Protein AF-A0A8D9G5B9-F1 (afdb_monomer_lite)

Sequence (423 aa):
MPLREIEAKLFALIAVSEIILQEGEAFDFSLIMQLVSAFSVRPSSELKGFICVIFLDRWQMLLAPFQDGSLFFQVMVDPCCKSIFFRGISEPICSHACASALRKICEDAPACLDLWNLALEDEEEVISAITVILGSVANKELQNKLLTQLLSSSYGVLSKLVDGDVEPSSRQNPATYTRMVSSVTRGLYRIGTVFSHLATSLSSVPVSDGPIRSLLTAFWPILEKLFRSEHMESGSLAAAACRALSVAVQSSGEHFMLLLPSVLECLSRNFLSFQSQECYIRTACVIADEFCEKEVYGSLFITTFERFTQASSLMGINSSYICDQEPDLVEAYVNFASALIRGCHKEWLGTCGTLLEISFQKAAFCCTAMHRGATLAAMSYLSGFLEVSLSSMIETVNCKQKDHSVWSLSRLYLAVERGFCLT

Radius of gyration: 27.84 Å; chains: 1; bounding box: 75×48×74 Å

Foldseek 3Di:
DPLVVVLVVLVVVLVVLLVCLVVPDDDDCVVVVVVLVVVLPDDVVVPPLRCLCSVQQRVVSVCVSDLPCVVVLVVLQDPSSVVSLLVLCVDPSRVVSSLVSVVVCLVRPLCSLVVNPDDLVSSLSSLLSNLLSLLPDPDQVVSLVSVCSNLVQLLVLLCCVLVDPPPVVCVVDPVNVVVSLVSNLSSLSSLLSNLQNNLVSPPDDDDPDGSLLVSCVSPVVSLLSVLVDPVLLDLSSVLSSLSSLLSSPVSQQPSCVVCVLSLLVSLLVSCLVNVLRLSSLLSLLSVLLRDQLPQVCLVVLLVSLVSNCPRPLNVVQQALVSCQVRVSNLLSNLSSLQSNLVRHDPLSVLVCLVSLLSSLNSLVRQCPHPDPSSNVSSVSSVVSLVVSLVVVVVVVVVCVVPDPDDPSSVSSVVSVVVSVVPD

Secondary structure (DSSP, 8-state):
--HHHHHHHHHHHHHHHHHHHHTT----THHHHHHHHHHHTS-GGG-TTHHHHHHHTTHHHHTTT-SSTHHHHHHHTSHHHHHHHHHHHSSTTTHHHHHHHHHHHHHH-TTHHHHS---HHHHHHHHHHHHHHHHT-S-HHHHHHHHHHHHHHHHHHHHHHHH----TTGGG-HHHHHHHHHHHHHHHHHHHHHHHHHHHH-TT---SS-HHHHHHHHHHHHHHHHTTSGGGG-HHHHHHHHHHHHHHHHHHGGGGGGGHHHHHHHHHHHHHHSTT-THHHHHHHHHHHHHTT-GGGHHHHHHHHHHHHTSHHHHH--SHHHHHHSHHHHHHHHHHHHHHHHHS-HHHHHHTHHHHHHHHHHHHHHTTSS-HHHHHHHHHHHHHHHHHHHHHHHHHHHHTTT-S---SSHHHHHHHHHHHTT-

pLDDT: mean 72.85, std 20.38, range [30.27, 97.69]

Structure (mmCIF, N/CA/C/O backbone):
data_AF-A0A8D9G5B9-F1
#
_entry.id   AF-A0A8D9G5B9-F1
#
loop_
_atom_site.group_PDB
_atom_site.id
_atom_site.type_symbol
_atom_site.label_atom_id
_atom_site.label_alt_id
_atom_site.label_comp_id
_atom_site.label_asym_id
_atom_site.label_entity_id
_atom_site.label_seq_id
_atom_site.pdbx_PDB_ins_code
_atom_site.Cartn_x
_atom_site.Cartn_y
_atom_site.Cartn_z
_atom_site.occupancy
_atom_site.B_iso_or_equiv
_atom_site.auth_seq_id
_atom_site.auth_comp_id
_atom_site.auth_asym_id
_atom_site.auth_atom_id
_atom_site.pdbx_PDB_model_num
ATOM 1 N N . MET A 1 1 ? 15.289 29.402 -42.398 1.00 50.75 1 MET A N 1
ATOM 2 C CA . MET A 1 1 ? 14.821 28.323 -43.296 1.00 50.75 1 MET A CA 1
ATOM 3 C C . MET A 1 1 ? 13.445 27.857 -42.842 1.00 50.75 1 MET A C 1
ATOM 5 O O . MET A 1 1 ? 13.259 27.742 -41.631 1.00 50.75 1 MET A O 1
ATOM 9 N N . PRO A 1 2 ? 12.499 27.621 -43.765 1.00 59.81 2 PRO A N 1
ATOM 10 C CA . PRO A 1 2 ? 11.226 26.978 -43.451 1.00 59.81 2 PRO A CA 1
ATOM 11 C C . PRO A 1 2 ? 11.447 25.555 -42.906 1.00 59.81 2 PRO A C 1
ATOM 13 O O . PRO A 1 2 ? 12.324 24.835 -43.380 1.00 59.81 2 PRO A O 1
ATOM 16 N N . LEU A 1 3 ? 10.660 25.152 -41.899 1.00 53.41 3 LEU A N 1
ATOM 17 C CA . LEU A 1 3 ? 10.844 23.896 -41.147 1.00 53.41 3 LEU A CA 1
ATOM 18 C C . LEU A 1 3 ? 10.892 22.644 -42.045 1.00 53.41 3 LEU A C 1
ATOM 20 O O . LEU A 1 3 ? 11.742 21.783 -41.845 1.00 53.41 3 LEU A O 1
ATOM 24 N N . ARG A 1 4 ? 10.052 22.589 -43.086 1.00 53.94 4 ARG A N 1
ATOM 25 C CA . ARG A 1 4 ? 10.014 21.485 -44.068 1.00 53.94 4 ARG A CA 1
ATOM 26 C C . ARG A 1 4 ? 11.311 21.311 -44.860 1.00 53.94 4 ARG A C 1
ATOM 28 O O . ARG A 1 4 ? 11.656 20.214 -45.276 1.00 53.94 4 ARG A O 1
ATOM 35 N N . GLU A 1 5 ? 12.034 22.400 -45.087 1.00 53.47 5 GLU A N 1
ATOM 36 C CA . GLU A 1 5 ? 13.295 22.374 -45.831 1.00 53.47 5 GLU A CA 1
ATOM 37 C C . GLU A 1 5 ? 14.440 21.844 -44.963 1.00 53.47 5 GLU A C 1
ATOM 39 O O . GLU A 1 5 ? 15.349 21.181 -45.455 1.00 53.47 5 GLU A O 1
ATOM 44 N N . ILE A 1 6 ? 14.379 22.122 -43.659 1.00 58.22 6 ILE A N 1
ATOM 45 C CA . ILE A 1 6 ? 15.312 21.574 -42.677 1.00 58.22 6 ILE A CA 1
ATOM 46 C C . ILE A 1 6 ? 15.053 20.072 -42.493 1.00 58.22 6 ILE A C 1
ATOM 48 O O . ILE A 1 6 ? 16.005 19.299 -42.483 1.00 58.22 6 ILE A O 1
ATOM 52 N N . GLU A 1 7 ? 13.787 19.654 -42.442 1.00 53.59 7 GLU A N 1
ATOM 53 C CA . GLU A 1 7 ? 13.378 18.242 -42.429 1.00 53.59 7 GLU A CA 1
ATOM 54 C C . GLU A 1 7 ? 13.905 17.474 -43.641 1.00 53.59 7 GLU A C 1
ATOM 56 O O . GLU A 1 7 ? 14.562 16.452 -43.470 1.00 53.59 7 GLU A O 1
ATOM 61 N N . ALA A 1 8 ? 13.702 17.990 -44.855 1.00 55.00 8 ALA A N 1
ATOM 62 C CA . ALA A 1 8 ? 14.192 17.337 -46.068 1.00 55.00 8 ALA A CA 1
ATOM 63 C C . ALA A 1 8 ? 15.729 17.212 -46.092 1.00 55.00 8 ALA A C 1
ATOM 65 O O . ALA A 1 8 ? 16.268 16.215 -46.573 1.00 55.00 8 ALA A O 1
ATOM 66 N N . LYS A 1 9 ? 16.448 18.201 -45.544 1.00 54.44 9 LYS A N 1
ATOM 67 C CA . LYS A 1 9 ? 17.917 18.169 -45.458 1.00 54.44 9 LYS A CA 1
ATOM 68 C C . LYS A 1 9 ? 18.436 17.237 -44.365 1.00 54.44 9 LYS A C 1
ATOM 70 O O . LYS A 1 9 ? 19.414 16.539 -44.609 1.00 54.44 9 LYS A O 1
ATOM 75 N N . LEU A 1 10 ? 17.784 17.183 -43.203 1.00 55.00 10 LEU A N 1
ATOM 76 C CA . LEU A 1 10 ? 18.068 16.190 -42.159 1.00 55.00 10 LEU A CA 1
ATOM 77 C C . LEU A 1 10 ? 17.784 14.775 -42.663 1.00 55.00 10 LEU A C 1
ATOM 79 O O . LEU A 1 10 ? 18.594 13.882 -42.452 1.00 55.00 10 LEU A O 1
ATOM 83 N N . PHE A 1 11 ? 16.686 14.585 -43.393 1.00 54.12 11 PHE A N 1
ATOM 84 C CA . PHE A 1 11 ? 16.341 13.316 -44.026 1.00 54.12 11 PHE A CA 1
ATOM 85 C C . PHE A 1 11 ? 17.435 12.851 -44.994 1.00 54.12 11 PHE A C 1
ATOM 87 O O . PHE A 1 11 ? 17.870 11.704 -44.930 1.00 54.12 11 PHE A O 1
ATOM 94 N N . ALA A 1 12 ? 17.918 13.751 -45.857 1.00 54.78 12 ALA A N 1
ATOM 95 C CA . ALA A 1 12 ? 19.011 13.451 -46.776 1.00 54.78 12 ALA A CA 1
ATOM 96 C C . ALA A 1 12 ? 20.327 13.155 -46.035 1.00 54.78 12 ALA A C 1
ATOM 98 O O . ALA A 1 12 ? 21.018 12.203 -46.384 1.00 54.78 12 ALA A O 1
ATOM 99 N N . LEU A 1 13 ? 20.651 13.925 -44.990 1.00 57.66 13 LEU A N 1
ATOM 100 C CA . LEU A 1 13 ? 21.851 13.717 -44.175 1.00 57.66 13 LEU A CA 1
ATOM 101 C C . LEU A 1 13 ? 21.835 12.350 -43.475 1.00 57.66 13 LEU A C 1
ATOM 103 O O . LEU A 1 13 ? 22.851 11.663 -43.468 1.00 57.66 13 LEU A O 1
ATOM 107 N N . ILE A 1 14 ? 20.682 11.940 -42.940 1.00 51.81 14 ILE A N 1
ATOM 108 C CA . ILE A 1 14 ? 20.510 10.656 -42.247 1.00 51.81 14 ILE A CA 1
ATOM 109 C C . ILE A 1 14 ? 20.583 9.472 -43.228 1.00 51.81 14 ILE A C 1
ATOM 111 O O . ILE A 1 14 ? 21.234 8.470 -42.937 1.00 51.81 14 ILE A O 1
ATOM 115 N N . ALA A 1 15 ? 19.971 9.588 -44.412 1.00 55.41 15 ALA A N 1
ATOM 116 C CA . ALA A 1 15 ? 20.062 8.553 -45.448 1.00 55.41 15 ALA A CA 1
ATOM 117 C C . ALA A 1 15 ? 21.506 8.368 -45.951 1.00 55.41 15 ALA A C 1
ATOM 119 O O . ALA A 1 15 ? 21.950 7.252 -46.198 1.00 55.41 15 ALA A O 1
ATOM 120 N N . VAL A 1 16 ? 22.259 9.464 -46.064 1.00 55.47 16 VAL A N 1
ATOM 121 C CA . VAL A 1 16 ? 23.668 9.431 -46.475 1.00 55.47 16 VAL A CA 1
ATOM 122 C C . VAL A 1 16 ? 24.566 8.899 -45.354 1.00 55.47 16 VAL A C 1
ATOM 124 O O . VAL A 1 16 ? 25.497 8.148 -45.634 1.00 55.47 16 VAL A O 1
ATOM 127 N N . SER A 1 17 ? 24.278 9.214 -44.087 1.00 54.31 17 SER A N 1
ATOM 128 C CA . SER A 1 17 ? 25.057 8.687 -42.960 1.00 54.31 17 SER A CA 1
ATOM 129 C C . SER A 1 17 ? 24.949 7.169 -42.818 1.00 54.31 17 SER A C 1
ATOM 131 O O . SER A 1 17 ? 25.918 6.543 -42.413 1.00 54.31 17 SER A O 1
ATOM 133 N N . GLU A 1 18 ? 23.813 6.563 -43.180 1.00 48.47 18 GLU A N 1
ATOM 134 C CA . GLU A 1 18 ? 23.661 5.101 -43.162 1.00 48.47 18 GLU A CA 1
ATOM 135 C C . GLU A 1 18 ? 24.615 4.420 -44.153 1.00 48.47 18 GLU A C 1
ATOM 137 O O . GLU A 1 18 ? 25.257 3.430 -43.810 1.00 48.47 18 GLU A O 1
ATOM 142 N N . ILE A 1 19 ? 24.751 4.989 -45.352 1.00 56.91 19 ILE A N 1
ATOM 143 C CA . ILE A 1 19 ? 25.639 4.472 -46.399 1.00 56.91 19 ILE A CA 1
ATOM 144 C C . ILE A 1 19 ? 27.104 4.611 -45.961 1.00 56.91 19 ILE A C 1
ATOM 146 O O . ILE A 1 19 ? 27.861 3.648 -46.030 1.00 56.91 19 ILE A O 1
ATOM 150 N N . ILE A 1 20 ? 27.482 5.774 -45.418 1.00 57.50 20 ILE A N 1
ATOM 151 C CA . ILE A 1 20 ? 28.857 6.043 -44.960 1.00 57.50 20 ILE A CA 1
ATOM 152 C C . ILE A 1 20 ? 29.239 5.155 -43.762 1.00 57.50 20 ILE A C 1
ATOM 154 O O . ILE A 1 20 ? 30.362 4.659 -43.684 1.00 57.50 20 ILE A O 1
ATOM 158 N N . LEU A 1 21 ? 28.304 4.914 -42.835 1.00 53.00 21 LEU A N 1
ATOM 159 C CA . LEU A 1 21 ? 28.545 4.072 -41.659 1.00 53.00 21 LEU A CA 1
ATOM 160 C C . LEU A 1 21 ? 28.609 2.573 -41.998 1.00 53.00 21 LEU A C 1
ATOM 162 O O . LEU A 1 21 ? 29.333 1.841 -41.327 1.00 53.00 21 LEU A O 1
ATOM 166 N N . GLN A 1 22 ? 27.898 2.108 -43.032 1.00 52.38 22 GLN A N 1
ATOM 167 C CA . GLN A 1 22 ? 28.031 0.733 -43.539 1.00 52.38 22 GLN A CA 1
ATOM 168 C C . GLN A 1 22 ? 29.368 0.496 -44.257 1.00 52.38 22 GLN A C 1
ATOM 170 O O . GLN A 1 22 ? 29.868 -0.629 -44.260 1.00 52.38 22 GLN A O 1
ATOM 175 N N . GLU A 1 23 ? 29.967 1.544 -44.823 1.00 52.69 23 GLU A N 1
ATOM 176 C CA . GLU A 1 23 ? 31.269 1.491 -45.503 1.00 52.69 23 GLU A CA 1
ATOM 177 C C . GLU A 1 23 ? 32.470 1.640 -44.545 1.00 52.69 23 GLU A C 1
ATOM 179 O O . GLU A 1 23 ? 33.616 1.463 -44.959 1.00 52.69 23 GLU A O 1
ATOM 184 N N . GLY A 1 24 ? 32.227 1.871 -43.247 1.00 47.44 24 GLY A N 1
ATOM 185 C CA . GLY A 1 24 ? 33.254 1.847 -42.199 1.00 47.44 24 GLY A CA 1
ATOM 186 C C . GLY A 1 24 ? 34.117 3.110 -42.092 1.00 47.44 24 GLY A C 1
ATOM 187 O O . GLY A 1 24 ? 35.148 3.079 -41.417 1.00 47.44 24 GLY A O 1
ATOM 188 N N . GLU A 1 25 ? 33.722 4.220 -42.720 1.00 49.97 25 GLU A N 1
ATOM 189 C CA . GLU A 1 25 ? 34.420 5.501 -42.567 1.00 49.97 25 GLU A CA 1
ATOM 190 C C . GLU A 1 25 ? 33.978 6.268 -41.306 1.00 49.97 25 GLU A C 1
ATOM 192 O O . GLU A 1 25 ? 32.825 6.221 -40.872 1.00 49.97 25 GLU A O 1
ATOM 197 N N . ALA A 1 26 ? 34.915 7.008 -40.701 1.00 51.22 26 ALA A N 1
ATOM 198 C CA . ALA A 1 26 ? 34.655 7.831 -39.523 1.00 51.22 26 ALA A CA 1
ATOM 199 C C . ALA A 1 26 ? 33.820 9.069 -39.897 1.00 51.22 26 ALA A C 1
ATOM 201 O O . ALA A 1 26 ? 34.319 10.012 -40.509 1.00 51.22 26 ALA A O 1
ATOM 202 N N . PHE A 1 27 ? 32.547 9.075 -39.505 1.00 55.84 27 PHE A N 1
ATOM 203 C CA . PHE A 1 27 ? 31.647 10.211 -39.701 1.00 55.84 27 PHE A CA 1
ATOM 204 C C . PHE A 1 27 ? 31.901 11.306 -38.645 1.00 55.84 27 PHE A C 1
ATOM 206 O O . PHE A 1 27 ? 31.920 11.023 -37.447 1.00 55.84 27 PHE A O 1
ATOM 213 N N . ASP A 1 28 ? 32.081 12.566 -39.062 1.00 55.84 28 ASP A N 1
ATOM 214 C CA . ASP A 1 28 ? 32.230 13.698 -38.135 1.00 55.84 28 ASP A CA 1
ATOM 215 C C . ASP A 1 28 ? 30.860 14.166 -37.612 1.00 55.84 28 ASP A C 1
ATOM 217 O O . ASP A 1 28 ? 30.099 14.877 -38.275 1.00 55.84 28 ASP A O 1
ATOM 221 N N . PHE A 1 29 ? 30.551 13.769 -36.377 1.00 54.41 29 PHE A N 1
ATOM 222 C CA . PHE A 1 29 ? 29.298 14.085 -35.688 1.00 54.41 29 PHE A CA 1
ATOM 223 C C . PHE A 1 29 ? 29.205 15.533 -35.180 1.00 54.41 29 PHE A C 1
ATOM 225 O O . PHE A 1 29 ? 28.141 15.939 -34.699 1.00 54.41 29 PHE A O 1
ATOM 232 N N . SER A 1 30 ? 30.265 16.339 -35.308 1.00 53.06 30 SER A N 1
ATOM 233 C CA . SER A 1 30 ? 30.282 17.749 -34.889 1.00 53.06 30 SER A CA 1
ATOM 234 C C . SER A 1 30 ? 29.151 18.560 -35.534 1.00 53.06 30 SER A C 1
ATOM 236 O O . SER A 1 30 ? 28.482 19.353 -34.869 1.00 53.06 30 SER A O 1
ATOM 238 N N . LEU A 1 31 ? 28.847 18.291 -36.807 1.00 54.31 31 LEU A N 1
ATOM 239 C CA . LEU A 1 31 ? 27.779 18.969 -37.551 1.00 54.31 31 LEU A CA 1
ATOM 240 C C . LEU A 1 31 ? 26.376 18.603 -37.050 1.00 54.31 31 LEU A C 1
ATOM 242 O O . LEU A 1 31 ? 25.496 19.463 -36.994 1.00 54.31 31 LEU A O 1
ATOM 246 N N . ILE A 1 32 ? 26.172 17.346 -36.645 1.00 55.81 32 ILE A N 1
ATOM 247 C CA . ILE A 1 32 ? 24.909 16.894 -36.051 1.00 55.81 32 ILE A CA 1
ATOM 248 C C . ILE A 1 32 ? 24.734 17.563 -34.686 1.00 55.81 32 ILE A C 1
ATOM 250 O O . ILE A 1 32 ? 23.689 18.159 -34.442 1.00 55.81 32 ILE A O 1
ATOM 254 N N . MET A 1 33 ? 25.771 17.568 -33.842 1.00 51.75 33 MET A N 1
ATOM 255 C CA . MET A 1 33 ? 25.747 18.209 -32.518 1.00 51.75 33 MET A CA 1
ATOM 256 C C . MET A 1 33 ? 25.551 19.734 -32.586 1.00 51.75 33 MET A C 1
ATOM 258 O O . MET A 1 33 ? 24.853 20.320 -31.753 1.00 51.75 33 MET A O 1
ATOM 262 N N . GLN A 1 34 ? 26.095 20.395 -33.609 1.00 53.69 34 GLN A N 1
ATOM 263 C CA . GLN A 1 34 ? 25.825 21.809 -33.884 1.00 53.69 34 GLN A CA 1
ATOM 264 C C . GLN A 1 34 ? 24.378 22.051 -34.338 1.00 53.69 34 GLN A C 1
ATOM 266 O O . GLN A 1 34 ? 23.771 23.048 -33.952 1.00 53.69 34 GLN A O 1
ATOM 271 N N . LEU A 1 35 ? 23.782 21.127 -35.101 1.00 55.50 35 LEU A N 1
ATOM 272 C CA . LEU A 1 35 ? 22.357 21.184 -35.436 1.00 55.50 35 LEU A CA 1
ATOM 273 C C . LEU A 1 35 ? 21.484 20.991 -34.188 1.00 55.50 35 LEU A C 1
ATOM 275 O O . LEU A 1 35 ? 20.573 21.784 -33.960 1.00 55.50 35 LEU A O 1
ATOM 279 N N . VAL A 1 36 ? 21.784 19.979 -33.364 1.00 53.19 36 VAL A N 1
ATOM 280 C CA . VAL A 1 36 ? 21.094 19.694 -32.091 1.00 53.19 36 VAL A CA 1
ATOM 281 C C . VAL A 1 36 ? 21.095 20.928 -31.184 1.00 53.19 36 VAL A C 1
ATOM 283 O O . VAL A 1 36 ? 20.045 21.339 -30.691 1.00 53.19 36 VAL A O 1
ATOM 286 N N . SER A 1 37 ? 22.253 21.572 -31.030 1.00 52.66 37 SER A N 1
ATOM 287 C CA . SER A 1 37 ? 22.391 22.794 -30.228 1.00 52.66 37 SER A CA 1
ATOM 288 C C . SER A 1 37 ? 21.747 24.032 -30.868 1.00 52.66 37 SER A C 1
ATOM 290 O O . SER A 1 37 ? 21.314 24.936 -30.161 1.00 52.66 37 SER A O 1
ATOM 292 N N . ALA A 1 38 ? 21.594 24.089 -32.192 1.00 55.19 38 ALA A N 1
ATOM 293 C CA . ALA A 1 38 ? 20.823 25.150 -32.846 1.00 55.19 38 ALA A CA 1
ATOM 294 C C . ALA A 1 38 ? 19.303 24.993 -32.641 1.00 55.19 38 ALA A C 1
ATOM 296 O O . ALA A 1 38 ? 18.570 25.988 -32.635 1.00 55.19 38 ALA A O 1
ATOM 297 N N . PHE A 1 39 ? 18.817 23.760 -32.463 1.00 52.69 39 PHE A N 1
ATOM 298 C CA . PHE A 1 39 ? 17.414 23.487 -32.142 1.00 52.69 39 PHE A CA 1
ATOM 299 C C . PHE A 1 39 ? 17.077 23.693 -30.664 1.00 52.69 39 PHE A C 1
ATOM 301 O O . PHE A 1 39 ? 15.938 24.051 -30.366 1.00 52.69 39 PHE A O 1
ATOM 308 N N . SER A 1 40 ? 18.045 23.536 -29.756 1.00 49.53 40 SER A N 1
ATOM 309 C CA . SER A 1 40 ? 17.831 23.717 -28.313 1.00 49.53 40 SER A CA 1
ATOM 310 C C . SER A 1 40 ? 17.541 25.164 -27.899 1.00 49.53 40 SER A C 1
ATOM 312 O O . SER A 1 40 ? 16.946 25.401 -26.851 1.00 49.53 40 SER A O 1
ATOM 314 N N . VAL A 1 41 ? 17.906 26.141 -28.735 1.00 48.28 41 VAL A N 1
ATOM 315 C CA . VAL A 1 41 ? 17.702 27.576 -28.469 1.00 48.28 41 VAL A CA 1
ATOM 316 C C . VAL A 1 41 ? 16.280 28.047 -28.832 1.00 48.28 41 VAL A C 1
ATOM 318 O O . VAL A 1 41 ? 15.884 29.154 -28.465 1.00 48.28 41 VAL A O 1
ATOM 321 N N . ARG A 1 42 ? 15.474 27.239 -29.541 1.00 54.22 42 ARG A N 1
ATOM 322 C CA . ARG A 1 42 ? 14.137 27.663 -30.001 1.00 54.22 42 ARG A CA 1
ATOM 323 C C . ARG A 1 42 ? 13.014 27.346 -29.001 1.00 54.22 42 ARG A C 1
ATOM 325 O O . ARG A 1 42 ? 13.009 26.276 -28.398 1.00 54.22 42 ARG A O 1
ATOM 332 N N . PRO A 1 43 ? 12.013 28.238 -28.852 1.00 47.28 43 PRO A N 1
ATOM 333 C CA . PRO A 1 43 ? 10.896 28.030 -27.932 1.00 47.28 43 PRO A CA 1
ATOM 334 C C . PRO A 1 43 ? 10.000 26.852 -28.353 1.00 47.28 43 PRO A C 1
ATOM 336 O O . PRO A 1 43 ? 9.609 26.720 -29.514 1.00 47.28 43 PRO A O 1
ATOM 339 N N . SER A 1 44 ? 9.616 26.019 -27.375 1.00 48.09 44 SER A N 1
ATOM 340 C CA . SER A 1 44 ? 8.885 24.749 -27.583 1.00 48.09 44 SER A CA 1
ATOM 341 C C . SER A 1 44 ? 7.536 24.867 -28.311 1.00 48.09 44 SER A C 1
ATOM 343 O O . SER A 1 44 ? 7.047 23.885 -28.865 1.00 48.09 44 SER A O 1
ATOM 345 N N . SER A 1 45 ? 6.941 26.061 -28.370 1.00 48.00 45 SER A N 1
ATOM 346 C CA . SER A 1 45 ? 5.690 26.321 -29.092 1.00 48.00 45 SER A CA 1
ATOM 347 C C . SER A 1 45 ? 5.828 26.228 -30.614 1.00 48.00 45 SER A C 1
ATOM 349 O O . SER A 1 45 ? 4.841 25.935 -31.285 1.00 48.00 45 SER A O 1
ATOM 351 N N . GLU A 1 46 ? 7.031 26.448 -31.153 1.00 47.81 46 GLU A N 1
ATOM 352 C CA . GLU A 1 46 ? 7.326 26.359 -32.594 1.00 47.81 46 GLU A CA 1
ATOM 353 C C . GLU A 1 46 ? 7.728 24.943 -33.037 1.00 47.81 46 GLU A C 1
ATOM 355 O O . GLU A 1 46 ? 7.843 24.674 -34.231 1.00 47.81 46 GLU A O 1
ATOM 360 N N . LEU A 1 47 ? 7.940 24.036 -32.078 1.00 52.00 47 LEU A N 1
ATOM 361 C CA . LEU A 1 47 ? 8.523 22.707 -32.285 1.00 52.00 47 LEU A CA 1
ATOM 362 C C . LEU A 1 47 ? 7.498 21.563 -32.219 1.00 52.00 47 LEU A C 1
ATOM 364 O O . LEU A 1 47 ? 7.890 20.400 -32.318 1.00 52.00 47 LEU A O 1
ATOM 368 N N . LYS A 1 48 ? 6.200 21.883 -32.070 1.00 45.47 48 LYS A N 1
ATOM 369 C CA . LYS A 1 48 ? 5.099 20.910 -31.927 1.00 45.47 48 LYS A CA 1
ATOM 370 C C . LYS A 1 48 ? 5.184 19.803 -32.985 1.00 45.47 48 LYS A C 1
ATOM 372 O O . LYS A 1 48 ? 5.060 20.077 -34.178 1.00 45.47 48 LYS A O 1
ATOM 377 N N . GLY A 1 49 ? 5.418 18.568 -32.535 1.00 49.41 49 GLY A N 1
ATOM 378 C CA . GLY A 1 49 ? 5.501 17.348 -33.349 1.00 49.41 49 GLY A CA 1
ATOM 379 C C . GLY A 1 49 ? 6.704 17.216 -34.299 1.00 49.41 49 GLY A C 1
ATOM 380 O O . GLY A 1 49 ? 6.988 16.116 -34.759 1.00 49.41 49 GLY A O 1
ATOM 381 N N . PHE A 1 50 ? 7.432 18.295 -34.600 1.00 44.97 50 PHE A N 1
ATOM 382 C CA . PHE A 1 50 ? 8.383 18.322 -35.720 1.00 44.97 50 PHE A CA 1
ATOM 383 C C . PHE A 1 50 ? 9.766 17.765 -35.372 1.00 44.97 50 PHE A C 1
ATOM 385 O O . PHE A 1 50 ? 10.401 17.119 -36.201 1.00 44.97 50 PHE A O 1
ATOM 392 N N . ILE A 1 51 ? 10.242 18.004 -34.145 1.00 48.47 51 ILE A N 1
ATOM 393 C CA . ILE A 1 51 ? 11.543 17.480 -33.718 1.00 48.47 51 ILE A CA 1
ATOM 394 C C . ILE A 1 51 ? 11.405 16.037 -33.252 1.00 48.47 51 ILE A C 1
ATOM 396 O O . ILE A 1 51 ? 12.153 15.209 -33.738 1.00 48.47 51 ILE A O 1
ATOM 400 N N . CYS A 1 52 ? 10.430 15.676 -32.414 1.00 43.41 52 CYS A N 1
ATOM 401 C CA . CYS A 1 52 ? 10.350 14.306 -31.897 1.00 43.41 52 CYS A CA 1
ATOM 402 C C . CYS A 1 52 ? 10.258 13.232 -33.000 1.00 43.41 52 CYS A C 1
ATOM 404 O O . CYS A 1 52 ? 10.931 12.220 -32.879 1.00 43.41 52 CYS A O 1
ATOM 406 N N . VAL A 1 53 ? 9.531 13.445 -34.105 1.00 42.56 53 VAL A N 1
ATOM 407 C CA . VAL A 1 53 ? 9.455 12.440 -35.190 1.00 42.56 53 VAL A CA 1
ATOM 408 C C . VAL A 1 53 ? 10.782 12.314 -35.953 1.00 42.56 53 VAL A C 1
ATOM 410 O O . VAL A 1 53 ? 11.266 11.208 -36.170 1.00 42.56 53 VAL A O 1
ATOM 413 N N . ILE A 1 54 ? 11.426 13.428 -36.318 1.00 44.84 54 ILE A N 1
ATOM 414 C CA . ILE A 1 54 ? 12.681 13.410 -37.098 1.00 44.84 54 ILE A CA 1
ATOM 415 C C . ILE A 1 54 ? 13.871 12.973 -36.231 1.00 44.84 54 ILE A C 1
ATOM 417 O O . ILE A 1 54 ? 14.774 12.288 -36.709 1.00 44.84 54 ILE A O 1
ATOM 421 N N . PHE A 1 55 ? 13.862 13.347 -34.952 1.00 46.53 55 PHE A N 1
ATOM 422 C CA . PHE A 1 55 ? 14.936 13.064 -34.006 1.00 46.53 55 PHE A CA 1
ATOM 423 C C . PHE A 1 55 ? 14.865 11.655 -33.412 1.00 46.53 55 PHE A C 1
ATOM 425 O O . PHE A 1 55 ? 15.879 11.210 -32.894 1.00 46.53 55 PHE A O 1
ATOM 432 N N . LEU A 1 56 ? 13.717 10.955 -33.461 1.00 44.97 56 LEU A N 1
ATOM 433 C CA . LEU A 1 56 ? 13.549 9.638 -32.814 1.00 44.97 56 LEU A CA 1
ATOM 434 C C . LEU A 1 56 ? 13.281 8.498 -33.788 1.00 44.97 56 LEU A C 1
ATOM 436 O O . LEU A 1 56 ? 13.873 7.432 -33.631 1.00 44.97 56 LEU A O 1
ATOM 440 N N . ASP A 1 57 ? 12.480 8.722 -34.831 1.00 40.50 57 ASP A N 1
ATOM 441 C CA . ASP A 1 57 ? 12.104 7.661 -35.776 1.00 40.50 57 ASP A CA 1
ATOM 442 C C . ASP A 1 57 ? 13.293 7.220 -36.654 1.00 40.50 57 ASP A C 1
ATOM 444 O O . ASP A 1 57 ? 13.314 6.116 -37.188 1.00 40.50 57 ASP A O 1
ATOM 448 N N . ARG A 1 58 ? 14.334 8.063 -36.784 1.00 47.69 58 ARG A N 1
ATOM 449 C CA . ARG A 1 58 ? 15.512 7.774 -37.633 1.00 47.69 58 ARG A CA 1
ATOM 450 C C . ARG A 1 58 ? 16.876 7.884 -36.953 1.00 47.69 58 ARG A C 1
ATOM 452 O O . ARG A 1 58 ? 17.881 7.524 -37.560 1.00 47.69 58 ARG A O 1
ATOM 459 N N . TRP A 1 59 ? 16.930 8.239 -35.668 1.00 41.88 59 TRP A N 1
ATOM 460 C CA . TRP A 1 59 ? 18.113 7.967 -34.829 1.00 41.88 59 TRP A CA 1
ATOM 461 C C . TRP A 1 59 ? 18.321 6.450 -34.632 1.00 41.88 59 TRP A C 1
ATOM 463 O O . TRP A 1 59 ? 19.437 5.987 -34.410 1.00 41.88 59 TRP A O 1
ATOM 473 N N . GLN A 1 60 ? 17.254 5.663 -34.836 1.00 38.94 60 GLN A N 1
ATOM 474 C CA . GLN A 1 60 ? 17.250 4.200 -34.935 1.00 38.94 60 GLN A CA 1
ATOM 475 C C . GLN A 1 60 ? 18.212 3.645 -36.010 1.00 38.94 60 GLN A C 1
ATOM 477 O O . GLN A 1 60 ? 18.712 2.527 -35.836 1.00 38.94 60 GLN A O 1
ATOM 482 N N . MET A 1 61 ? 18.474 4.411 -37.084 1.00 39.28 61 MET A N 1
ATOM 483 C CA . MET A 1 61 ? 19.394 4.062 -38.185 1.00 39.28 61 MET A CA 1
ATOM 484 C C . MET A 1 61 ? 20.837 4.506 -37.921 1.00 39.28 61 MET A C 1
ATOM 486 O O . MET A 1 61 ? 21.757 3.751 -38.211 1.00 39.28 61 MET A O 1
ATOM 490 N N . LEU A 1 62 ? 21.044 5.681 -37.313 1.00 39.22 62 LEU A N 1
ATOM 491 C CA . LEU A 1 62 ? 22.378 6.169 -36.923 1.00 39.22 62 LEU A CA 1
ATOM 492 C C . LEU A 1 62 ? 23.046 5.284 -35.854 1.00 39.22 62 LEU A C 1
ATOM 494 O O . LEU A 1 62 ? 24.269 5.202 -35.803 1.00 39.22 62 LEU A O 1
ATOM 498 N N . LEU A 1 63 ? 22.247 4.601 -35.027 1.00 39.81 63 LEU A N 1
ATOM 499 C CA . LEU A 1 63 ? 22.718 3.673 -33.993 1.00 39.81 63 LEU A CA 1
ATOM 500 C C . LEU A 1 63 ? 22.949 2.235 -34.465 1.00 39.81 63 LEU A C 1
ATOM 502 O O . LEU A 1 63 ? 23.632 1.481 -33.784 1.00 39.81 63 LEU A O 1
ATOM 506 N N . ALA A 1 64 ? 22.375 1.828 -35.600 1.00 37.25 64 ALA A N 1
ATOM 507 C CA . ALA A 1 64 ? 22.455 0.446 -36.077 1.00 37.25 64 ALA A CA 1
ATOM 508 C C . ALA A 1 64 ? 23.885 -0.111 -36.299 1.00 37.25 64 ALA A C 1
ATOM 510 O O . ALA A 1 64 ? 24.046 -1.321 -36.137 1.00 37.25 64 ALA A O 1
ATOM 511 N N . PRO A 1 65 ? 24.919 0.695 -36.627 1.00 38.28 65 PRO A N 1
ATOM 512 C CA . PRO A 1 65 ? 26.278 0.185 -36.797 1.00 38.28 65 PRO A CA 1
ATOM 513 C C . PRO A 1 65 ? 27.140 0.230 -35.522 1.00 38.28 65 PRO A C 1
ATOM 515 O O . PRO A 1 65 ? 28.235 -0.328 -35.524 1.00 38.28 65 PRO A O 1
ATOM 518 N N . PHE A 1 66 ? 26.684 0.847 -34.424 1.00 43.44 66 PHE A N 1
ATOM 519 C CA . PHE A 1 66 ? 27.480 0.978 -33.199 1.00 43.44 66 PHE A CA 1
ATOM 520 C C . PHE A 1 66 ? 27.023 -0.026 -32.136 1.00 43.44 66 PHE A C 1
ATOM 522 O O . PHE A 1 66 ? 26.036 0.193 -31.444 1.00 43.44 66 PHE A O 1
ATOM 529 N N . GLN A 1 67 ? 27.776 -1.119 -31.982 1.00 40.22 67 GLN A N 1
ATOM 530 C CA . GLN A 1 67 ? 27.565 -2.112 -30.917 1.00 40.22 67 GLN A CA 1
ATOM 531 C C . GLN A 1 67 ? 27.910 -1.589 -29.508 1.00 40.22 67 GLN A C 1
ATOM 533 O O . GLN A 1 67 ? 27.494 -2.184 -28.520 1.00 40.22 67 GLN A O 1
ATOM 538 N N . ASP A 1 68 ? 28.618 -0.460 -29.405 1.00 43.03 68 ASP A N 1
ATOM 539 C CA . ASP A 1 68 ? 28.967 0.183 -28.137 1.00 43.03 68 ASP A CA 1
ATOM 540 C C . ASP A 1 68 ? 28.158 1.477 -27.962 1.00 43.03 68 ASP A C 1
ATOM 542 O O . ASP A 1 68 ? 28.513 2.525 -28.506 1.00 43.03 68 ASP A O 1
ATOM 546 N N . GLY A 1 69 ? 27.084 1.434 -27.166 1.00 42.72 69 GLY A N 1
ATOM 547 C CA . GLY A 1 69 ? 26.126 2.531 -26.920 1.00 42.72 69 GLY A CA 1
ATOM 548 C C . GLY A 1 69 ? 26.675 3.862 -26.358 1.00 42.72 69 GLY A C 1
ATOM 549 O O . GLY A 1 69 ? 25.897 4.726 -25.963 1.00 42.72 69 GLY A O 1
ATOM 550 N N . SER A 1 70 ? 27.993 4.070 -26.326 1.00 40.94 70 SER A N 1
ATOM 551 C CA . SER A 1 70 ? 28.712 5.213 -25.736 1.00 40.94 70 SER A CA 1
ATOM 552 C C . SER A 1 70 ? 28.334 6.600 -26.292 1.00 40.94 70 SER A C 1
ATOM 554 O O . SER A 1 70 ? 28.248 7.564 -25.528 1.00 40.94 70 SER A O 1
ATOM 556 N N . LEU A 1 71 ? 28.056 6.718 -27.595 1.00 42.22 71 LEU A N 1
ATOM 557 C CA . LEU A 1 71 ? 27.702 7.991 -28.247 1.00 42.22 71 LEU A CA 1
ATOM 558 C C . LEU A 1 71 ? 26.268 8.434 -27.934 1.00 42.22 71 LEU A C 1
ATOM 560 O O . LEU A 1 71 ? 26.010 9.624 -27.757 1.00 42.22 71 LEU A O 1
ATOM 564 N N . PHE A 1 72 ? 25.340 7.487 -27.777 1.00 43.53 72 PHE A N 1
ATOM 565 C CA . PHE A 1 72 ? 23.982 7.800 -27.336 1.00 43.53 72 PHE A CA 1
ATOM 566 C C . PHE A 1 72 ? 23.953 8.330 -25.907 1.00 43.53 72 PHE A C 1
ATOM 568 O O . PHE A 1 72 ? 23.231 9.281 -25.618 1.00 43.53 72 PHE A O 1
ATOM 575 N N . PHE A 1 73 ? 24.797 7.778 -25.032 1.00 44.50 73 PHE A N 1
ATOM 576 C CA . PHE A 1 73 ? 24.964 8.289 -23.675 1.00 44.50 73 PHE A CA 1
ATOM 577 C C . PHE A 1 73 ? 25.447 9.743 -23.662 1.00 44.50 73 PHE A C 1
ATOM 579 O O . PHE A 1 73 ? 24.921 10.534 -22.888 1.00 44.50 73 PHE A O 1
ATOM 586 N N . GLN A 1 74 ? 26.381 10.139 -24.530 1.00 46.16 74 GLN A N 1
ATOM 587 C CA . GLN A 1 74 ? 26.834 11.536 -24.592 1.00 46.16 74 GLN A CA 1
ATOM 588 C C . GLN A 1 74 ? 25.732 12.503 -25.049 1.00 46.16 74 GLN A C 1
ATOM 590 O O . GLN A 1 74 ? 25.637 13.609 -24.520 1.00 46.16 74 GLN A O 1
ATOM 595 N N . VAL A 1 75 ? 24.872 12.081 -25.980 1.00 45.88 75 VAL A N 1
ATOM 596 C CA . VAL A 1 75 ? 23.760 12.897 -26.497 1.00 45.88 75 VAL A CA 1
ATOM 597 C C . VAL A 1 75 ? 22.582 12.944 -25.519 1.00 45.88 75 VAL A C 1
ATOM 599 O O . VAL A 1 75 ? 22.002 14.003 -25.309 1.00 45.88 75 VAL A O 1
ATOM 602 N N . MET A 1 76 ? 22.259 11.833 -24.851 1.00 44.06 76 MET A N 1
ATOM 603 C CA . MET A 1 76 ? 21.183 11.766 -23.851 1.00 44.06 76 MET A CA 1
ATOM 604 C C . MET A 1 76 ? 21.569 12.353 -22.494 1.00 44.06 76 MET A C 1
ATOM 606 O O . MET A 1 76 ? 20.694 12.538 -21.656 1.00 44.06 76 MET A O 1
ATOM 610 N N . VAL A 1 77 ? 22.844 12.659 -22.242 1.00 41.81 77 VAL A N 1
ATOM 611 C CA . VAL A 1 77 ? 23.250 13.472 -21.083 1.00 41.81 77 VAL A CA 1
ATOM 612 C C . VAL A 1 77 ? 22.876 14.944 -21.291 1.00 41.81 77 VAL A C 1
ATOM 614 O O . VAL A 1 77 ? 22.647 15.642 -20.300 1.00 41.81 77 VAL A O 1
ATOM 617 N N . ASP A 1 78 ? 22.725 15.398 -22.543 1.00 51.47 78 ASP A N 1
ATOM 618 C CA . ASP A 1 78 ? 22.308 16.764 -22.847 1.00 51.47 78 ASP A CA 1
ATOM 619 C C . ASP A 1 78 ? 20.864 17.031 -22.359 1.00 51.47 78 ASP A C 1
ATOM 621 O O . ASP A 1 78 ? 19.925 16.330 -22.759 1.00 51.47 78 ASP A O 1
ATOM 625 N N . PRO A 1 79 ? 20.651 18.051 -21.504 1.00 47.84 79 PRO A N 1
ATOM 626 C CA . PRO A 1 79 ? 19.340 18.371 -20.938 1.00 47.84 79 PRO A CA 1
ATOM 627 C C . PRO A 1 79 ? 18.247 18.628 -21.984 1.00 47.84 79 PRO A C 1
ATOM 629 O O . PRO A 1 79 ? 17.067 18.385 -21.716 1.00 47.84 79 PRO A O 1
ATOM 632 N N . CYS A 1 80 ? 18.616 19.097 -23.179 1.00 49.59 80 CYS A N 1
ATOM 633 C CA . CYS A 1 80 ? 17.660 19.441 -24.227 1.00 49.59 80 CYS A CA 1
ATOM 634 C C . CYS A 1 80 ? 17.154 18.184 -24.938 1.00 49.59 80 CYS A C 1
ATOM 636 O O . CYS A 1 80 ? 15.953 18.061 -25.182 1.00 49.59 80 CYS A O 1
ATOM 638 N N . CYS A 1 81 ? 18.039 17.217 -25.196 1.00 53.09 81 CYS A N 1
ATOM 639 C CA . CYS A 1 81 ? 17.654 15.926 -25.770 1.00 53.09 81 CYS A CA 1
ATOM 640 C C . CYS A 1 81 ? 16.730 15.142 -24.825 1.00 53.09 81 CYS A C 1
ATOM 642 O O . CYS A 1 81 ? 15.721 14.599 -25.278 1.00 53.09 81 CYS A O 1
ATOM 644 N N . LYS A 1 82 ? 16.995 15.178 -23.509 1.00 53.72 82 LYS A N 1
ATOM 645 C CA . LYS A 1 82 ? 16.114 14.592 -22.479 1.00 53.72 82 LYS A CA 1
ATOM 646 C C . LYS A 1 82 ? 14.707 15.191 -22.514 1.00 53.72 82 LYS A C 1
ATOM 648 O O . LYS A 1 82 ? 13.725 14.462 -22.617 1.00 53.72 82 LYS A O 1
ATOM 653 N N . SER A 1 83 ? 14.605 16.521 -22.471 1.00 52.38 83 SER A N 1
ATOM 654 C CA . SER A 1 83 ? 13.311 17.220 -22.444 1.00 52.38 83 SER A CA 1
ATOM 655 C C . SER A 1 83 ? 12.455 16.921 -23.681 1.00 52.38 83 SER A C 1
ATOM 657 O O . SER A 1 83 ? 11.244 16.727 -23.571 1.00 52.38 83 SER A O 1
ATOM 659 N N . ILE A 1 84 ? 13.084 16.829 -24.855 1.00 55.31 84 ILE A N 1
ATOM 660 C CA . ILE A 1 84 ? 12.405 16.527 -26.121 1.00 55.31 84 ILE A CA 1
ATOM 661 C C . ILE A 1 84 ? 11.966 15.054 -26.174 1.00 55.31 84 ILE A C 1
ATOM 663 O O . ILE A 1 84 ? 10.859 14.765 -26.626 1.00 55.31 84 ILE A O 1
ATOM 667 N N . PHE A 1 85 ? 12.787 14.125 -25.678 1.00 57.88 85 PHE A N 1
ATOM 668 C CA . PHE A 1 85 ? 12.469 12.694 -25.649 1.00 57.88 85 PHE A CA 1
ATOM 669 C C . PHE A 1 85 ? 11.251 12.394 -24.765 1.00 57.88 85 PHE A C 1
ATOM 671 O O . PHE A 1 85 ? 10.286 11.780 -25.223 1.00 57.88 85 PHE A O 1
ATOM 678 N N . PHE A 1 86 ? 11.262 12.874 -23.517 1.00 54.38 86 PHE A N 1
ATOM 679 C CA . PHE A 1 86 ? 10.208 12.578 -22.540 1.00 54.38 86 PHE A CA 1
ATOM 680 C C . PHE A 1 86 ? 8.888 13.266 -22.876 1.00 54.38 86 PHE A C 1
ATOM 682 O O . PHE A 1 86 ? 7.834 12.640 -22.819 1.00 54.38 86 PHE A O 1
ATOM 689 N N . ARG A 1 87 ? 8.933 14.507 -23.372 1.00 54.81 87 ARG A N 1
ATOM 690 C CA . ARG A 1 87 ? 7.723 15.188 -23.851 1.00 54.81 87 ARG A CA 1
ATOM 691 C C . ARG A 1 87 ? 7.155 14.548 -25.120 1.00 54.81 87 ARG A C 1
ATOM 693 O O . ARG A 1 87 ? 5.944 14.561 -25.318 1.00 54.81 87 ARG A O 1
ATOM 700 N N . GLY A 1 88 ? 8.016 13.957 -25.951 1.00 54.84 88 GLY A N 1
ATOM 701 C CA . GLY A 1 88 ? 7.618 13.201 -27.135 1.00 54.84 88 GLY A CA 1
ATOM 702 C C . GLY A 1 88 ? 6.885 11.895 -26.818 1.00 54.84 88 GLY A C 1
ATOM 703 O O . GLY A 1 88 ? 6.041 11.485 -27.609 1.00 54.84 88 GLY A O 1
ATOM 704 N N . ILE A 1 89 ? 7.163 11.252 -25.675 1.00 56.03 89 ILE A N 1
ATOM 705 C CA . ILE A 1 89 ? 6.422 10.058 -25.223 1.00 56.03 89 ILE A CA 1
ATOM 706 C C . ILE A 1 89 ? 4.956 10.410 -24.937 1.00 56.03 89 ILE A C 1
ATOM 708 O O . ILE A 1 89 ? 4.059 9.654 -25.318 1.00 56.03 89 ILE A O 1
ATOM 712 N N . SER A 1 90 ? 4.723 11.571 -24.323 1.00 47.84 90 SER A N 1
ATOM 713 C CA . SER A 1 90 ? 3.394 12.056 -23.934 1.00 47.84 90 SER A CA 1
ATOM 714 C C . SER A 1 90 ? 2.581 12.642 -25.101 1.00 47.84 90 SER A C 1
ATOM 716 O O . SER A 1 90 ? 1.383 12.883 -24.949 1.00 47.84 90 SER A O 1
ATOM 718 N N . GLU A 1 91 ? 3.185 12.863 -26.278 1.00 54.78 91 GLU A N 1
ATOM 719 C CA . GLU A 1 91 ? 2.484 13.321 -27.486 1.00 54.78 91 GLU A CA 1
ATOM 720 C C . GLU A 1 91 ? 2.089 12.144 -28.406 1.00 54.78 91 GLU A C 1
ATOM 722 O O . GLU A 1 91 ? 2.952 11.380 -28.844 1.00 54.78 91 GLU A O 1
ATOM 727 N N . PRO A 1 92 ? 0.810 12.016 -28.820 1.00 49.78 92 PRO A N 1
ATOM 728 C CA . PRO A 1 92 ? 0.315 10.848 -29.562 1.00 49.78 92 PRO A CA 1
ATOM 729 C C . PRO A 1 92 ? 0.946 10.670 -30.952 1.00 49.78 92 PRO A C 1
ATOM 731 O O . PRO A 1 92 ? 0.977 9.561 -31.475 1.00 49.78 92 PRO A O 1
ATOM 734 N N . ILE A 1 93 ? 1.464 11.747 -31.550 1.00 51.03 93 ILE A N 1
ATOM 735 C CA . ILE A 1 93 ? 2.100 11.738 -32.879 1.00 51.03 93 ILE A CA 1
ATOM 736 C C . ILE A 1 93 ? 3.502 11.110 -32.820 1.00 51.03 93 ILE A C 1
ATOM 738 O O . ILE A 1 93 ? 3.951 10.499 -33.786 1.00 51.03 93 ILE A O 1
ATOM 742 N N . CYS A 1 94 ? 4.183 11.241 -31.682 1.00 49.81 94 CYS A N 1
ATOM 743 C CA . CYS A 1 94 ? 5.593 10.889 -31.517 1.00 49.81 94 CYS A CA 1
ATOM 744 C C . CYS A 1 94 ? 5.789 9.674 -30.600 1.00 49.81 94 CYS A C 1
ATOM 746 O O . CYS A 1 94 ? 6.835 9.030 -30.649 1.00 49.81 94 CYS A O 1
ATOM 748 N N . SER A 1 95 ? 4.764 9.329 -29.816 1.00 51.47 95 SER A N 1
ATOM 749 C CA . SER A 1 95 ? 4.774 8.259 -28.820 1.00 51.47 95 SER A CA 1
ATOM 750 C C . SER A 1 95 ? 5.299 6.928 -29.367 1.00 51.47 95 SER A C 1
ATOM 752 O O . SER A 1 95 ? 6.138 6.301 -28.729 1.00 51.47 95 SER A O 1
ATOM 754 N N . HIS A 1 96 ? 4.903 6.525 -30.583 1.00 52.38 96 HIS A N 1
ATOM 755 C CA . HIS A 1 96 ? 5.357 5.264 -31.186 1.00 52.38 96 HIS A CA 1
ATOM 756 C C . HIS A 1 96 ? 6.859 5.258 -31.528 1.00 52.38 96 HIS A C 1
ATOM 758 O O . HIS A 1 96 ? 7.550 4.277 -31.250 1.00 52.38 96 HIS A O 1
ATOM 764 N N . ALA A 1 97 ? 7.378 6.357 -32.081 1.00 51.38 97 ALA A N 1
ATOM 765 C CA . ALA A 1 97 ? 8.795 6.499 -32.413 1.00 51.38 97 ALA A CA 1
ATOM 766 C C . ALA A 1 97 ? 9.656 6.576 -31.142 1.00 51.38 97 ALA A C 1
ATOM 768 O O . ALA A 1 97 ? 10.662 5.873 -31.029 1.00 51.38 97 ALA A O 1
ATOM 769 N N . CYS A 1 98 ? 9.216 7.347 -30.139 1.00 54.41 98 CYS A N 1
ATOM 770 C CA . CYS A 1 98 ? 9.872 7.432 -28.833 1.00 54.41 98 CYS A CA 1
ATOM 771 C C . CYS A 1 98 ? 9.886 6.075 -28.116 1.00 54.41 98 CYS A C 1
ATOM 773 O O . CYS A 1 98 ? 10.924 5.655 -27.613 1.00 54.41 98 CYS A O 1
ATOM 775 N N . ALA A 1 99 ? 8.755 5.364 -28.115 1.00 54.06 99 ALA A N 1
ATOM 776 C CA . ALA A 1 99 ? 8.611 4.020 -27.563 1.00 54.06 99 ALA A CA 1
ATOM 777 C C . ALA A 1 99 ? 9.532 3.002 -28.251 1.00 54.06 99 ALA A C 1
ATOM 779 O O . ALA A 1 99 ? 10.155 2.169 -27.591 1.00 54.06 99 ALA A O 1
ATOM 780 N N . SER A 1 100 ? 9.635 3.070 -29.581 1.00 50.62 100 SER A N 1
ATOM 781 C CA . SER A 1 100 ? 10.490 2.182 -30.369 1.00 50.62 100 SER A CA 1
ATOM 782 C C . SER A 1 100 ? 11.978 2.449 -30.126 1.00 50.62 100 SER A C 1
ATOM 784 O O . SER A 1 100 ? 12.738 1.498 -29.930 1.00 50.62 100 SER A O 1
ATOM 786 N N . ALA A 1 101 ? 12.382 3.722 -30.062 1.00 53.53 101 ALA A N 1
ATOM 787 C CA . ALA A 1 101 ? 13.738 4.120 -29.694 1.00 53.53 101 ALA A CA 1
ATOM 788 C C . ALA A 1 101 ? 14.079 3.660 -28.267 1.00 53.53 101 ALA A C 1
ATOM 790 O O . ALA A 1 101 ? 15.101 3.011 -28.063 1.00 53.53 101 ALA A O 1
ATOM 791 N N . LEU A 1 102 ? 13.184 3.907 -27.304 1.00 56.12 102 LEU A N 1
ATOM 792 C CA . LEU A 1 102 ? 13.320 3.496 -25.902 1.00 56.12 102 LEU A CA 1
ATOM 793 C C . LEU A 1 102 ? 13.490 1.985 -25.749 1.00 56.12 102 LEU A C 1
ATOM 795 O O . LEU A 1 102 ? 14.384 1.535 -25.042 1.00 56.12 102 LEU A O 1
ATOM 799 N N . ARG A 1 103 ? 12.688 1.198 -26.469 1.00 52.62 103 ARG A N 1
ATOM 800 C CA . ARG A 1 103 ? 12.805 -0.264 -26.502 1.00 52.62 103 ARG A CA 1
ATOM 801 C C . ARG A 1 103 ? 14.184 -0.723 -26.988 1.00 52.62 103 ARG A C 1
ATOM 803 O O . ARG A 1 103 ? 14.778 -1.566 -26.329 1.00 52.62 103 ARG A O 1
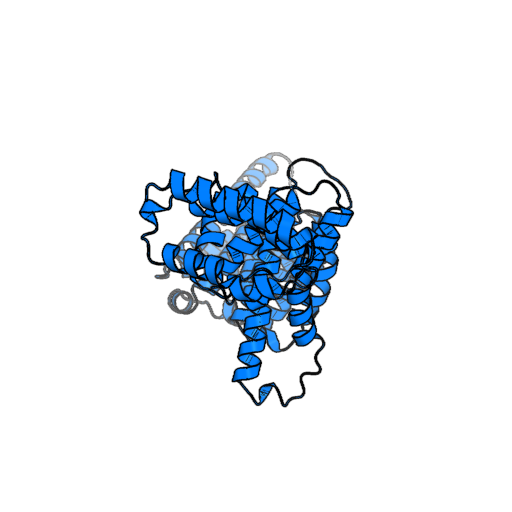ATOM 810 N N . LYS A 1 104 ? 14.716 -0.145 -28.071 1.00 51.22 104 LYS A N 1
ATOM 811 C CA . LYS A 1 104 ? 16.049 -0.496 -28.601 1.00 51.22 104 LYS A CA 1
ATOM 812 C C . LYS A 1 104 ? 17.175 -0.110 -27.627 1.00 51.22 104 LYS A C 1
ATOM 814 O O . LYS A 1 104 ? 18.123 -0.857 -27.435 1.00 51.22 104 LYS A O 1
ATOM 819 N N . ILE A 1 105 ? 17.017 1.003 -26.910 1.00 52.09 105 ILE A N 1
ATOM 820 C CA . ILE A 1 105 ? 17.939 1.419 -25.837 1.00 52.09 105 ILE A CA 1
ATOM 821 C C . ILE A 1 105 ? 17.904 0.436 -24.663 1.00 52.09 105 ILE A C 1
ATOM 823 O O . ILE A 1 105 ? 18.947 0.089 -24.114 1.00 52.09 105 ILE A O 1
ATOM 827 N N . CYS A 1 106 ? 16.713 -0.024 -24.273 1.00 48.78 106 CYS A N 1
ATOM 828 C CA . CYS A 1 106 ? 16.560 -1.035 -23.230 1.00 48.78 106 CYS A CA 1
ATOM 829 C C . CYS A 1 106 ? 17.137 -2.399 -23.646 1.00 48.78 106 CYS A C 1
ATOM 831 O O . CYS A 1 106 ? 17.617 -3.131 -22.779 1.00 48.78 106 CYS A O 1
ATOM 833 N N . GLU A 1 107 ? 17.104 -2.729 -24.941 1.00 48.97 107 GLU A N 1
ATOM 834 C CA . GLU A 1 107 ? 17.742 -3.923 -25.509 1.00 48.97 107 GLU A CA 1
ATOM 835 C C . GLU A 1 107 ? 19.278 -3.838 -25.422 1.00 48.97 107 GLU A C 1
ATOM 837 O O . GLU A 1 107 ? 19.898 -4.803 -24.971 1.00 48.97 107 GLU A O 1
ATOM 842 N N . ASP A 1 108 ? 19.873 -2.682 -25.746 1.00 44.66 108 ASP A N 1
ATOM 843 C CA . ASP A 1 108 ? 21.334 -2.513 -25.845 1.00 44.66 108 ASP A CA 1
ATOM 844 C C . ASP A 1 108 ? 22.026 -2.103 -24.521 1.00 44.66 108 ASP A C 1
ATOM 846 O O . ASP A 1 108 ? 23.184 -2.456 -24.290 1.00 44.66 108 ASP A O 1
ATOM 850 N N . ALA A 1 109 ? 21.355 -1.373 -23.616 1.00 47.28 109 ALA A N 1
ATOM 851 C CA . ALA A 1 109 ? 21.948 -0.895 -22.356 1.00 47.28 109 ALA A CA 1
ATOM 852 C C . 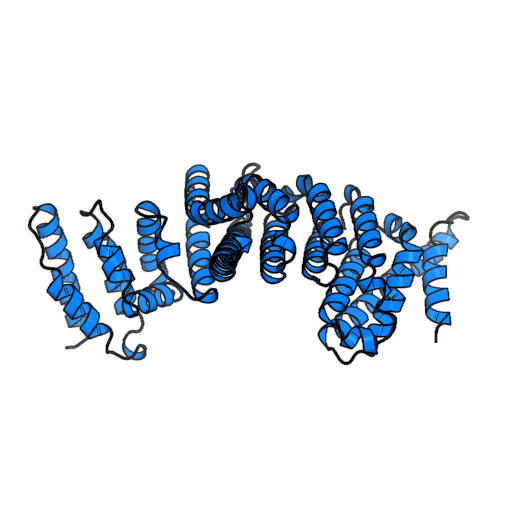ALA A 1 109 ? 20.904 -0.642 -21.236 1.00 47.28 109 ALA A C 1
ATOM 854 O O . ALA A 1 109 ? 20.471 0.493 -21.018 1.00 47.28 109 ALA A O 1
ATOM 855 N N . PRO A 1 110 ? 20.538 -1.652 -20.423 1.00 45.38 110 PRO A N 1
ATOM 856 C CA . PRO A 1 110 ? 19.499 -1.513 -19.392 1.00 45.38 110 PRO A CA 1
ATOM 857 C C . PRO A 1 110 ? 19.889 -0.626 -18.197 1.00 45.38 110 PRO A C 1
ATOM 859 O O . PRO A 1 110 ? 19.017 -0.148 -17.477 1.00 45.38 110 PRO A O 1
ATOM 862 N N . ALA A 1 111 ? 21.182 -0.352 -17.995 1.00 45.47 111 ALA A N 1
ATOM 863 C CA . ALA A 1 111 ? 21.679 0.526 -16.928 1.00 45.47 111 ALA A CA 1
ATOM 864 C C . ALA A 1 111 ? 21.463 2.033 -17.204 1.00 45.47 111 ALA A C 1
ATOM 866 O O . ALA A 1 111 ? 21.855 2.872 -16.395 1.00 45.47 111 ALA A O 1
ATOM 867 N N . CYS A 1 112 ? 20.864 2.396 -18.345 1.00 47.28 112 CYS A N 1
ATOM 868 C CA . CYS A 1 112 ? 20.746 3.783 -18.799 1.00 47.28 112 CYS A CA 1
ATOM 869 C C . CYS A 1 112 ? 19.858 4.653 -17.885 1.00 47.28 112 CYS A C 1
ATOM 871 O O . CYS A 1 112 ? 20.159 5.827 -17.679 1.00 47.28 112 CYS A O 1
ATOM 873 N N . LEU A 1 113 ? 18.819 4.071 -17.273 1.00 51.91 113 LEU A N 1
ATOM 874 C CA . LEU A 1 113 ? 17.852 4.798 -16.436 1.00 51.91 113 LEU A CA 1
ATOM 875 C C . LEU A 1 113 ? 18.489 5.403 -15.174 1.00 51.91 113 LEU A C 1
ATOM 877 O O . LEU A 1 113 ? 18.176 6.534 -14.807 1.00 51.91 113 LEU A O 1
ATOM 881 N N . ASP A 1 114 ? 19.441 4.699 -14.555 1.00 48.69 114 ASP A N 1
ATOM 882 C CA . ASP A 1 114 ? 20.165 5.192 -13.376 1.00 48.69 114 ASP A CA 1
ATOM 883 C C . ASP A 1 114 ? 21.108 6.365 -13.704 1.00 48.69 114 ASP A C 1
ATOM 885 O O . ASP A 1 114 ? 21.426 7.167 -12.827 1.00 48.69 114 ASP A O 1
ATOM 889 N N . LEU A 1 115 ? 21.524 6.512 -14.969 1.00 47.41 115 LEU A N 1
ATOM 890 C CA . LEU A 1 115 ? 22.338 7.642 -15.431 1.00 47.41 115 LEU A CA 1
ATOM 891 C C . LEU A 1 115 ? 21.511 8.892 -15.762 1.00 47.41 115 LEU A C 1
ATOM 893 O O . LEU A 1 115 ? 22.077 9.980 -15.912 1.00 47.41 115 LEU A O 1
ATOM 897 N N . TRP A 1 116 ? 20.188 8.778 -15.904 1.00 54.41 116 TRP A N 1
ATOM 898 C CA . TRP A 1 116 ? 19.377 9.889 -16.404 1.00 54.41 116 TRP A CA 1
ATOM 899 C C . TRP A 1 116 ? 19.137 10.997 -15.375 1.00 54.41 116 TRP A C 1
ATOM 901 O O . TRP A 1 116 ? 18.783 12.102 -15.796 1.00 54.41 116 TRP A O 1
ATOM 911 N N . ASN A 1 117 ? 19.458 10.773 -14.088 1.00 57.75 117 ASN A N 1
ATOM 912 C CA . ASN A 1 117 ? 19.346 11.752 -12.991 1.00 57.75 117 ASN A CA 1
ATOM 913 C C . ASN A 1 117 ? 18.027 12.545 -13.057 1.00 57.75 117 ASN A C 1
ATOM 915 O O . ASN A 1 117 ? 18.017 13.772 -12.971 1.00 57.75 117 ASN A O 1
ATOM 919 N N . LEU A 1 118 ? 16.922 11.834 -13.279 1.00 64.19 118 LEU A N 1
ATOM 920 C CA . LEU A 1 118 ? 15.599 12.430 -13.437 1.00 64.19 118 LEU A CA 1
ATOM 921 C C . LEU A 1 118 ? 15.004 12.821 -12.081 1.00 64.19 118 LEU A C 1
ATOM 923 O O . LEU A 1 118 ? 15.330 12.221 -11.043 1.00 64.19 118 LEU A O 1
ATOM 927 N N . ALA A 1 119 ? 14.087 13.791 -12.085 1.00 68.38 119 ALA A N 1
ATOM 928 C CA . ALA A 1 119 ? 13.166 13.946 -10.966 1.00 68.38 119 ALA A CA 1
ATOM 929 C C . ALA A 1 119 ? 12.370 12.642 -10.786 1.00 68.38 119 ALA A C 1
ATOM 931 O O . ALA A 1 119 ? 12.234 11.852 -11.720 1.00 68.38 119 ALA A O 1
ATOM 932 N N . LEU A 1 120 ? 11.901 12.373 -9.567 1.00 68.50 120 LEU A N 1
ATOM 933 C CA . LEU A 1 120 ? 11.188 11.125 -9.280 1.00 68.50 120 LEU A CA 1
ATOM 934 C C . LEU A 1 120 ? 9.903 11.004 -10.116 1.00 68.50 120 LEU A C 1
ATOM 936 O O . LEU A 1 120 ? 9.610 9.926 -10.612 1.00 68.50 120 LEU A O 1
ATOM 940 N N . GLU A 1 121 ? 9.200 12.118 -10.321 1.00 67.69 121 GLU A N 1
ATOM 941 C CA . GLU A 1 121 ? 7.981 12.205 -11.136 1.00 67.69 121 GLU A CA 1
ATOM 942 C C . GLU A 1 121 ? 8.253 11.843 -12.606 1.00 67.69 121 GLU A C 1
ATOM 944 O O . GLU A 1 121 ? 7.630 10.929 -13.140 1.00 67.69 121 GLU A O 1
ATOM 949 N N . ASP A 1 122 ? 9.258 12.475 -13.224 1.00 66.00 122 ASP A N 1
ATOM 950 C CA . ASP A 1 122 ? 9.663 12.181 -14.606 1.00 66.00 122 ASP A CA 1
ATOM 951 C C . ASP A 1 122 ? 10.109 10.719 -14.767 1.00 66.00 122 ASP A C 1
ATOM 953 O O . ASP A 1 122 ? 9.845 10.070 -15.776 1.00 66.00 122 ASP A O 1
ATOM 957 N N . GLU A 1 123 ? 10.801 10.177 -13.765 1.00 71.75 123 GLU A N 1
ATOM 958 C CA . GLU A 1 123 ? 11.209 8.778 -13.772 1.00 71.75 123 GLU A CA 1
ATOM 959 C C . GLU A 1 123 ? 10.011 7.820 -13.730 1.00 71.75 123 GLU A C 1
ATOM 961 O O . GLU A 1 123 ? 10.004 6.839 -14.477 1.00 71.75 123 GLU A O 1
ATOM 966 N N . GLU A 1 124 ? 8.998 8.086 -12.899 1.00 72.56 124 GLU A N 1
ATOM 967 C CA . GLU A 1 124 ? 7.779 7.269 -12.862 1.00 72.56 124 GLU A CA 1
ATOM 968 C C . GLU A 1 124 ? 7.052 7.293 -14.218 1.00 72.56 124 GLU A C 1
ATOM 970 O O . GLU A 1 124 ? 6.652 6.232 -14.701 1.00 72.56 124 GLU A O 1
ATOM 975 N N . GLU A 1 125 ? 6.953 8.446 -14.891 1.00 67.69 125 GLU A N 1
ATOM 976 C CA . GLU A 1 125 ? 6.341 8.541 -16.230 1.00 67.69 125 GLU A CA 1
ATOM 977 C C . GLU A 1 125 ? 7.098 7.720 -17.285 1.00 67.69 125 GLU A C 1
ATOM 979 O O . GLU A 1 125 ? 6.498 7.039 -18.125 1.00 67.69 125 GLU A O 1
ATOM 984 N N . VAL A 1 126 ? 8.428 7.726 -17.227 1.00 70.50 126 VAL A N 1
ATOM 985 C CA . VAL A 1 126 ? 9.270 6.947 -18.145 1.00 70.50 126 VAL A CA 1
ATOM 986 C C . VAL A 1 126 ? 9.095 5.457 -17.915 1.00 70.50 126 VAL A C 1
ATOM 988 O O . VAL A 1 126 ? 8.868 4.705 -18.865 1.00 70.50 126 VAL A O 1
ATOM 991 N N . ILE A 1 127 ? 9.181 5.020 -16.659 1.00 79.50 127 ILE A N 1
ATOM 992 C CA . ILE A 1 127 ? 8.988 3.614 -16.298 1.00 79.50 127 ILE A CA 1
ATOM 993 C C . ILE A 1 127 ? 7.571 3.166 -16.651 1.00 79.50 127 ILE A C 1
ATOM 995 O O . ILE A 1 127 ? 7.396 2.059 -17.162 1.00 79.50 127 ILE A O 1
ATOM 999 N N . SER A 1 128 ? 6.574 4.026 -16.449 1.00 73.44 128 SER A N 1
ATOM 1000 C CA . SER A 1 128 ? 5.193 3.804 -16.871 1.00 73.44 128 SER A CA 1
ATOM 1001 C C . SER A 1 128 ? 5.105 3.532 -18.373 1.00 73.44 128 SER A C 1
ATOM 1003 O O . SER A 1 128 ? 4.625 2.470 -18.781 1.00 73.44 128 SER A O 1
ATOM 1005 N N . ALA A 1 129 ? 5.657 4.424 -19.200 1.00 66.69 129 ALA A N 1
ATOM 1006 C CA . ALA A 1 129 ? 5.647 4.277 -20.652 1.00 66.69 129 ALA A CA 1
ATOM 1007 C C . ALA A 1 129 ? 6.359 2.996 -21.112 1.00 66.69 129 ALA A C 1
ATOM 1009 O O . ALA A 1 129 ? 5.803 2.239 -21.913 1.00 66.69 129 ALA A O 1
ATOM 1010 N N . ILE A 1 130 ? 7.546 2.706 -20.563 1.00 73.31 130 ILE A N 1
ATOM 1011 C CA . ILE A 1 130 ? 8.279 1.458 -20.838 1.00 73.31 130 ILE A CA 1
ATOM 1012 C C . ILE A 1 130 ? 7.413 0.254 -20.480 1.00 73.31 130 ILE A C 1
ATOM 1014 O O . ILE A 1 130 ? 7.281 -0.669 -21.280 1.00 73.31 130 ILE A O 1
ATOM 1018 N N . THR A 1 131 ? 6.791 0.265 -19.303 1.00 78.50 131 THR A N 1
ATOM 1019 C CA . THR A 1 131 ? 5.983 -0.859 -18.823 1.00 78.50 131 THR A CA 1
ATOM 1020 C C . THR A 1 131 ? 4.766 -1.094 -19.703 1.00 78.50 131 THR A C 1
ATOM 1022 O O . THR A 1 131 ? 4.463 -2.244 -20.004 1.00 78.50 131 THR A O 1
ATOM 1025 N N . VAL A 1 132 ? 4.094 -0.041 -20.176 1.00 72.50 132 VAL A N 1
ATOM 1026 C CA . VAL A 1 132 ? 2.965 -0.168 -21.113 1.00 72.50 132 VAL A CA 1
ATOM 1027 C C . VAL A 1 132 ? 3.417 -0.807 -22.430 1.00 72.50 132 VAL A C 1
ATOM 1029 O O . VAL A 1 132 ? 2.764 -1.729 -22.927 1.00 72.50 132 VAL A O 1
ATOM 1032 N N . ILE A 1 133 ? 4.567 -0.386 -22.968 1.00 68.44 133 ILE A N 1
ATOM 1033 C CA . ILE A 1 133 ? 5.147 -0.976 -24.185 1.00 68.44 133 ILE A CA 1
ATOM 1034 C C . ILE A 1 133 ? 5.482 -2.451 -23.948 1.00 68.44 133 ILE A C 1
ATOM 1036 O O . ILE A 1 133 ? 5.081 -3.308 -24.737 1.00 68.44 133 ILE A O 1
ATOM 1040 N N . LEU A 1 134 ? 6.157 -2.771 -22.842 1.00 71.88 134 LEU A N 1
ATOM 1041 C CA . LEU A 1 134 ? 6.482 -4.149 -22.469 1.00 71.88 134 LEU A CA 1
ATOM 1042 C C . LEU A 1 134 ? 5.222 -4.986 -22.219 1.00 71.88 134 LEU A C 1
ATOM 1044 O O . LEU A 1 134 ? 5.195 -6.163 -22.571 1.00 71.88 134 LEU A O 1
ATOM 1048 N N . GLY A 1 135 ? 4.162 -4.384 -21.679 1.00 70.50 135 GLY A N 1
ATOM 1049 C CA . GLY A 1 135 ? 2.833 -4.966 -21.475 1.00 70.50 135 GLY A CA 1
ATOM 1050 C C . GLY A 1 135 ? 2.209 -5.493 -22.769 1.00 70.50 135 GLY A C 1
ATOM 1051 O O . GLY A 1 135 ? 1.585 -6.556 -22.769 1.00 70.50 135 GLY A O 1
ATOM 1052 N N . SER A 1 136 ? 2.456 -4.798 -23.884 1.00 67.69 136 SER A N 1
ATOM 1053 C CA . SER A 1 136 ? 1.949 -5.147 -25.220 1.00 67.69 136 SER A CA 1
ATOM 1054 C C . SER A 1 136 ? 2.710 -6.281 -25.927 1.00 67.69 136 SER A C 1
ATOM 1056 O O . SER A 1 136 ? 2.289 -6.744 -26.989 1.00 67.69 136 SER A O 1
ATOM 1058 N N . VAL A 1 137 ? 3.821 -6.763 -25.356 1.00 70.00 137 VAL A N 1
ATOM 1059 C CA . VAL A 1 137 ? 4.624 -7.845 -25.943 1.00 70.00 137 VAL A CA 1
ATOM 1060 C C . VAL A 1 137 ? 3.873 -9.179 -25.847 1.00 70.00 137 VAL A C 1
ATOM 1062 O O . VAL A 1 137 ? 3.576 -9.674 -24.760 1.00 70.00 137 VAL A O 1
ATOM 1065 N N . ALA A 1 138 ? 3.594 -9.792 -27.002 1.00 72.12 138 ALA A N 1
ATOM 1066 C CA . ALA A 1 138 ? 2.839 -11.046 -27.089 1.00 72.12 138 ALA A CA 1
ATOM 1067 C C . ALA A 1 138 ? 3.592 -12.257 -26.504 1.00 72.12 138 ALA A C 1
ATOM 1069 O O . ALA A 1 138 ? 2.979 -13.151 -25.922 1.00 72.12 138 ALA A O 1
ATOM 1070 N N . ASN A 1 139 ? 4.923 -12.291 -26.639 1.00 76.00 139 ASN A N 1
ATOM 1071 C CA . ASN A 1 139 ? 5.750 -13.360 -26.083 1.00 76.00 139 ASN A CA 1
ATOM 1072 C C . ASN A 1 139 ? 5.963 -13.139 -24.574 1.00 76.00 139 ASN A C 1
ATOM 1074 O O . ASN A 1 139 ? 6.707 -12.244 -24.175 1.00 76.00 139 ASN A O 1
ATOM 1078 N N . LYS A 1 140 ? 5.332 -13.982 -23.746 1.00 80.25 140 LYS A N 1
ATOM 1079 C CA . LYS A 1 140 ? 5.374 -13.889 -22.276 1.00 80.25 140 LYS A CA 1
ATOM 1080 C C . LYS A 1 140 ? 6.751 -14.156 -21.672 1.00 80.25 140 LYS A C 1
ATOM 1082 O O . LYS A 1 140 ? 7.111 -13.517 -20.690 1.00 80.25 140 LYS A O 1
ATOM 1087 N N . GLU A 1 141 ? 7.548 -15.030 -22.275 1.00 80.94 141 GLU A N 1
ATOM 1088 C CA . GLU A 1 141 ? 8.914 -15.297 -21.817 1.00 80.94 141 GLU A CA 1
ATOM 1089 C C . GLU A 1 141 ? 9.824 -14.087 -22.070 1.00 80.94 141 GLU A C 1
ATOM 1091 O O . GLU A 1 141 ? 10.543 -13.640 -21.175 1.00 80.94 141 GLU A O 1
ATOM 1096 N N . LEU A 1 142 ? 9.723 -13.493 -23.264 1.00 74.25 142 LEU A N 1
ATOM 1097 C CA . LEU A 1 142 ? 10.451 -12.272 -23.609 1.00 74.25 142 LEU A CA 1
ATOM 1098 C C . LEU A 1 142 ? 9.993 -11.084 -22.754 1.00 74.25 142 LEU A C 1
ATOM 1100 O O . LEU A 1 142 ? 10.829 -10.338 -22.249 1.00 74.25 142 LEU A O 1
ATOM 1104 N N . GLN A 1 143 ? 8.682 -10.936 -22.547 1.00 80.00 143 GLN A N 1
ATOM 1105 C CA . GLN A 1 143 ? 8.105 -9.930 -21.655 1.00 80.00 143 GLN A CA 1
ATOM 1106 C C . GLN A 1 143 ? 8.685 -10.055 -20.238 1.00 80.00 143 GLN A C 1
ATOM 1108 O O . GLN A 1 143 ? 9.185 -9.073 -19.694 1.00 80.00 143 GLN A O 1
ATOM 1113 N N . ASN A 1 144 ? 8.702 -11.264 -19.668 1.00 81.94 144 ASN A N 1
ATOM 1114 C CA . ASN A 1 144 ? 9.271 -11.522 -18.342 1.00 81.94 144 ASN A CA 1
ATOM 1115 C C . ASN A 1 144 ? 10.764 -11.201 -18.275 1.00 81.94 144 ASN A C 1
ATOM 1117 O O . ASN A 1 144 ? 11.220 -10.586 -17.307 1.00 81.94 144 ASN A O 1
ATOM 1121 N N . LYS A 1 145 ? 11.527 -11.576 -19.307 1.00 82.19 145 LYS A N 1
ATOM 1122 C CA . LYS A 1 145 ? 12.958 -11.271 -19.400 1.00 82.19 145 LYS A CA 1
ATOM 1123 C C . LYS A 1 145 ? 13.212 -9.762 -19.412 1.00 82.19 145 LYS A C 1
ATOM 1125 O O . LYS A 1 145 ? 14.039 -9.290 -18.636 1.00 82.19 145 LYS A O 1
ATOM 1130 N N . LEU A 1 146 ? 12.477 -9.008 -20.231 1.00 78.81 146 LEU A N 1
ATOM 1131 C CA . LEU A 1 146 ? 12.623 -7.552 -20.342 1.00 78.81 146 LEU A CA 1
ATOM 1132 C C . LEU A 1 146 ? 12.184 -6.825 -19.063 1.00 78.81 146 LEU A C 1
ATOM 1134 O O . LEU A 1 146 ? 12.864 -5.900 -18.628 1.00 78.81 146 LEU A O 1
ATOM 1138 N N . LEU A 1 147 ? 11.105 -7.273 -18.412 1.00 83.69 147 LEU A N 1
ATOM 1139 C CA . LEU A 1 147 ? 10.669 -6.729 -17.118 1.00 83.69 147 LEU A CA 1
ATOM 1140 C C . LEU A 1 147 ? 11.695 -6.999 -16.011 1.00 83.69 147 LEU A C 1
ATOM 1142 O O . LEU A 1 147 ? 12.010 -6.113 -15.217 1.00 83.69 147 LEU A O 1
ATOM 1146 N N . THR A 1 148 ? 12.266 -8.203 -15.985 1.00 83.75 148 THR A N 1
ATOM 1147 C CA . THR A 1 148 ? 13.333 -8.556 -15.037 1.00 83.75 148 THR A CA 1
ATOM 1148 C C . THR A 1 148 ? 14.579 -7.708 -15.285 1.00 83.75 148 THR A C 1
ATOM 1150 O O . THR A 1 148 ? 15.203 -7.232 -14.340 1.00 83.75 148 THR A O 1
ATOM 1153 N N . GLN A 1 149 ? 14.922 -7.467 -16.552 1.00 82.38 149 GLN A N 1
ATOM 1154 C CA . GLN A 1 149 ? 16.042 -6.616 -16.944 1.00 82.38 149 GLN A CA 1
ATOM 1155 C C . GLN A 1 149 ? 15.810 -5.148 -16.548 1.00 82.38 149 GLN A C 1
ATOM 1157 O O . GLN A 1 149 ? 16.717 -4.539 -15.979 1.00 82.38 149 GLN A O 1
ATOM 1162 N N . LEU A 1 150 ? 14.599 -4.614 -16.745 1.00 82.69 150 LEU A N 1
ATOM 1163 C CA . LEU A 1 150 ? 14.204 -3.263 -16.323 1.00 82.69 150 LEU A CA 1
ATOM 1164 C C . LEU A 1 150 ? 14.347 -3.066 -14.807 1.00 82.69 150 LEU A C 1
ATOM 1166 O O . LEU A 1 150 ? 14.822 -2.031 -14.347 1.00 82.69 150 LEU A O 1
ATOM 1170 N N . LEU A 1 151 ? 13.951 -4.070 -14.025 1.00 88.19 151 LEU A N 1
ATOM 1171 C CA . LEU A 1 151 ? 13.978 -4.006 -12.563 1.00 88.19 151 LEU A CA 1
ATOM 1172 C C . LEU A 1 151 ? 15.291 -4.501 -11.943 1.00 88.19 151 LEU A C 1
ATOM 1174 O O . LEU A 1 151 ? 15.466 -4.392 -10.730 1.00 88.19 151 LEU A O 1
ATOM 1178 N N . SER A 1 152 ? 16.226 -5.012 -12.745 1.00 86.25 152 SER A N 1
ATOM 1179 C CA . SER A 1 152 ? 17.464 -5.635 -12.261 1.00 86.25 152 SER A CA 1
ATOM 1180 C C . SER A 1 152 ? 18.302 -4.705 -11.381 1.00 86.25 152 SER A C 1
ATOM 1182 O O . SER A 1 152 ? 18.780 -5.130 -10.327 1.00 86.25 152 SER A O 1
ATOM 1184 N N . SER A 1 153 ? 18.431 -3.425 -11.747 1.00 85.06 153 SER A N 1
ATOM 1185 C CA . SER A 1 153 ? 19.164 -2.454 -10.930 1.00 85.06 153 SER A CA 1
ATOM 1186 C C . SER A 1 153 ? 18.434 -2.138 -9.623 1.00 85.06 153 SER A C 1
ATOM 1188 O O . SER A 1 153 ? 19.065 -2.077 -8.568 1.00 85.06 153 SER A O 1
ATOM 1190 N N . SER A 1 154 ? 17.102 -2.052 -9.663 1.00 89.56 154 SER A N 1
ATOM 1191 C CA . SER A 1 154 ? 16.254 -1.824 -8.486 1.00 89.56 154 SER A CA 1
ATOM 1192 C C . SER A 1 154 ? 16.370 -2.977 -7.484 1.00 89.56 154 SER A C 1
ATOM 1194 O O . SER A 1 154 ? 16.653 -2.746 -6.307 1.00 89.56 154 SER A O 1
ATOM 1196 N N . TYR A 1 155 ? 16.252 -4.225 -7.951 1.00 89.12 155 TYR A N 1
ATOM 1197 C CA . TYR A 1 155 ? 16.463 -5.413 -7.118 1.00 89.12 155 TYR A CA 1
ATOM 1198 C C . TYR A 1 155 ? 17.906 -5.529 -6.623 1.00 89.12 155 TYR A C 1
ATOM 1200 O O . TYR A 1 155 ? 18.125 -5.926 -5.480 1.00 89.12 155 TYR A O 1
ATOM 1208 N N . GLY A 1 156 ? 18.891 -5.155 -7.443 1.00 86.62 156 GLY A N 1
ATOM 1209 C CA . GLY A 1 156 ? 20.300 -5.167 -7.058 1.00 86.62 156 GLY A CA 1
ATOM 1210 C C . GLY A 1 156 ? 20.610 -4.194 -5.919 1.00 86.62 156 GLY A C 1
ATOM 1211 O O . GLY A 1 156 ? 21.324 -4.550 -4.984 1.00 86.62 156 GLY A O 1
ATOM 1212 N N . VAL A 1 157 ? 20.056 -2.980 -5.959 1.00 87.19 157 VAL A N 1
ATOM 1213 C CA . VAL A 1 157 ? 20.224 -1.975 -4.896 1.00 87.19 157 VAL A CA 1
ATOM 1214 C C . VAL A 1 157 ? 19.481 -2.383 -3.618 1.00 87.19 157 VAL A C 1
ATOM 1216 O O . VAL A 1 157 ? 20.051 -2.278 -2.533 1.00 87.19 157 VAL A O 1
ATOM 1219 N N . LEU A 1 158 ? 18.263 -2.925 -3.739 1.00 89.62 158 LEU A N 1
ATOM 1220 C CA . LEU A 1 158 ? 17.512 -3.505 -2.616 1.00 89.62 158 LEU A CA 1
ATOM 1221 C C . LEU A 1 158 ? 18.276 -4.653 -1.944 1.00 89.62 158 LEU A C 1
ATOM 1223 O O . LEU A 1 158 ? 18.454 -4.649 -0.729 1.00 89.62 158 LEU A O 1
ATOM 1227 N N . SER A 1 159 ? 18.775 -5.605 -2.733 1.00 89.06 159 SER A N 1
ATOM 1228 C CA . SER A 1 159 ? 19.504 -6.768 -2.212 1.00 89.06 159 SER A CA 1
ATOM 1229 C C . SER A 1 159 ? 20.806 -6.348 -1.535 1.00 89.06 159 SER A C 1
ATOM 1231 O O . SER A 1 159 ? 21.138 -6.875 -0.485 1.00 89.06 159 SER A O 1
ATOM 1233 N N . LYS A 1 160 ? 21.514 -5.335 -2.055 1.00 88.62 160 LYS A N 1
ATOM 1234 C CA . LYS A 1 160 ? 22.712 -4.784 -1.395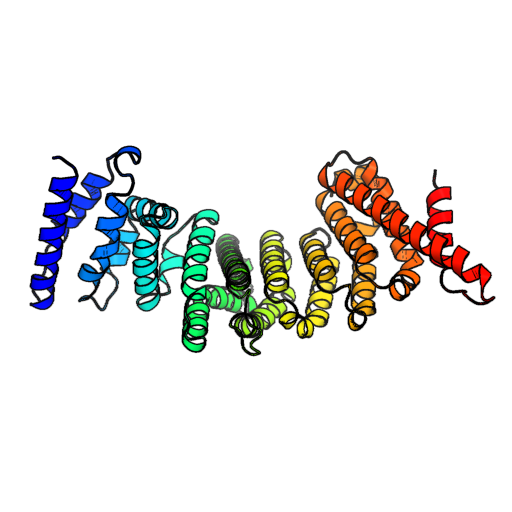 1.00 88.62 160 LYS A CA 1
ATOM 1235 C C . LYS A 1 160 ? 22.422 -4.184 -0.020 1.00 88.62 160 LYS A C 1
ATOM 1237 O O . LYS A 1 160 ? 23.262 -4.312 0.862 1.00 88.62 160 LYS A O 1
ATOM 1242 N N . LEU A 1 161 ? 21.274 -3.526 0.156 1.00 86.19 161 LEU A N 1
ATOM 1243 C CA . LEU A 1 161 ? 20.880 -2.981 1.458 1.00 86.19 161 LEU A CA 1
ATOM 1244 C C . LEU A 1 161 ? 20.542 -4.103 2.450 1.00 86.19 161 LEU A C 1
ATOM 1246 O O . LEU A 1 161 ? 20.847 -3.994 3.629 1.00 86.19 161 LEU A O 1
ATOM 1250 N N . VAL A 1 162 ? 19.897 -5.162 1.963 1.00 86.06 162 VAL A N 1
ATOM 1251 C CA . VAL A 1 162 ? 19.313 -6.223 2.789 1.00 86.06 162 VAL A CA 1
ATOM 1252 C C . VAL A 1 162 ? 20.293 -7.354 3.116 1.00 86.06 162 VAL A C 1
ATOM 1254 O O . VAL A 1 162 ? 20.301 -7.846 4.239 1.00 86.06 162 VAL A O 1
ATOM 1257 N N . ASP A 1 163 ? 21.076 -7.797 2.132 1.00 81.56 163 ASP A N 1
ATOM 1258 C CA . ASP A 1 163 ? 22.064 -8.876 2.265 1.00 81.56 163 ASP A CA 1
ATOM 1259 C C . ASP A 1 163 ? 23.454 -8.342 2.621 1.00 81.56 163 ASP A C 1
ATOM 1261 O O . ASP A 1 163 ? 24.347 -9.114 2.969 1.00 81.56 163 ASP A O 1
ATOM 1265 N N . GLY A 1 164 ? 23.663 -7.029 2.503 1.00 60.47 164 GLY A N 1
ATOM 1266 C CA . GLY A 1 164 ? 24.878 -6.414 2.990 1.00 60.47 164 GLY A CA 1
ATOM 1267 C C . GLY A 1 164 ? 24.978 -6.647 4.490 1.00 60.47 164 GLY A C 1
ATOM 1268 O O . GLY A 1 164 ? 24.191 -6.084 5.250 1.00 60.47 164 GLY A O 1
ATOM 1269 N N . ASP A 1 165 ? 26.000 -7.393 4.916 1.00 49.22 165 ASP A N 1
ATOM 1270 C CA . ASP A 1 165 ? 26.691 -7.111 6.170 1.00 49.22 165 ASP A CA 1
ATOM 1271 C C . ASP A 1 165 ? 27.171 -5.669 6.048 1.00 49.22 165 ASP A C 1
ATOM 1273 O O . ASP A 1 165 ? 28.288 -5.376 5.615 1.00 49.22 165 ASP A O 1
ATOM 1277 N N . VAL A 1 166 ? 26.263 -4.733 6.305 1.00 51.44 166 VAL A N 1
ATOM 1278 C CA . VAL A 1 166 ? 26.600 -3.340 6.426 1.00 51.44 166 VAL A CA 1
ATOM 1279 C C . VAL A 1 166 ? 27.524 -3.321 7.620 1.00 51.44 166 VAL A C 1
ATOM 1281 O O . VAL A 1 166 ? 27.069 -3.364 8.765 1.00 51.44 166 VAL A O 1
ATOM 1284 N N . GLU A 1 167 ? 28.829 -3.312 7.345 1.00 44.25 167 GLU A N 1
ATOM 1285 C CA . GLU A 1 167 ? 29.810 -3.040 8.370 1.00 44.25 167 GLU A CA 1
ATOM 1286 C C . GLU A 1 167 ? 29.268 -1.853 9.175 1.00 44.25 167 GLU A C 1
ATOM 1288 O O . GLU A 1 167 ? 28.772 -0.878 8.583 1.00 44.25 167 GLU A O 1
ATOM 1293 N N . PRO A 1 168 ? 29.349 -1.890 10.512 1.00 49.44 168 PRO A N 1
ATOM 1294 C CA . PRO A 1 168 ? 28.877 -0.796 11.357 1.00 49.44 168 PRO A CA 1
ATOM 1295 C C . PRO A 1 168 ? 29.489 0.571 10.969 1.00 49.44 168 PRO A C 1
ATOM 1297 O O . PRO A 1 168 ? 29.008 1.607 11.422 1.00 49.44 168 PRO A O 1
ATOM 1300 N N . SER A 1 169 ? 30.498 0.585 10.087 1.00 46.19 169 SER A N 1
ATOM 1301 C CA . SER A 1 169 ? 31.101 1.732 9.408 1.00 46.19 169 SER A CA 1
ATOM 1302 C C . SER A 1 169 ? 30.176 2.493 8.437 1.00 46.19 169 SER A C 1
ATOM 1304 O O . SER A 1 169 ? 30.307 3.712 8.340 1.00 46.19 169 SER A O 1
ATOM 1306 N N . SER A 1 170 ? 29.192 1.882 7.755 1.00 48.56 170 SER A N 1
ATOM 1307 C CA . SER A 1 170 ? 28.332 2.650 6.820 1.00 48.56 170 SER A CA 1
ATOM 1308 C C . SER A 1 170 ? 27.312 3.549 7.541 1.00 48.56 170 SER A C 1
ATOM 1310 O O . SER A 1 170 ? 26.978 4.628 7.047 1.00 48.56 170 SER A O 1
ATOM 1312 N N . ARG A 1 171 ? 26.911 3.173 8.769 1.00 52.78 171 ARG A N 1
ATOM 1313 C CA . ARG A 1 171 ? 26.173 4.049 9.699 1.00 52.78 171 ARG A CA 1
ATOM 1314 C C . ARG A 1 171 ? 27.013 5.238 10.177 1.00 52.78 171 ARG A C 1
ATOM 1316 O O . ARG A 1 171 ? 26.446 6.249 10.578 1.00 52.78 171 ARG A O 1
ATOM 1323 N N . GLN A 1 172 ? 28.345 5.149 10.115 1.00 54.50 172 GLN A N 1
ATOM 1324 C CA . GLN A 1 172 ? 29.239 6.237 10.530 1.00 54.50 172 GLN A CA 1
ATOM 1325 C C . GLN A 1 172 ? 29.334 7.357 9.487 1.00 54.50 172 GLN A C 1
ATOM 1327 O O . GLN A 1 172 ? 29.785 8.450 9.824 1.00 54.50 172 GLN A O 1
ATOM 1332 N N . ASN A 1 173 ? 28.874 7.136 8.246 1.00 69.38 173 ASN A N 1
ATOM 1333 C CA . ASN A 1 173 ? 28.772 8.188 7.234 1.00 69.38 173 ASN A CA 1
ATOM 1334 C C . ASN A 1 173 ? 27.306 8.431 6.814 1.00 69.38 173 ASN A C 1
ATOM 1336 O O . ASN A 1 173 ? 26.818 7.805 5.863 1.00 69.38 173 ASN A O 1
ATOM 1340 N N . PRO A 1 174 ? 26.616 9.391 7.464 1.00 76.69 174 PRO A N 1
ATOM 1341 C CA . PRO A 1 174 ? 25.218 9.720 7.182 1.00 76.69 174 PRO A CA 1
ATOM 1342 C C . PRO A 1 174 ? 24.928 10.032 5.708 1.00 76.69 174 PRO A C 1
ATOM 1344 O O . PRO A 1 174 ? 23.841 9.728 5.215 1.00 76.69 174 PRO A O 1
ATOM 1347 N N . ALA A 1 175 ? 25.891 10.601 4.974 1.00 81.19 175 ALA A N 1
ATOM 1348 C CA . ALA A 1 175 ? 25.703 10.967 3.571 1.00 81.19 175 ALA A CA 1
ATOM 1349 C C . ALA A 1 175 ? 25.642 9.738 2.648 1.00 81.19 175 ALA A C 1
ATOM 1351 O O . ALA A 1 175 ? 24.816 9.687 1.733 1.00 81.19 175 ALA A O 1
ATOM 1352 N N . THR A 1 176 ? 26.484 8.732 2.897 1.00 81.69 176 THR A N 1
ATOM 1353 C CA . THR A 1 176 ? 26.486 7.478 2.127 1.00 81.69 176 THR A CA 1
ATOM 1354 C C . THR A 1 176 ? 25.224 6.671 2.406 1.00 81.69 176 THR A C 1
ATOM 1356 O O . THR A 1 176 ? 24.581 6.202 1.465 1.00 81.69 176 THR A O 1
ATOM 1359 N N . TYR A 1 177 ? 24.822 6.581 3.677 1.00 82.06 177 TYR A N 1
ATOM 1360 C CA . TYR A 1 177 ? 23.589 5.904 4.074 1.00 82.06 177 TYR A CA 1
ATOM 1361 C C . TYR A 1 177 ? 22.348 6.560 3.455 1.00 82.06 177 TYR A C 1
ATOM 1363 O O . TYR A 1 177 ? 21.537 5.881 2.830 1.00 82.06 177 TYR A O 1
ATOM 1371 N N . THR A 1 178 ? 22.239 7.891 3.527 1.00 84.94 178 THR A N 1
ATOM 1372 C CA . THR A 1 178 ? 21.108 8.632 2.940 1.00 84.94 178 THR A CA 1
ATOM 1373 C C . THR A 1 178 ? 21.019 8.429 1.427 1.00 84.94 178 THR A C 1
ATOM 1375 O O . THR A 1 178 ? 19.930 8.236 0.887 1.00 84.94 178 THR A O 1
ATOM 1378 N N . ARG A 1 179 ? 22.160 8.417 0.723 1.00 85.31 179 ARG A N 1
ATOM 1379 C CA . ARG A 1 179 ? 22.198 8.149 -0.724 1.00 85.31 179 ARG A CA 1
ATOM 1380 C C . ARG A 1 179 ? 21.747 6.726 -1.053 1.00 85.31 179 ARG A C 1
ATOM 1382 O O . ARG A 1 179 ? 21.009 6.531 -2.017 1.00 85.31 179 ARG A O 1
ATOM 1389 N N . MET A 1 180 ? 22.171 5.747 -0.256 1.00 85.62 180 MET A N 1
ATOM 1390 C CA . MET A 1 180 ? 21.765 4.352 -0.416 1.00 85.62 180 MET A CA 1
ATOM 1391 C C . MET A 1 180 ? 20.259 4.184 -0.187 1.00 85.62 180 MET A C 1
ATOM 1393 O O . MET A 1 180 ? 19.580 3.659 -1.064 1.00 85.62 180 MET A O 1
ATOM 1397 N N . VAL A 1 181 ? 19.725 4.705 0.922 1.00 88.25 181 VAL A N 1
ATOM 1398 C CA . VAL A 1 181 ? 18.283 4.674 1.220 1.00 88.25 181 VAL A CA 1
ATOM 1399 C C . VAL A 1 181 ? 17.483 5.367 0.119 1.00 88.25 181 VAL A C 1
ATOM 1401 O O . VAL A 1 181 ? 16.521 4.794 -0.371 1.00 88.25 181 VAL A O 1
ATOM 1404 N N . SER A 1 182 ? 17.915 6.541 -0.352 1.00 88.19 182 SER A N 1
ATOM 1405 C CA . SER A 1 182 ? 17.272 7.238 -1.477 1.00 88.19 182 SER A CA 1
ATOM 1406 C C . SER A 1 182 ? 17.246 6.390 -2.755 1.00 88.19 182 SER A C 1
ATOM 1408 O O . SER A 1 182 ? 16.216 6.295 -3.420 1.00 88.19 182 SER A O 1
ATOM 1410 N N . SER A 1 183 ? 18.347 5.704 -3.068 1.00 87.12 183 SER A N 1
ATOM 1411 C CA . SER A 1 183 ? 18.431 4.826 -4.242 1.00 87.12 183 SER A CA 1
ATOM 1412 C C . SER A 1 183 ? 17.488 3.623 -4.122 1.00 87.12 183 SER A C 1
ATOM 1414 O O . SER A 1 183 ? 16.808 3.272 -5.085 1.00 87.12 183 SER A O 1
ATOM 1416 N N . VAL A 1 184 ? 17.397 3.023 -2.931 1.00 91.62 184 VAL A N 1
ATOM 1417 C CA . VAL A 1 184 ? 16.462 1.924 -2.638 1.00 91.62 184 VAL A CA 1
ATOM 1418 C C . VAL A 1 184 ? 15.016 2.401 -2.739 1.00 91.62 184 VAL A C 1
ATOM 1420 O O . VAL A 1 184 ? 14.198 1.754 -3.389 1.00 91.62 184 VAL A O 1
ATOM 1423 N N . THR A 1 185 ? 14.712 3.556 -2.151 1.00 91.88 185 THR A N 1
ATOM 1424 C CA . THR A 1 185 ? 13.402 4.202 -2.222 1.00 91.88 185 THR A CA 1
ATOM 1425 C C . THR A 1 185 ? 12.974 4.399 -3.675 1.00 91.88 185 THR A C 1
ATOM 1427 O O . THR A 1 185 ? 11.885 3.966 -4.045 1.00 91.88 185 THR A O 1
ATOM 1430 N N . ARG A 1 186 ? 13.842 4.949 -4.535 1.00 89.06 186 ARG A N 1
ATOM 1431 C CA . ARG A 1 186 ? 13.570 5.068 -5.981 1.00 89.06 186 ARG A CA 1
ATOM 1432 C C . ARG A 1 186 ? 13.339 3.709 -6.639 1.00 89.06 186 ARG A C 1
ATOM 1434 O O . ARG A 1 186 ? 12.385 3.560 -7.393 1.00 89.06 186 ARG A O 1
ATOM 1441 N N . GLY A 1 187 ? 14.147 2.701 -6.310 1.00 90.88 187 GLY A N 1
ATOM 1442 C CA . GLY A 1 187 ? 13.945 1.331 -6.790 1.00 90.88 187 GLY A CA 1
ATOM 1443 C C . GLY A 1 187 ? 12.557 0.771 -6.449 1.00 90.88 187 GLY A C 1
ATOM 1444 O O . GLY A 1 187 ? 11.909 0.173 -7.306 1.00 90.88 187 GLY A O 1
ATOM 1445 N N . LEU A 1 188 ? 12.058 1.021 -5.235 1.00 94.44 188 LEU A N 1
ATOM 1446 C CA . LEU A 1 188 ? 10.709 0.624 -4.812 1.00 94.44 188 LEU A CA 1
ATOM 1447 C C . LEU A 1 188 ? 9.615 1.370 -5.590 1.00 94.44 188 LEU A C 1
ATOM 1449 O O . LEU A 1 188 ? 8.648 0.742 -6.020 1.00 94.44 188 LEU A O 1
ATOM 1453 N N . TYR A 1 189 ? 9.786 2.673 -5.839 1.00 90.25 189 TYR A N 1
ATOM 1454 C CA . TYR A 1 189 ? 8.877 3.459 -6.684 1.00 90.25 189 TYR A CA 1
ATOM 1455 C C . TYR A 1 189 ? 8.794 2.906 -8.117 1.00 90.25 189 TYR A C 1
ATOM 1457 O O . TYR A 1 189 ? 7.694 2.718 -8.647 1.00 90.25 189 TYR A O 1
ATOM 1465 N N . ARG A 1 190 ? 9.938 2.544 -8.715 1.00 89.06 190 ARG A N 1
ATOM 1466 C CA . ARG A 1 190 ? 9.989 1.902 -10.041 1.00 89.06 190 ARG A CA 1
ATOM 1467 C C . ARG A 1 190 ? 9.258 0.559 -10.050 1.00 89.06 190 ARG A C 1
ATOM 1469 O O . ARG A 1 190 ? 8.442 0.325 -10.934 1.00 89.06 190 ARG A O 1
ATOM 1476 N N . ILE A 1 191 ? 9.510 -0.303 -9.059 1.00 92.50 191 ILE A N 1
ATOM 1477 C CA . ILE A 1 191 ? 8.837 -1.609 -8.937 1.00 92.50 191 ILE A CA 1
ATOM 1478 C C . ILE A 1 191 ? 7.319 -1.428 -8.813 1.00 92.50 191 ILE A C 1
ATOM 1480 O O . ILE A 1 191 ? 6.569 -2.085 -9.533 1.00 92.50 191 ILE A O 1
ATOM 1484 N N . GLY A 1 192 ? 6.864 -0.511 -7.952 1.00 91.69 192 GLY A N 1
ATOM 1485 C CA . GLY A 1 192 ? 5.441 -0.191 -7.808 1.00 91.69 192 GLY A CA 1
ATOM 1486 C C . GLY A 1 192 ? 4.814 0.274 -9.125 1.00 91.69 192 GLY A C 1
ATOM 1487 O O . GLY A 1 192 ? 3.764 -0.228 -9.514 1.00 91.69 192 GLY A O 1
ATOM 1488 N N . THR A 1 193 ? 5.496 1.155 -9.859 1.00 87.25 193 THR A N 1
ATOM 1489 C CA . THR A 1 193 ? 5.046 1.634 -11.179 1.00 87.25 193 THR A CA 1
ATOM 1490 C C . THR A 1 193 ? 4.947 0.497 -12.200 1.00 87.25 193 THR A C 1
ATOM 1492 O O . THR A 1 193 ? 4.003 0.436 -12.983 1.00 87.25 193 THR A O 1
ATOM 1495 N N . VAL A 1 194 ? 5.881 -0.458 -12.184 1.00 89.44 194 VAL A N 1
ATOM 1496 C CA . VAL A 1 194 ? 5.784 -1.631 -13.063 1.00 89.44 194 VAL A CA 1
ATOM 1497 C C . VAL A 1 194 ? 4.539 -2.465 -12.731 1.00 89.44 194 VAL A C 1
ATOM 1499 O O . VAL A 1 194 ? 3.811 -2.865 -13.640 1.00 89.44 194 VAL A O 1
ATOM 1502 N N . PHE A 1 195 ? 4.245 -2.700 -11.448 1.00 90.06 195 PHE A N 1
ATOM 1503 C CA . PHE A 1 195 ? 3.042 -3.441 -11.053 1.00 90.06 195 PHE A CA 1
ATOM 1504 C C . PHE A 1 195 ? 1.749 -2.757 -11.527 1.00 90.06 195 PHE A C 1
ATOM 1506 O O . PHE A 1 195 ? 0.927 -3.428 -12.158 1.00 90.06 195 PHE A O 1
ATOM 1513 N N . SER A 1 196 ? 1.597 -1.442 -11.313 1.00 86.94 196 SER A N 1
ATOM 1514 C CA . SER A 1 196 ? 0.359 -0.718 -11.658 1.00 86.94 196 SER A CA 1
ATOM 1515 C C . SER A 1 196 ? 0.005 -0.810 -13.144 1.00 86.94 196 SER A C 1
ATOM 1517 O O . SER A 1 196 ? -1.159 -0.992 -13.501 1.00 86.94 196 SER A O 1
ATOM 1519 N N . HIS A 1 197 ? 0.996 -0.716 -14.032 1.00 81.31 197 HIS A N 1
ATOM 1520 C CA . HIS A 1 197 ? 0.752 -0.733 -15.475 1.00 81.31 197 HIS A CA 1
ATOM 1521 C C . HIS A 1 197 ? 0.558 -2.139 -16.047 1.00 81.31 197 HIS A C 1
ATOM 1523 O O . HIS A 1 197 ? -0.153 -2.298 -17.044 1.00 81.31 197 HIS A O 1
ATOM 1529 N N . LEU A 1 198 ? 1.121 -3.169 -15.410 1.00 77.38 198 LEU A N 1
ATOM 1530 C CA . LEU A 1 198 ? 0.882 -4.551 -15.826 1.00 77.38 198 LEU A CA 1
ATOM 1531 C C . LEU A 1 198 ? -0.571 -4.973 -15.581 1.00 77.38 198 LEU A C 1
ATOM 1533 O O . LEU A 1 198 ? -1.152 -5.616 -16.457 1.00 77.38 198 LEU A O 1
ATOM 1537 N N . ALA A 1 199 ? -1.185 -4.547 -14.473 1.00 65.62 199 ALA A N 1
ATOM 1538 C CA . ALA A 1 199 ? -2.591 -4.830 -14.167 1.00 65.62 199 ALA A CA 1
ATOM 1539 C C . ALA A 1 199 ? -3.553 -4.291 -15.241 1.00 65.62 199 ALA A C 1
ATOM 1541 O O . ALA A 1 199 ? -4.417 -5.017 -15.735 1.00 65.62 199 ALA A O 1
ATOM 1542 N N . THR A 1 200 ? -3.344 -3.048 -15.682 1.00 58.75 200 THR A N 1
ATOM 1543 C CA . THR A 1 200 ? -4.183 -2.369 -16.687 1.00 58.75 200 THR A CA 1
ATOM 1544 C C . THR A 1 200 ? -4.133 -3.047 -18.063 1.00 58.75 200 THR A C 1
ATOM 1546 O O . THR A 1 200 ? -5.096 -2.991 -18.825 1.00 58.75 200 THR A O 1
ATOM 1549 N N . SER A 1 201 ? -3.027 -3.723 -18.389 1.00 51.06 201 SER A N 1
ATOM 1550 C CA . SER A 1 201 ? -2.830 -4.383 -19.689 1.00 51.06 201 SER A CA 1
ATOM 1551 C C . SER A 1 201 ? -3.429 -5.797 -19.789 1.00 51.06 201 SER A C 1
ATOM 1553 O O . SER A 1 201 ? -3.642 -6.292 -20.897 1.00 51.06 201 SER A O 1
ATOM 1555 N N . LEU A 1 202 ? -3.728 -6.457 -18.659 1.00 54.84 202 LEU A N 1
ATOM 1556 C CA . LEU A 1 202 ? -4.098 -7.882 -18.605 1.00 54.84 202 LEU A CA 1
ATOM 1557 C C . LEU A 1 202 ? -5.613 -8.175 -18.551 1.00 54.84 202 LEU A C 1
ATOM 1559 O O . LEU A 1 202 ? -5.999 -9.331 -18.393 1.00 54.84 202 LEU A O 1
ATOM 1563 N N . SER A 1 203 ? -6.478 -7.176 -18.749 1.00 42.12 203 SER A N 1
ATOM 1564 C CA . SER A 1 203 ? -7.939 -7.232 -18.522 1.00 42.12 203 SER A CA 1
ATOM 1565 C C . SER A 1 203 ? -8.750 -8.314 -19.285 1.00 42.12 203 SER A C 1
ATOM 1567 O O . SER A 1 203 ? -9.960 -8.378 -19.098 1.00 42.12 203 SER A O 1
ATOM 1569 N N . SER A 1 204 ? -8.167 -9.201 -20.108 1.00 38.75 204 SER A N 1
ATOM 1570 C CA . SER A 1 204 ? -8.969 -10.113 -20.954 1.00 38.75 204 SER A CA 1
ATOM 1571 C C . SER A 1 204 ? -8.694 -11.620 -20.910 1.00 38.75 204 SER A C 1
ATOM 1573 O O . SER A 1 204 ? -9.464 -12.339 -21.545 1.00 38.75 204 SER A O 1
ATOM 1575 N N . VAL A 1 205 ? -7.699 -12.162 -20.190 1.00 40.44 205 VAL A N 1
ATOM 1576 C CA . VAL A 1 205 ? -7.502 -13.633 -20.195 1.00 40.44 205 VAL A CA 1
ATOM 1577 C C . VAL A 1 205 ? -6.952 -14.178 -18.868 1.00 40.44 205 VAL A C 1
ATOM 1579 O O . VAL A 1 205 ? -5.897 -13.722 -18.426 1.00 40.44 205 VAL A O 1
ATOM 1582 N N . PRO A 1 206 ? -7.587 -15.202 -18.260 1.00 45.88 206 PRO A N 1
ATOM 1583 C CA . PRO A 1 206 ? -7.014 -15.924 -17.134 1.00 45.88 206 PRO A CA 1
ATOM 1584 C C . PRO A 1 206 ? -5.977 -16.925 -17.663 1.00 45.88 206 PRO A C 1
ATOM 1586 O O . PRO A 1 206 ? -6.331 -17.955 -18.234 1.00 45.88 206 PRO A O 1
ATOM 1589 N N . VAL A 1 207 ? -4.686 -16.628 -17.500 1.00 45.66 207 VAL A N 1
ATOM 1590 C CA . VAL A 1 207 ? -3.607 -17.598 -17.754 1.00 45.66 207 VAL A CA 1
ATOM 1591 C C . VAL A 1 207 ? -2.730 -17.696 -16.514 1.00 45.66 207 VAL A C 1
ATOM 1593 O O . VAL A 1 207 ? -2.239 -16.697 -15.996 1.00 45.66 207 VAL A O 1
ATOM 1596 N N . SER A 1 208 ? -2.548 -18.930 -16.055 1.00 48.47 208 SER A N 1
ATOM 1597 C CA . SER A 1 208 ? -1.946 -19.363 -14.789 1.00 48.47 208 SER A CA 1
ATOM 1598 C C . SER A 1 208 ? -0.494 -18.931 -14.529 1.00 48.47 208 SER A C 1
ATOM 1600 O O . SER A 1 208 ? -0.019 -19.092 -13.405 1.00 48.47 208 SER A O 1
ATOM 1602 N N . ASP A 1 209 ? 0.194 -18.351 -15.516 1.00 55.81 209 ASP A N 1
ATOM 1603 C CA . ASP A 1 209 ? 1.616 -17.986 -15.459 1.00 55.81 209 ASP A CA 1
ATOM 1604 C C . ASP A 1 209 ? 1.861 -16.583 -16.041 1.00 55.81 209 ASP A C 1
ATOM 1606 O O . ASP A 1 209 ? 2.587 -16.383 -17.016 1.00 55.81 209 ASP A O 1
ATOM 1610 N N . GLY A 1 210 ? 1.188 -15.589 -15.460 1.00 69.38 210 GLY A N 1
ATOM 1611 C CA . GLY A 1 210 ? 1.345 -14.189 -15.842 1.00 69.38 210 GLY A CA 1
ATOM 1612 C C . GLY A 1 210 ? 2.654 -13.553 -15.334 1.00 69.38 210 GLY A C 1
ATOM 1613 O O . GLY A 1 210 ? 3.163 -13.947 -14.281 1.00 69.38 210 GLY A O 1
ATOM 1614 N N . PRO A 1 211 ? 3.161 -12.506 -16.019 1.00 77.44 211 PRO A N 1
ATOM 1615 C CA . PRO A 1 211 ? 4.348 -11.736 -15.611 1.00 77.44 211 PRO A CA 1
ATOM 1616 C C . PRO A 1 211 ? 4.293 -11.245 -14.161 1.00 77.44 211 PRO A C 1
ATOM 1618 O O . PRO A 1 211 ? 5.302 -11.216 -13.458 1.00 77.44 211 PRO A O 1
ATOM 1621 N N . ILE A 1 212 ? 3.089 -10.918 -13.692 1.00 84.56 212 ILE A N 1
ATOM 1622 C CA . ILE A 1 212 ? 2.829 -10.424 -12.340 1.00 84.56 212 ILE A CA 1
ATOM 1623 C C . ILE A 1 212 ? 3.221 -11.463 -11.283 1.00 84.56 212 ILE A C 1
ATOM 1625 O O . ILE A 1 212 ? 3.860 -11.112 -10.295 1.00 84.56 212 ILE A O 1
ATOM 1629 N N . ARG A 1 213 ? 2.925 -12.751 -11.508 1.00 83.88 213 ARG A N 1
ATOM 1630 C CA . ARG A 1 213 ? 3.266 -13.835 -10.572 1.00 83.88 213 ARG A CA 1
ATOM 1631 C C . ARG A 1 213 ? 4.779 -14.029 -10.461 1.00 83.88 213 ARG A C 1
ATOM 1633 O O . ARG A 1 213 ? 5.297 -14.207 -9.356 1.00 83.88 213 ARG A O 1
ATOM 1640 N N . SER A 1 214 ? 5.495 -13.971 -11.585 1.00 85.25 214 SER A N 1
ATOM 1641 C CA . SER A 1 214 ? 6.961 -14.054 -11.605 1.00 85.25 214 SER A CA 1
ATOM 1642 C C . SER A 1 214 ? 7.599 -12.880 -10.860 1.00 85.25 214 SER A C 1
ATOM 1644 O O . SER A 1 214 ? 8.480 -13.094 -10.027 1.00 85.25 214 SER A O 1
ATOM 1646 N N . LEU A 1 215 ? 7.105 -11.658 -11.089 1.00 88.19 215 LEU A N 1
ATOM 1647 C CA . LEU A 1 215 ? 7.565 -10.461 -10.380 1.00 88.19 215 LEU A CA 1
ATOM 1648 C C . LEU A 1 215 ? 7.291 -10.538 -8.877 1.00 88.19 215 LEU A C 1
ATOM 1650 O O . LEU A 1 215 ? 8.178 -10.240 -8.083 1.00 88.19 215 LEU A O 1
ATOM 1654 N N . LEU A 1 216 ? 6.105 -10.997 -8.476 1.00 90.06 216 LEU A N 1
ATOM 1655 C CA . LEU A 1 216 ? 5.743 -11.211 -7.072 1.00 90.06 216 LEU A CA 1
ATOM 1656 C C . LEU A 1 216 ? 6.691 -12.183 -6.366 1.00 90.06 216 LEU A C 1
ATOM 1658 O O . LEU A 1 216 ? 7.145 -11.914 -5.255 1.00 90.06 216 LEU A O 1
ATOM 1662 N N . THR A 1 217 ? 7.013 -13.290 -7.038 1.00 88.31 217 THR A N 1
ATOM 1663 C CA . THR A 1 217 ? 7.888 -14.341 -6.501 1.00 88.31 217 THR A CA 1
ATOM 1664 C C . THR A 1 217 ? 9.314 -13.829 -6.275 1.00 88.31 217 THR A C 1
ATOM 1666 O O . THR A 1 217 ? 9.959 -14.229 -5.310 1.00 88.31 217 THR A O 1
ATOM 1669 N N . ALA A 1 218 ? 9.800 -12.918 -7.125 1.00 89.31 218 ALA A N 1
ATOM 1670 C CA . ALA A 1 218 ? 11.097 -12.266 -6.944 1.00 89.31 218 ALA A CA 1
ATOM 1671 C C . ALA A 1 218 ? 11.049 -11.124 -5.912 1.00 89.31 218 ALA A C 1
ATOM 1673 O O . ALA A 1 218 ? 11.988 -10.935 -5.140 1.00 89.31 218 ALA A O 1
ATOM 1674 N N . PHE A 1 219 ? 9.955 -10.361 -5.888 1.00 92.06 219 PHE A N 1
ATOM 1675 C CA . PHE A 1 219 ? 9.815 -9.161 -5.071 1.00 92.06 219 PHE A CA 1
ATOM 1676 C C . PHE A 1 219 ? 9.620 -9.462 -3.585 1.00 92.06 219 PHE A C 1
ATOM 1678 O O . PHE A 1 219 ? 10.317 -8.878 -2.752 1.00 92.06 219 PHE A O 1
ATOM 1685 N N . TRP A 1 220 ? 8.702 -10.373 -3.245 1.00 94.25 220 TRP A N 1
ATOM 1686 C CA . TRP A 1 220 ? 8.317 -10.599 -1.852 1.00 94.25 220 TRP A CA 1
ATOM 1687 C C . TRP A 1 220 ? 9.479 -11.033 -0.947 1.00 94.25 220 TRP A C 1
ATOM 1689 O O . TRP A 1 220 ? 9.644 -10.408 0.095 1.00 94.25 220 TRP A O 1
ATOM 1699 N N . PRO A 1 221 ? 10.342 -12.005 -1.308 1.00 93.12 221 PRO A N 1
ATOM 1700 C CA . PRO A 1 221 ? 11.426 -12.432 -0.420 1.00 93.12 221 PRO A CA 1
ATOM 1701 C C . PRO A 1 221 ? 12.406 -11.306 -0.063 1.00 93.12 221 PRO A C 1
ATOM 1703 O O . PRO A 1 221 ? 12.890 -11.235 1.066 1.00 93.12 221 PRO A O 1
ATOM 1706 N N . ILE A 1 222 ? 12.693 -10.410 -1.013 1.00 93.25 222 ILE A N 1
ATOM 1707 C CA . ILE A 1 222 ? 13.580 -9.259 -0.793 1.00 93.25 222 ILE A CA 1
ATOM 1708 C C . ILE A 1 222 ? 12.887 -8.236 0.112 1.00 93.25 222 ILE A C 1
ATOM 1710 O O . ILE A 1 222 ? 13.487 -7.739 1.066 1.00 93.25 222 ILE A O 1
ATOM 1714 N N . LEU A 1 223 ? 11.610 -7.957 -0.154 1.00 94.75 223 LEU A N 1
ATOM 1715 C CA . LEU A 1 223 ? 10.816 -7.018 0.632 1.00 94.75 223 LEU A CA 1
ATOM 1716 C C . LEU A 1 223 ? 10.583 -7.515 2.067 1.00 94.75 223 LEU A C 1
ATOM 1718 O O . LEU A 1 223 ? 10.676 -6.744 3.016 1.00 94.75 223 LEU A O 1
ATOM 1722 N N . GLU A 1 224 ? 10.326 -8.806 2.248 1.00 94.62 224 GLU A N 1
ATOM 1723 C CA . GLU A 1 224 ? 10.131 -9.423 3.558 1.00 94.62 224 GLU A CA 1
ATOM 1724 C C . GLU A 1 224 ? 11.391 -9.315 4.419 1.00 94.62 224 GLU A C 1
ATOM 1726 O O . GLU A 1 224 ? 11.312 -8.995 5.609 1.00 94.62 224 GLU A O 1
ATOM 1731 N N . LYS A 1 225 ? 12.567 -9.545 3.826 1.00 93.06 225 LYS A N 1
ATOM 1732 C CA . LYS A 1 225 ? 13.839 -9.311 4.511 1.00 93.06 225 LYS A CA 1
ATOM 1733 C C . LYS A 1 225 ? 14.039 -7.824 4.832 1.00 93.06 225 LYS A C 1
ATOM 1735 O O . LYS A 1 225 ? 14.464 -7.511 5.941 1.00 93.06 225 LYS A O 1
ATOM 1740 N N . LEU A 1 226 ? 13.680 -6.914 3.921 1.00 93.38 226 LEU A N 1
ATOM 1741 C CA . LEU A 1 226 ? 13.737 -5.470 4.172 1.00 93.38 226 LEU A CA 1
ATOM 1742 C C . LEU A 1 226 ? 12.867 -5.076 5.375 1.00 93.38 226 LEU A C 1
ATOM 1744 O O . LEU A 1 226 ? 13.355 -4.403 6.279 1.00 93.38 226 LEU A O 1
ATOM 1748 N N . PHE A 1 227 ? 11.631 -5.571 5.453 1.00 93.19 227 PHE A N 1
ATOM 1749 C CA . PHE A 1 227 ? 10.747 -5.342 6.598 1.00 93.19 227 PHE A CA 1
ATOM 1750 C C . PHE A 1 227 ? 11.201 -6.024 7.901 1.00 93.19 227 PHE A C 1
ATOM 1752 O O . PHE A 1 227 ? 10.631 -5.781 8.962 1.00 93.19 227 PHE A O 1
ATOM 1759 N N . ARG A 1 228 ? 12.169 -6.940 7.851 1.00 91.12 228 ARG A N 1
ATOM 1760 C CA . ARG A 1 228 ? 12.797 -7.529 9.046 1.00 91.12 228 ARG A CA 1
ATOM 1761 C C . ARG A 1 228 ? 14.052 -6.767 9.474 1.00 91.12 228 ARG A C 1
ATOM 1763 O O . ARG A 1 228 ? 14.594 -7.067 10.532 1.00 91.12 228 ARG A O 1
ATOM 1770 N N . SER A 1 229 ? 14.520 -5.825 8.659 1.00 89.62 229 SER A N 1
ATOM 1771 C CA . SER A 1 229 ? 15.742 -5.066 8.906 1.00 89.62 229 SER A CA 1
ATOM 1772 C C . SER A 1 229 ? 15.492 -3.821 9.758 1.00 89.62 229 SER A C 1
ATOM 1774 O O . SER A 1 229 ? 14.399 -3.256 9.772 1.00 89.62 229 SER A O 1
ATOM 1776 N N . GLU A 1 230 ? 16.549 -3.328 10.403 1.00 86.69 230 GLU A N 1
ATOM 1777 C CA . GLU A 1 230 ? 16.523 -2.069 11.162 1.00 86.69 230 GLU A CA 1
ATOM 1778 C C . GLU A 1 230 ? 16.330 -0.831 10.260 1.00 86.69 230 GLU A C 1
ATOM 1780 O O . GLU A 1 230 ? 16.038 0.256 10.749 1.00 86.69 230 GLU A O 1
ATOM 1785 N N . HIS A 1 231 ? 16.446 -0.968 8.932 1.00 88.12 231 HIS A N 1
ATOM 1786 C CA . HIS A 1 231 ? 16.264 0.144 7.991 1.00 88.12 231 HIS A CA 1
ATOM 1787 C C . HIS A 1 231 ? 14.827 0.686 7.958 1.00 88.12 231 HIS A C 1
ATOM 1789 O O . HIS A 1 231 ? 14.614 1.810 7.501 1.00 88.12 231 HIS A O 1
ATOM 1795 N N . MET A 1 232 ? 13.857 -0.079 8.470 1.00 90.88 232 MET A N 1
ATOM 1796 C CA . MET A 1 232 ? 12.449 0.325 8.577 1.00 90.88 232 MET A CA 1
ATOM 1797 C C . MET A 1 232 ? 12.184 1.434 9.594 1.00 90.88 232 MET A C 1
ATOM 1799 O O . MET A 1 232 ? 11.104 2.017 9.584 1.00 90.88 232 MET A O 1
ATOM 1803 N N . GLU A 1 233 ? 13.176 1.825 10.395 1.00 88.31 233 GLU A N 1
ATOM 1804 C CA . GLU A 1 233 ? 13.095 3.060 11.181 1.00 88.31 233 GLU A CA 1
ATOM 1805 C C . GLU A 1 233 ? 12.941 4.302 10.280 1.00 88.31 233 GLU A C 1
ATOM 1807 O O . GLU A 1 233 ? 12.313 5.294 10.658 1.00 88.31 233 GLU A O 1
ATOM 1812 N N . SER A 1 234 ? 13.457 4.248 9.047 1.00 91.19 234 SER A N 1
ATOM 1813 C CA . SER A 1 234 ? 13.295 5.328 8.077 1.00 91.19 234 SER A CA 1
ATOM 1814 C C . SER A 1 234 ? 11.866 5.374 7.530 1.00 91.19 234 SER A C 1
ATOM 1816 O O . SER A 1 234 ? 11.482 4.558 6.693 1.00 91.19 234 SER A O 1
ATOM 1818 N N . GLY A 1 235 ? 11.102 6.393 7.935 1.00 90.50 235 GLY A N 1
ATOM 1819 C CA . GLY A 1 235 ? 9.718 6.577 7.485 1.00 90.50 235 GLY A CA 1
ATOM 1820 C C . GLY A 1 235 ? 9.563 6.713 5.964 1.00 90.50 235 GLY A C 1
ATOM 1821 O O . GLY A 1 235 ? 8.601 6.201 5.404 1.00 90.50 235 GLY A O 1
ATOM 1822 N N . SER A 1 236 ? 10.524 7.327 5.262 1.00 91.75 236 SER A N 1
ATOM 1823 C CA . SER A 1 236 ? 10.470 7.451 3.796 1.00 91.75 236 SER A CA 1
ATOM 1824 C C . SER A 1 236 ? 10.684 6.115 3.082 1.00 91.75 236 SER A C 1
ATOM 1826 O O . SER A 1 236 ? 10.045 5.854 2.062 1.00 91.75 236 SER A O 1
ATOM 1828 N N . LEU A 1 237 ? 11.555 5.258 3.620 1.00 94.06 237 LEU A N 1
ATOM 1829 C CA . LEU A 1 237 ? 11.787 3.919 3.091 1.00 94.06 237 LEU A CA 1
ATOM 1830 C C . LEU A 1 237 ? 10.597 3.000 3.380 1.00 94.06 237 LEU A C 1
ATOM 1832 O O . LEU A 1 237 ? 10.134 2.308 2.474 1.00 94.06 237 LEU A O 1
ATOM 1836 N N . ALA A 1 238 ? 10.073 3.039 4.608 1.00 95.56 238 ALA A N 1
ATOM 1837 C CA . ALA A 1 238 ? 8.873 2.306 4.995 1.00 95.56 238 ALA A CA 1
ATOM 1838 C C . ALA A 1 238 ? 7.671 2.705 4.127 1.00 95.56 238 ALA A C 1
ATOM 1840 O O . ALA A 1 238 ? 7.009 1.837 3.561 1.00 95.56 238 ALA A O 1
ATOM 1841 N N . ALA A 1 239 ? 7.444 4.007 3.920 1.00 95.75 239 ALA A N 1
ATOM 1842 C CA . ALA A 1 239 ? 6.376 4.506 3.057 1.00 95.75 239 ALA A CA 1
ATOM 1843 C C . ALA A 1 239 ? 6.524 4.028 1.604 1.00 95.75 239 ALA A C 1
ATOM 1845 O O . ALA A 1 239 ? 5.542 3.597 1.000 1.00 95.75 239 ALA A O 1
ATOM 1846 N N . ALA A 1 240 ? 7.739 4.040 1.048 1.00 95.50 240 ALA A N 1
ATOM 1847 C CA . ALA A 1 240 ? 7.988 3.554 -0.309 1.00 95.50 240 ALA A CA 1
ATOM 1848 C C . ALA A 1 240 ? 7.781 2.035 -0.438 1.00 95.50 240 ALA A C 1
ATOM 1850 O O . ALA A 1 240 ? 7.183 1.578 -1.413 1.00 95.50 240 ALA A O 1
ATOM 1851 N N . ALA A 1 241 ? 8.219 1.258 0.557 1.00 96.75 241 ALA A N 1
ATOM 1852 C CA . ALA A 1 241 ? 8.013 -0.190 0.616 1.00 96.75 241 ALA A CA 1
ATOM 1853 C C . ALA A 1 241 ? 6.519 -0.539 0.702 1.00 96.75 241 ALA A C 1
ATOM 1855 O O . ALA A 1 241 ? 6.021 -1.355 -0.074 1.00 96.75 241 ALA A O 1
ATOM 1856 N N . CYS A 1 242 ? 5.795 0.142 1.590 1.00 97.31 242 CYS A N 1
ATOM 1857 C CA . CYS A 1 242 ? 4.350 0.036 1.771 1.00 97.31 242 CYS A CA 1
ATOM 1858 C C . CYS A 1 242 ? 3.565 0.448 0.515 1.00 97.31 242 CYS A C 1
ATOM 1860 O O . CYS A 1 242 ? 2.636 -0.256 0.114 1.00 97.31 242 CYS A O 1
ATOM 1862 N N . ARG A 1 243 ? 3.965 1.528 -0.172 1.00 95.69 243 ARG A N 1
ATOM 1863 C CA . ARG A 1 243 ? 3.359 1.938 -1.452 1.00 95.69 243 ARG A CA 1
ATOM 1864 C C . ARG A 1 243 ? 3.572 0.877 -2.527 1.00 95.69 243 ARG A C 1
ATOM 1866 O O . ARG A 1 243 ? 2.608 0.468 -3.167 1.00 95.69 243 ARG A O 1
ATOM 1873 N N . ALA A 1 244 ? 4.809 0.416 -2.716 1.00 95.81 244 ALA A N 1
ATOM 1874 C CA . ALA A 1 244 ? 5.122 -0.611 -3.708 1.00 95.81 244 ALA A CA 1
ATOM 1875 C C . ALA A 1 244 ? 4.340 -1.910 -3.443 1.00 95.81 244 ALA A C 1
ATOM 1877 O O . ALA A 1 244 ? 3.803 -2.507 -4.374 1.00 95.81 244 ALA A O 1
ATOM 1878 N N . LEU A 1 245 ? 4.215 -2.303 -2.172 1.00 96.56 245 LEU A N 1
ATOM 1879 C CA . LEU A 1 245 ? 3.420 -3.453 -1.747 1.00 96.56 245 LEU A CA 1
ATOM 1880 C C . LEU A 1 245 ? 1.920 -3.262 -2.000 1.00 96.56 245 LEU A C 1
ATOM 1882 O O . LEU A 1 245 ? 1.289 -4.165 -2.538 1.00 96.56 245 LEU A O 1
ATOM 1886 N N . SER A 1 246 ? 1.360 -2.099 -1.662 1.00 95.69 246 SER A N 1
ATOM 1887 C CA . SER A 1 246 ? -0.056 -1.778 -1.904 1.00 95.69 246 SER A CA 1
ATOM 1888 C C . SER A 1 246 ? -0.407 -1.891 -3.388 1.00 95.69 246 SER A C 1
ATOM 1890 O O . SER A 1 246 ? -1.389 -2.533 -3.753 1.00 95.69 246 SER A O 1
ATOM 1892 N N . VAL A 1 247 ? 0.444 -1.337 -4.257 1.00 93.38 247 VAL A N 1
ATOM 1893 C CA . VAL A 1 247 ? 0.249 -1.426 -5.708 1.00 93.38 247 VAL A CA 1
ATOM 1894 C C . VAL A 1 247 ? 0.402 -2.866 -6.197 1.00 93.38 247 VAL A C 1
ATOM 1896 O O . VAL A 1 247 ? -0.386 -3.316 -7.029 1.00 93.38 247 VAL A O 1
ATOM 1899 N N . ALA A 1 248 ? 1.371 -3.619 -5.667 1.00 92.75 248 ALA A N 1
ATOM 1900 C CA . ALA A 1 248 ? 1.535 -5.031 -6.001 1.00 92.75 248 ALA A CA 1
ATOM 1901 C C . ALA A 1 248 ? 0.299 -5.858 -5.610 1.00 92.75 248 ALA A C 1
ATOM 1903 O O . ALA A 1 248 ? -0.129 -6.695 -6.400 1.00 92.75 248 ALA A O 1
ATOM 1904 N N . VAL A 1 249 ? -0.301 -5.601 -4.443 1.00 92.38 249 VAL A N 1
ATOM 1905 C CA . VAL A 1 249 ? -1.537 -6.251 -3.976 1.00 92.38 249 VAL A CA 1
ATOM 1906 C C . VAL A 1 249 ? -2.680 -6.025 -4.967 1.00 92.38 249 VAL A C 1
ATOM 1908 O O . VAL A 1 249 ? -3.195 -6.994 -5.526 1.00 92.38 249 VAL A O 1
ATOM 1911 N N . GLN A 1 250 ? -3.000 -4.760 -5.253 1.00 90.50 250 GLN A N 1
ATOM 1912 C CA . GLN A 1 250 ? -4.089 -4.379 -6.164 1.00 90.50 250 GLN A CA 1
ATOM 1913 C C . GLN A 1 250 ? -3.879 -4.928 -7.578 1.00 90.50 250 GLN A C 1
ATOM 1915 O O . GLN A 1 250 ? -4.815 -5.337 -8.257 1.00 90.50 250 GLN A O 1
ATOM 1920 N N . SER A 1 251 ? -2.623 -4.975 -8.024 1.00 88.25 251 SER A N 1
ATOM 1921 C CA . SER A 1 251 ? -2.278 -5.434 -9.371 1.00 88.25 251 SER A CA 1
ATOM 1922 C C . SER A 1 251 ? -2.324 -6.954 -9.524 1.00 88.25 251 SER A C 1
ATOM 1924 O O . SER A 1 251 ? -2.440 -7.458 -10.640 1.00 88.25 251 SER A O 1
ATOM 1926 N N . SER A 1 252 ? -2.188 -7.697 -8.425 1.00 85.81 252 SER A N 1
ATOM 1927 C CA . SER A 1 252 ? -1.994 -9.150 -8.462 1.00 85.81 252 SER A CA 1
ATOM 1928 C C . SER A 1 252 ? -3.258 -9.955 -8.197 1.00 85.81 252 SER A C 1
ATOM 1930 O O . SER A 1 252 ? -3.298 -11.132 -8.567 1.00 85.81 252 SER A O 1
ATOM 1932 N N . GLY A 1 253 ? -4.272 -9.355 -7.568 1.00 82.19 253 GLY A N 1
ATOM 1933 C CA . GLY A 1 253 ? -5.530 -10.023 -7.238 1.00 82.19 253 GLY A CA 1
ATOM 1934 C C . GLY A 1 253 ? -5.301 -11.366 -6.537 1.00 82.19 253 GLY A C 1
ATOM 1935 O O . GLY A 1 253 ? -4.506 -11.474 -5.601 1.00 82.19 253 GLY A O 1
ATOM 1936 N N . GLU A 1 254 ? -5.940 -12.433 -7.027 1.00 81.56 254 GLU A N 1
ATOM 1937 C CA . GLU A 1 254 ? -5.867 -13.764 -6.404 1.00 81.56 254 GLU A CA 1
ATOM 1938 C C . GLU A 1 254 ? -4.446 -14.353 -6.333 1.00 81.56 254 GLU A C 1
ATOM 1940 O O . GLU A 1 254 ? -4.156 -15.155 -5.444 1.00 81.56 254 GLU A O 1
ATOM 1945 N N . HIS A 1 255 ? -3.512 -13.921 -7.192 1.00 82.56 255 HIS A N 1
ATOM 1946 C CA . HIS A 1 255 ? -2.120 -14.388 -7.134 1.00 82.56 255 HIS A CA 1
ATOM 1947 C C . HIS A 1 255 ? -1.399 -13.990 -5.837 1.00 82.56 255 HIS A C 1
ATOM 1949 O O . HIS A 1 255 ? -0.393 -14.610 -5.487 1.00 82.56 255 HIS A O 1
ATOM 1955 N N . PHE A 1 256 ? -1.905 -12.989 -5.112 1.00 88.00 256 PHE A N 1
ATOM 1956 C CA . PHE A 1 256 ? -1.325 -12.520 -3.854 1.00 88.00 256 PHE A CA 1
ATOM 1957 C C . PHE A 1 256 ? -1.750 -13.356 -2.631 1.00 88.00 256 PHE A C 1
ATOM 1959 O O . PHE A 1 256 ? -1.094 -13.310 -1.590 1.00 88.00 256 PHE A O 1
ATOM 1966 N N . MET A 1 257 ? -2.812 -14.162 -2.743 1.00 86.38 257 MET A N 1
ATOM 1967 C CA . MET A 1 257 ? -3.460 -14.841 -1.608 1.00 86.38 257 MET A CA 1
ATOM 1968 C C . MET A 1 257 ? -2.516 -15.708 -0.759 1.00 86.38 257 MET A C 1
ATOM 1970 O O . MET A 1 257 ? -2.663 -15.775 0.460 1.00 86.38 257 MET A O 1
ATOM 1974 N N . LEU A 1 258 ? -1.519 -16.351 -1.377 1.00 87.06 258 LEU A N 1
ATOM 1975 C CA . LEU A 1 258 ? -0.559 -17.205 -0.664 1.00 87.06 258 LEU A CA 1
ATOM 1976 C C . LEU A 1 258 ? 0.403 -16.417 0.239 1.00 87.06 258 LEU A C 1
ATOM 1978 O O . LEU A 1 258 ? 0.934 -16.978 1.194 1.00 87.06 258 LEU A O 1
ATOM 1982 N N . LEU A 1 259 ? 0.622 -15.132 -0.047 1.00 91.69 259 LEU A N 1
ATOM 1983 C CA . LEU A 1 259 ? 1.522 -14.265 0.720 1.00 91.69 259 LEU A CA 1
ATOM 1984 C C . LEU A 1 259 ? 0.798 -13.495 1.825 1.00 91.69 259 LEU A C 1
ATOM 1986 O O . LEU A 1 259 ? 1.444 -12.924 2.705 1.00 91.69 259 LEU A O 1
ATOM 1990 N N . LEU A 1 260 ? -0.536 -13.489 1.799 1.00 92.69 260 LEU A N 1
ATOM 1991 C CA . LEU A 1 260 ? -1.372 -12.692 2.688 1.00 92.69 260 LEU A CA 1
ATOM 1992 C C . LEU A 1 260 ? -1.039 -12.891 4.183 1.00 92.69 260 LEU A C 1
ATOM 1994 O O . LEU A 1 260 ? -0.841 -11.881 4.866 1.00 92.69 260 LEU A O 1
ATOM 1998 N N . PRO A 1 261 ? -0.874 -14.131 4.704 1.00 93.69 261 PRO A N 1
ATOM 1999 C CA . PRO A 1 261 ? -0.506 -14.337 6.107 1.00 93.69 261 PRO A CA 1
ATOM 2000 C C . PRO A 1 261 ? 0.852 -13.734 6.465 1.00 93.69 261 PRO A C 1
ATOM 2002 O O . PRO A 1 261 ? 0.963 -13.025 7.463 1.00 93.69 261 PRO A O 1
ATOM 2005 N N . SER A 1 262 ? 1.877 -13.963 5.637 1.00 94.69 262 SER A N 1
ATOM 2006 C CA . SER A 1 262 ? 3.218 -13.420 5.886 1.00 94.69 262 SER A CA 1
ATOM 2007 C C . SER A 1 262 ? 3.248 -11.896 5.805 1.00 94.69 262 SER A C 1
ATOM 2009 O O . SER A 1 262 ? 3.952 -11.254 6.581 1.00 94.69 262 SER A O 1
ATOM 2011 N N . VAL A 1 263 ? 2.460 -11.308 4.903 1.00 95.56 263 VAL A N 1
ATOM 2012 C CA . VAL A 1 263 ? 2.400 -9.859 4.704 1.00 95.56 263 VAL A CA 1
ATOM 2013 C C . VAL A 1 263 ? 1.743 -9.171 5.895 1.00 95.56 263 VAL A C 1
ATOM 2015 O O . VAL A 1 263 ? 2.340 -8.263 6.470 1.00 95.56 263 VAL A O 1
ATOM 2018 N N . LEU A 1 264 ? 0.553 -9.615 6.308 1.00 95.69 264 LEU A N 1
ATOM 2019 C CA . LEU A 1 264 ? -0.172 -9.006 7.429 1.00 95.69 264 LEU A CA 1
ATOM 2020 C C . LEU A 1 264 ? 0.561 -9.194 8.768 1.00 95.69 264 LEU A C 1
ATOM 2022 O O . LEU A 1 264 ? 0.620 -8.268 9.584 1.00 95.69 264 LEU A O 1
ATOM 2026 N N . GLU A 1 265 ? 1.213 -10.343 8.968 1.00 95.31 265 GLU A N 1
ATOM 2027 C CA . GLU A 1 265 ? 2.120 -10.559 10.102 1.00 95.31 265 GLU A CA 1
ATOM 2028 C C . GLU A 1 265 ? 3.268 -9.537 10.092 1.00 95.31 265 GLU A C 1
ATOM 2030 O O . GLU A 1 265 ? 3.580 -8.916 11.108 1.00 95.31 265 GLU A O 1
ATOM 2035 N N . CYS A 1 266 ? 3.869 -9.308 8.924 1.00 94.88 266 CYS A N 1
ATOM 2036 C CA . CYS A 1 266 ? 4.988 -8.392 8.777 1.00 94.88 266 CYS A CA 1
ATOM 2037 C C . CYS A 1 266 ? 4.590 -6.925 9.001 1.00 94.88 266 CYS A C 1
ATOM 2039 O O . CYS A 1 266 ? 5.308 -6.205 9.699 1.00 94.88 266 CYS A O 1
ATOM 2041 N N . LEU A 1 267 ? 3.448 -6.492 8.458 1.00 97.06 267 LEU A N 1
ATOM 2042 C CA . LEU A 1 267 ? 2.917 -5.135 8.631 1.00 97.06 267 LEU A CA 1
ATOM 2043 C C . LEU A 1 267 ? 2.557 -4.859 10.093 1.00 97.06 267 LEU A C 1
ATOM 2045 O O . LEU A 1 267 ? 2.981 -3.848 10.651 1.00 97.06 267 LEU A O 1
ATOM 2049 N N . SER A 1 268 ? 1.826 -5.776 10.733 1.00 96.38 268 SER A N 1
ATOM 2050 C CA . SER A 1 268 ? 1.426 -5.615 12.135 1.00 96.38 268 SER A CA 1
ATOM 2051 C C . SER A 1 268 ? 2.626 -5.583 13.079 1.00 96.38 268 SER A C 1
ATOM 2053 O O . SER A 1 268 ? 2.700 -4.708 13.942 1.00 96.38 268 SER A O 1
ATOM 2055 N N . ARG A 1 269 ? 3.615 -6.464 12.881 1.00 96.00 269 ARG A N 1
ATOM 2056 C CA . ARG A 1 269 ? 4.855 -6.452 13.668 1.00 96.00 269 ARG A CA 1
ATOM 2057 C C . ARG A 1 269 ? 5.634 -5.147 13.493 1.00 96.00 269 ARG A C 1
ATOM 2059 O O . ARG A 1 269 ? 6.072 -4.578 14.487 1.00 96.00 269 ARG A O 1
ATOM 2066 N N . ASN A 1 270 ? 5.811 -4.676 12.257 1.00 95.50 270 ASN A N 1
ATOM 2067 C CA . ASN A 1 270 ? 6.556 -3.440 12.005 1.00 95.50 270 ASN A CA 1
ATOM 2068 C C . ASN A 1 270 ? 5.858 -2.218 12.592 1.00 95.50 270 ASN A C 1
ATOM 2070 O O . ASN A 1 270 ? 6.523 -1.381 13.192 1.00 95.50 270 ASN A O 1
ATOM 2074 N N . PHE A 1 271 ? 4.531 -2.143 12.496 1.00 96.50 271 PHE A N 1
ATOM 2075 C CA . PHE A 1 271 ? 3.789 -1.061 13.128 1.00 96.50 271 PHE A CA 1
ATOM 2076 C C . PHE A 1 271 ? 3.967 -1.056 14.651 1.00 96.50 271 PHE A C 1
ATOM 2078 O O . PHE A 1 271 ? 4.201 -0.000 15.226 1.00 96.50 271 PHE A O 1
ATOM 2085 N N . LEU A 1 272 ? 3.943 -2.220 15.311 1.00 94.88 272 LEU A N 1
ATOM 2086 C CA . LEU A 1 272 ? 4.194 -2.304 16.757 1.00 94.88 272 LEU A CA 1
ATOM 2087 C C . LEU A 1 272 ? 5.591 -1.796 17.152 1.00 94.88 272 LEU A C 1
ATOM 2089 O O . LEU A 1 272 ? 5.742 -1.232 18.239 1.00 94.88 272 LEU A O 1
ATOM 2093 N N . SER A 1 273 ? 6.590 -1.966 16.279 1.00 94.00 273 SER A N 1
ATOM 2094 C CA . SER A 1 273 ? 7.949 -1.437 16.461 1.00 94.00 273 SER A CA 1
ATOM 2095 C C . SER A 1 273 ? 8.073 0.054 16.118 1.00 94.00 273 SER A C 1
ATOM 2097 O O . SER A 1 273 ? 8.787 0.775 16.810 1.00 94.00 273 SER A O 1
ATOM 2099 N N . PHE A 1 274 ? 7.367 0.528 15.090 1.00 92.44 274 PHE A N 1
ATOM 2100 C CA . PHE A 1 274 ? 7.462 1.886 14.542 1.00 92.44 274 PHE A CA 1
ATOM 2101 C C . PHE A 1 274 ? 6.078 2.544 14.471 1.00 92.44 274 PHE A C 1
ATOM 2103 O O . PHE A 1 274 ? 5.526 2.804 13.403 1.00 92.44 274 PHE A O 1
ATOM 2110 N N . GLN A 1 275 ? 5.512 2.815 15.643 1.00 90.44 275 GLN A N 1
ATOM 2111 C CA . GLN A 1 275 ? 4.096 3.159 15.820 1.00 90.44 275 GLN A CA 1
ATOM 2112 C C . GLN A 1 275 ? 3.658 4.524 15.271 1.00 90.44 275 GLN A C 1
ATOM 2114 O O . GLN A 1 275 ? 2.458 4.789 15.210 1.00 90.44 275 GLN A O 1
ATOM 2119 N N . SER A 1 276 ? 4.606 5.376 14.874 1.00 86.94 276 SER A N 1
ATOM 2120 C CA . SER A 1 276 ? 4.341 6.650 14.196 1.00 86.94 276 SER A CA 1
ATOM 2121 C C . SER A 1 276 ? 4.187 6.507 12.680 1.00 86.94 276 SER A C 1
ATOM 2123 O O . SER A 1 276 ? 3.775 7.456 12.024 1.00 86.94 276 SER A O 1
ATOM 2125 N N . GLN A 1 277 ? 4.530 5.350 12.106 1.00 94.00 277 GLN A N 1
ATOM 2126 C CA . GLN A 1 277 ? 4.492 5.126 10.663 1.00 94.00 277 GLN A CA 1
ATOM 2127 C C . GLN A 1 277 ? 3.146 4.514 10.256 1.00 94.00 277 GLN A C 1
ATOM 2129 O O . GLN A 1 277 ? 2.954 3.296 10.248 1.00 94.00 277 GLN A O 1
ATOM 2134 N N . GLU A 1 278 ? 2.203 5.358 9.855 1.00 94.81 278 GLU A N 1
ATOM 2135 C CA . GLU A 1 278 ? 0.846 4.973 9.462 1.00 94.81 278 GLU A CA 1
ATOM 2136 C C . GLU A 1 278 ? 0.783 4.181 8.143 1.00 94.81 278 GLU A C 1
ATOM 2138 O O . GLU A 1 278 ? -0.219 3.527 7.844 1.00 94.81 278 GLU A O 1
ATOM 2143 N N . CYS A 1 279 ? 1.862 4.199 7.352 1.00 96.69 279 CYS A N 1
ATOM 2144 C CA . CYS A 1 279 ? 1.947 3.504 6.065 1.00 96.69 279 CYS A CA 1
ATOM 2145 C C . CYS A 1 279 ? 1.688 1.987 6.162 1.00 96.69 279 CYS A C 1
ATOM 2147 O O . CYS A 1 279 ? 1.131 1.404 5.226 1.00 96.69 279 CYS A O 1
ATOM 2149 N N . TYR A 1 280 ? 2.011 1.352 7.296 1.00 97.69 280 TYR A N 1
ATOM 2150 C CA . TYR A 1 280 ? 1.712 -0.064 7.532 1.00 97.69 280 TYR A CA 1
ATOM 2151 C C . TYR A 1 280 ? 0.206 -0.320 7.626 1.00 97.69 280 TYR A C 1
ATOM 2153 O O . TYR A 1 280 ? -0.298 -1.268 7.022 1.00 97.69 280 TYR A O 1
ATOM 2161 N N . ILE A 1 281 ? -0.520 0.556 8.328 1.00 97.69 281 ILE A N 1
ATOM 2162 C CA . ILE A 1 281 ? -1.979 0.483 8.449 1.00 97.69 281 ILE A CA 1
ATOM 2163 C C . ILE A 1 281 ? -2.633 0.805 7.104 1.00 97.69 281 ILE A C 1
ATOM 2165 O 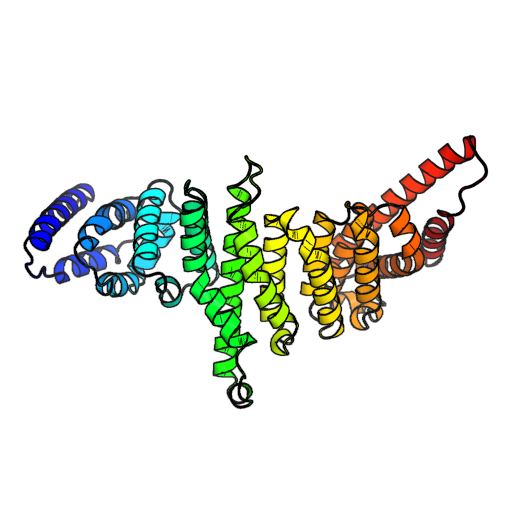O . ILE A 1 281 ? -3.520 0.072 6.671 1.00 97.69 281 ILE A O 1
ATOM 2169 N N . ARG A 1 282 ? -2.162 1.844 6.396 1.00 97.25 282 ARG A N 1
ATOM 2170 C CA . ARG A 1 282 ? -2.658 2.186 5.048 1.00 97.25 282 ARG A CA 1
ATOM 2171 C C . ARG A 1 282 ? -2.517 1.004 4.081 1.00 97.25 282 ARG A C 1
ATOM 2173 O O . ARG A 1 282 ? -3.454 0.692 3.357 1.00 97.25 282 ARG A O 1
ATOM 2180 N N . THR A 1 283 ? -1.390 0.294 4.126 1.00 97.44 283 THR A N 1
ATOM 2181 C CA . THR A 1 283 ? -1.175 -0.908 3.298 1.00 97.44 283 THR A CA 1
ATOM 2182 C C . THR A 1 283 ? -2.100 -2.052 3.703 1.00 97.44 283 THR A C 1
ATOM 2184 O O . THR A 1 283 ? -2.680 -2.713 2.846 1.00 97.44 283 THR A O 1
ATOM 2187 N N . ALA A 1 284 ? -2.287 -2.277 5.005 1.00 97.19 284 ALA A N 1
ATOM 2188 C CA . ALA A 1 284 ? -3.234 -3.275 5.491 1.00 97.19 284 ALA A CA 1
ATOM 2189 C C . ALA A 1 284 ? -4.690 -2.942 5.113 1.00 97.19 284 ALA A C 1
ATOM 2191 O O . ALA A 1 284 ? -5.467 -3.862 4.881 1.00 97.19 284 ALA A O 1
ATOM 2192 N N . CYS A 1 285 ? -5.049 -1.656 4.999 1.00 96.75 285 CYS A N 1
ATOM 2193 C CA . CYS A 1 285 ? -6.352 -1.203 4.494 1.00 96.75 285 CYS A CA 1
ATOM 2194 C C . CYS A 1 285 ? -6.564 -1.629 3.045 1.00 96.75 285 CYS A C 1
ATOM 2196 O O . CYS A 1 285 ? -7.572 -2.258 2.752 1.00 96.75 285 CYS A O 1
ATOM 2198 N N . VAL A 1 286 ? -5.579 -1.391 2.174 1.00 95.56 286 VAL A N 1
ATOM 2199 C CA . VAL A 1 286 ? -5.628 -1.847 0.773 1.00 95.56 286 VAL A CA 1
ATOM 2200 C C . VAL A 1 286 ? -5.804 -3.364 0.697 1.00 95.56 286 VAL A C 1
ATOM 2202 O O . VAL A 1 286 ? -6.604 -3.869 -0.080 1.00 95.56 286 VAL A O 1
ATOM 2205 N N . ILE A 1 287 ? -5.090 -4.106 1.542 1.00 95.31 287 ILE A N 1
ATOM 2206 C CA . ILE A 1 287 ? -5.215 -5.564 1.615 1.00 95.31 287 ILE A CA 1
ATOM 2207 C C . ILE A 1 287 ? -6.609 -5.994 2.109 1.00 95.31 287 ILE A C 1
ATOM 2209 O O . ILE A 1 287 ? -7.150 -6.989 1.625 1.00 95.31 287 ILE A O 1
ATOM 2213 N N . ALA A 1 288 ? -7.184 -5.274 3.074 1.00 93.75 288 ALA A N 1
ATOM 2214 C CA . ALA A 1 288 ? -8.526 -5.543 3.579 1.00 93.75 288 ALA A CA 1
ATOM 2215 C C . ALA A 1 288 ? -9.589 -5.282 2.506 1.00 93.75 288 ALA A C 1
ATOM 2217 O O . ALA A 1 288 ? -10.437 -6.146 2.302 1.00 93.75 288 ALA A O 1
ATOM 2218 N N . ASP A 1 289 ? -9.503 -4.167 1.779 1.00 92.44 289 ASP A N 1
ATOM 2219 C CA . ASP A 1 289 ? -10.429 -3.846 0.685 1.00 92.44 289 ASP A CA 1
ATOM 2220 C C . ASP A 1 289 ? -10.437 -4.929 -0.412 1.00 92.44 289 ASP A C 1
ATOM 2222 O O . ASP A 1 289 ? -11.489 -5.224 -0.970 1.00 92.44 289 ASP A O 1
ATOM 2226 N N . GLU A 1 290 ? -9.294 -5.569 -0.686 1.00 90.62 290 GLU A N 1
ATOM 2227 C CA . GLU A 1 290 ? -9.183 -6.605 -1.727 1.00 90.62 290 GLU A CA 1
ATOM 2228 C C . GLU A 1 290 ? -9.590 -8.017 -1.260 1.00 90.62 290 GLU A C 1
ATOM 2230 O O . GLU A 1 290 ? -10.082 -8.818 -2.058 1.00 90.62 290 GLU A O 1
ATOM 2235 N N . PHE A 1 291 ? -9.366 -8.377 0.014 1.00 91.31 291 PHE A N 1
ATOM 2236 C CA . PHE A 1 291 ? -9.473 -9.781 0.457 1.00 91.31 291 PHE A CA 1
ATOM 2237 C C . PHE A 1 291 ? -10.344 -10.045 1.696 1.00 91.31 291 PHE A C 1
ATOM 2239 O O . PHE A 1 291 ? -10.558 -11.214 2.019 1.00 91.31 291 PHE A O 1
ATOM 2246 N N . CYS A 1 292 ? -10.865 -9.033 2.398 1.00 86.62 292 CYS A N 1
ATOM 2247 C CA . CYS A 1 292 ? -11.663 -9.227 3.630 1.00 86.62 292 CYS A CA 1
ATOM 2248 C C . CYS A 1 292 ? -12.998 -9.953 3.373 1.00 86.62 292 CYS A C 1
ATOM 2250 O O . CYS A 1 292 ? -13.486 -10.655 4.258 1.00 86.62 292 CYS A O 1
ATOM 2252 N N . GLU A 1 293 ? -13.525 -9.900 2.144 1.00 87.00 293 GLU A N 1
ATOM 2253 C CA . GLU A 1 293 ? -14.707 -10.670 1.717 1.00 87.00 293 GLU A CA 1
ATOM 2254 C C . GLU A 1 293 ? -14.458 -12.186 1.609 1.00 87.00 293 GLU A C 1
ATOM 2256 O O . GLU A 1 293 ? -15.391 -12.971 1.447 1.00 87.00 293 GLU A O 1
ATOM 2261 N N . LYS A 1 294 ? -13.200 -12.639 1.654 1.00 85.56 294 LYS A N 1
ATOM 2262 C CA . LYS A 1 294 ? -12.860 -14.062 1.564 1.00 85.56 294 LYS A CA 1
ATOM 2263 C C . LYS A 1 294 ? -12.866 -14.665 2.972 1.00 85.56 294 LYS A C 1
ATOM 2265 O O . LYS A 1 294 ? -11.912 -14.504 3.733 1.00 85.56 294 LYS A O 1
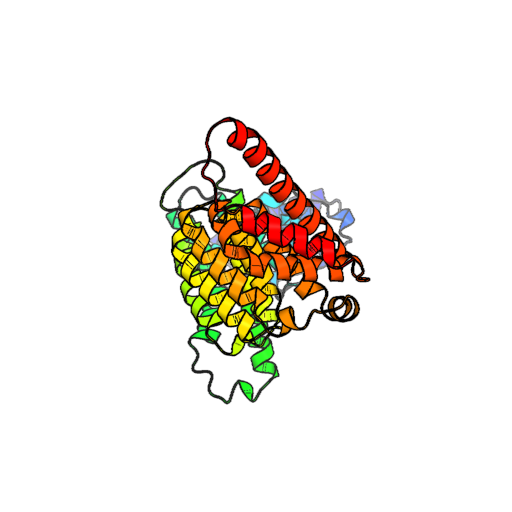ATOM 2270 N N . GLU A 1 295 ? -13.910 -15.432 3.282 1.00 81.25 295 GLU A N 1
ATOM 2271 C CA . GLU A 1 295 ? -14.175 -16.033 4.603 1.00 81.25 295 GLU A CA 1
ATOM 2272 C C . GLU A 1 295 ? -12.961 -16.705 5.268 1.00 81.25 295 GLU A C 1
ATOM 2274 O O . GLU A 1 295 ? -12.744 -16.556 6.472 1.00 81.25 295 GLU A O 1
ATOM 2279 N N . VAL A 1 296 ? -12.129 -17.387 4.471 1.00 85.44 296 VAL A N 1
ATOM 2280 C CA . VAL A 1 296 ? -10.933 -18.128 4.913 1.00 85.44 296 VAL A CA 1
ATOM 2281 C C . VAL A 1 296 ? -9.927 -17.245 5.663 1.00 85.44 296 VAL A C 1
ATOM 2283 O O . VAL A 1 296 ? -9.202 -17.739 6.527 1.00 85.44 296 VAL A O 1
ATOM 2286 N N . TYR A 1 297 ? -9.883 -15.945 5.365 1.00 86.75 297 TYR A N 1
ATOM 2287 C CA . TYR A 1 297 ? -8.904 -15.015 5.930 1.00 86.75 297 TYR A CA 1
ATOM 2288 C C . TYR A 1 297 ? -9.462 -14.130 7.048 1.00 86.75 297 TYR A C 1
ATOM 2290 O O . TYR A 1 297 ? -8.721 -13.315 7.597 1.00 86.75 297 TYR A O 1
ATOM 2298 N N . GLY A 1 298 ? -10.730 -14.298 7.438 1.00 86.81 298 GLY A N 1
ATOM 2299 C CA . GLY A 1 298 ? -11.365 -13.442 8.445 1.00 86.81 298 GLY A CA 1
ATOM 2300 C C . GLY A 1 298 ? -10.588 -13.380 9.766 1.00 86.81 298 GLY A C 1
ATOM 2301 O O . GLY A 1 298 ? -10.303 -12.293 10.266 1.00 86.81 298 GLY A O 1
ATOM 2302 N N . SER A 1 299 ? -10.139 -14.525 10.289 1.00 90.25 299 SER A N 1
ATOM 2303 C CA . SER A 1 299 ? -9.352 -14.591 11.533 1.00 90.25 299 SER A CA 1
ATOM 2304 C C . SER A 1 299 ? -8.012 -13.843 11.459 1.00 90.25 299 SER A C 1
ATOM 2306 O O . SER A 1 299 ? -7.572 -13.255 12.451 1.00 90.25 299 SER A O 1
ATOM 2308 N N . LEU A 1 300 ? -7.376 -13.820 10.285 1.00 92.38 300 LEU A N 1
ATOM 2309 C CA . LEU A 1 300 ? -6.117 -13.115 10.045 1.00 92.38 300 LEU A CA 1
ATOM 2310 C C . LEU A 1 300 ? -6.324 -11.595 10.093 1.00 92.38 300 LEU A C 1
ATOM 2312 O O . LEU A 1 300 ? -5.538 -10.879 10.722 1.00 92.38 300 LEU A O 1
ATOM 2316 N N . PHE A 1 301 ? -7.410 -11.106 9.493 1.00 93.62 301 PHE A N 1
ATOM 2317 C CA . PHE A 1 301 ? -7.792 -9.697 9.567 1.00 93.62 301 PHE A CA 1
ATOM 2318 C C . PHE A 1 301 ? -8.166 -9.275 10.985 1.00 93.62 301 PHE A C 1
ATOM 2320 O O . PHE A 1 301 ? -7.726 -8.216 11.428 1.00 93.62 301 PHE A O 1
ATOM 2327 N N . ILE A 1 302 ? -8.883 -10.122 11.732 1.00 92.75 302 ILE A N 1
ATOM 2328 C CA . ILE A 1 302 ? -9.215 -9.836 13.134 1.00 92.75 302 ILE A CA 1
ATOM 2329 C C . ILE A 1 302 ? -7.948 -9.766 13.994 1.00 92.75 302 ILE A C 1
ATOM 2331 O O . ILE A 1 302 ? -7.790 -8.827 14.768 1.00 92.75 302 ILE A O 1
ATOM 2335 N N . THR A 1 303 ? -7.009 -10.697 13.812 1.00 94.44 303 THR A N 1
ATOM 2336 C CA . THR A 1 303 ? -5.717 -10.677 14.523 1.00 94.44 303 THR A CA 1
ATOM 2337 C C . THR A 1 303 ? -4.913 -9.416 14.192 1.00 94.44 303 THR A C 1
ATOM 2339 O O . THR A 1 303 ? -4.299 -8.805 15.065 1.00 94.44 303 THR A O 1
ATOM 2342 N N . THR A 1 304 ? -4.926 -8.994 12.925 1.00 96.12 304 THR A N 1
ATOM 2343 C CA . THR A 1 304 ? -4.259 -7.758 12.489 1.00 96.12 304 THR A CA 1
ATOM 2344 C C . THR A 1 304 ? -4.913 -6.528 13.116 1.00 96.12 304 THR A C 1
ATOM 2346 O O . THR A 1 304 ? -4.215 -5.650 13.623 1.00 96.12 304 THR A O 1
ATOM 2349 N N . PHE A 1 305 ? -6.247 -6.490 13.130 1.00 95.81 305 PHE A N 1
ATOM 2350 C CA . PHE A 1 305 ? -7.017 -5.419 13.751 1.00 95.81 305 PHE A CA 1
ATOM 2351 C C . PHE A 1 305 ? -6.719 -5.307 15.237 1.00 95.81 305 PHE A C 1
ATOM 2353 O O . PHE A 1 305 ? -6.398 -4.220 15.705 1.00 95.81 305 PHE A O 1
ATOM 2360 N N . GLU A 1 306 ? -6.713 -6.431 15.949 1.00 95.56 306 GLU A N 1
ATOM 2361 C CA . GLU A 1 306 ? -6.353 -6.481 17.361 1.00 95.56 306 GLU A CA 1
ATOM 2362 C C . GLU A 1 306 ? -4.973 -5.865 17.620 1.00 95.56 306 GLU A C 1
ATOM 2364 O O . GLU A 1 306 ? -4.841 -4.990 18.477 1.00 95.56 306 GLU A O 1
ATOM 2369 N N . ARG A 1 307 ? -3.955 -6.263 16.846 1.00 95.94 307 ARG A N 1
ATOM 2370 C CA . ARG A 1 307 ? -2.586 -5.746 17.000 1.00 95.94 307 ARG A CA 1
ATOM 2371 C C . ARG A 1 307 ? -2.485 -4.249 16.747 1.00 95.94 307 ARG A C 1
ATOM 2373 O O . ARG A 1 307 ? -1.779 -3.566 17.484 1.00 95.94 307 ARG A O 1
ATOM 2380 N N . PHE A 1 308 ? -3.171 -3.731 15.729 1.00 96.00 308 PHE A N 1
ATOM 2381 C CA . PHE A 1 308 ? -3.205 -2.290 15.492 1.00 96.00 308 PHE A CA 1
ATOM 2382 C C . PHE A 1 308 ? -3.933 -1.569 16.624 1.00 96.00 308 PHE A C 1
ATOM 2384 O O . PHE A 1 308 ? -3.357 -0.675 17.235 1.00 96.00 308 PHE A O 1
ATOM 2391 N N . THR A 1 309 ? -5.149 -1.988 16.974 1.00 94.44 309 THR A N 1
ATOM 2392 C CA . THR A 1 309 ? -5.942 -1.354 18.037 1.00 94.44 309 THR A CA 1
ATOM 2393 C C . THR A 1 309 ? -5.211 -1.331 19.380 1.00 94.44 309 THR A C 1
ATOM 2395 O O . THR A 1 309 ? -5.325 -0.348 20.104 1.00 94.44 309 THR A O 1
ATOM 2398 N N . GLN A 1 310 ? -4.446 -2.375 19.714 1.00 93.56 310 GLN A N 1
ATOM 2399 C CA . GLN A 1 310 ? -3.699 -2.473 20.975 1.00 93.56 310 GLN A CA 1
ATOM 2400 C C . GLN A 1 310 ? -2.362 -1.710 20.983 1.00 93.56 310 GLN A C 1
ATOM 2402 O O . GLN A 1 310 ? -1.728 -1.618 22.037 1.00 93.56 310 GLN A O 1
ATOM 2407 N N . ALA A 1 311 ? -1.915 -1.157 19.852 1.00 95.12 311 ALA A N 1
ATOM 2408 C CA . ALA A 1 311 ? -0.681 -0.379 19.804 1.00 95.12 311 ALA A CA 1
ATOM 2409 C C . ALA A 1 311 ? -0.768 0.862 20.706 1.00 95.12 311 ALA A C 1
ATOM 2411 O O . ALA A 1 311 ? -1.804 1.525 20.779 1.00 95.12 311 ALA A O 1
ATOM 2412 N N . SER A 1 312 ? 0.331 1.208 21.383 1.00 93.06 312 SER A N 1
ATOM 2413 C CA . SER A 1 312 ? 0.346 2.321 22.341 1.00 93.06 312 SER A CA 1
ATOM 2414 C C . SER A 1 312 ? 0.036 3.683 21.713 1.00 93.06 312 SER A C 1
ATOM 2416 O O . SER A 1 312 ? -0.636 4.481 22.365 1.00 93.06 312 SER A O 1
ATOM 2418 N N . SER A 1 313 ? 0.450 3.941 20.466 1.00 92.44 313 SER A N 1
ATOM 2419 C CA . SER A 1 313 ? 0.105 5.172 19.739 1.00 92.44 313 SER A CA 1
ATOM 2420 C C . SER A 1 313 ? -1.405 5.293 19.557 1.00 92.44 313 SER A C 1
ATOM 2422 O O . SER A 1 313 ? -2.003 6.287 19.961 1.00 92.44 313 SER A O 1
ATOM 2424 N N . LEU A 1 314 ? -2.050 4.231 19.066 1.00 92.94 314 LEU A N 1
ATOM 2425 C CA . LEU A 1 314 ? -3.493 4.210 18.846 1.00 92.94 314 LEU A CA 1
ATOM 2426 C C . LEU A 1 314 ? -4.283 4.227 20.154 1.00 92.94 314 LEU A C 1
ATOM 2428 O O . LEU A 1 314 ? -5.249 4.980 20.267 1.00 92.94 314 LEU A O 1
ATOM 2432 N N . MET A 1 315 ? -3.865 3.475 21.172 1.00 92.06 315 MET A N 1
ATOM 2433 C CA . MET A 1 315 ? -4.498 3.516 22.496 1.00 92.06 315 MET A CA 1
ATOM 2434 C C . MET A 1 315 ? -4.365 4.889 23.167 1.00 92.06 315 MET A C 1
ATOM 2436 O O . MET A 1 315 ? -5.266 5.291 23.908 1.00 92.06 315 MET A O 1
ATOM 2440 N N . GLY A 1 316 ? -3.288 5.621 22.870 1.00 90.12 316 GLY A N 1
ATOM 2441 C CA . GLY A 1 316 ? -3.049 6.984 23.341 1.00 90.12 316 GLY A CA 1
ATOM 2442 C C . GLY A 1 316 ? -4.032 8.022 22.792 1.00 90.12 316 GLY A C 1
ATOM 2443 O O . GLY A 1 316 ? -4.253 9.043 23.442 1.00 90.12 316 GLY A O 1
ATOM 2444 N N . ILE A 1 317 ? -4.685 7.759 21.654 1.00 89.50 317 ILE A N 1
ATOM 2445 C CA . ILE A 1 317 ? -5.682 8.663 21.065 1.00 89.50 317 ILE A CA 1
ATOM 2446 C C . ILE A 1 317 ? -6.966 8.627 21.903 1.00 89.50 317 ILE A C 1
ATOM 2448 O O . ILE A 1 317 ? -7.862 7.817 21.691 1.00 89.50 317 ILE A O 1
ATOM 2452 N N . ASN A 1 318 ? -7.091 9.492 22.897 1.00 91.75 318 ASN A N 1
ATOM 2453 C CA . ASN A 1 318 ? -8.252 9.512 23.800 1.00 91.75 318 ASN A CA 1
ATOM 2454 C C . ASN A 1 318 ? -9.032 10.834 23.772 1.00 91.75 318 ASN A C 1
ATOM 2456 O O . ASN A 1 318 ? -9.938 11.035 24.575 1.00 91.75 318 ASN A O 1
ATOM 2460 N N . SER A 1 319 ? -8.668 11.740 22.866 1.00 89.94 319 SER A N 1
ATOM 2461 C CA . SER A 1 319 ? -9.293 13.050 22.718 1.00 89.94 319 SER A CA 1
ATOM 2462 C C . SER A 1 319 ? -9.086 13.589 21.306 1.00 89.94 319 SER A C 1
ATOM 2464 O O . SER A 1 319 ? -8.156 13.183 20.604 1.00 89.94 319 SER A O 1
ATOM 2466 N N . SER A 1 320 ? -9.929 14.538 20.900 1.00 88.06 320 SER A N 1
ATOM 2467 C CA . SER A 1 320 ? -9.793 15.242 19.620 1.00 88.06 320 SER A CA 1
ATOM 2468 C C . SER A 1 320 ? -8.479 16.017 19.512 1.00 88.06 320 SER A C 1
ATOM 2470 O O . SER A 1 320 ? -7.863 16.019 18.455 1.00 88.06 320 SER A O 1
ATOM 2472 N N . TYR A 1 321 ? -7.984 16.572 20.623 1.00 89.19 321 TYR A N 1
ATOM 2473 C CA . TYR A 1 321 ? -6.693 17.261 20.659 1.00 89.19 321 TYR A CA 1
ATOM 2474 C C . TYR A 1 321 ? -5.525 16.354 20.250 1.00 89.19 321 TYR A C 1
ATOM 2476 O O . TYR A 1 321 ? -4.652 16.780 19.502 1.00 89.19 321 TYR A O 1
ATOM 2484 N N . ILE A 1 322 ? -5.504 15.100 20.718 1.00 87.94 322 ILE A N 1
ATOM 2485 C CA . ILE A 1 322 ? -4.462 14.139 20.321 1.00 87.94 322 ILE A CA 1
ATOM 2486 C C . ILE A 1 322 ? -4.658 13.710 18.863 1.00 87.94 322 ILE A C 1
ATOM 2488 O O . ILE A 1 322 ? -3.676 13.552 18.144 1.00 87.94 322 ILE A O 1
ATOM 2492 N N . CYS A 1 323 ? -5.908 13.594 18.396 1.00 87.69 323 CYS A N 1
ATOM 2493 C CA . CYS A 1 323 ? -6.186 13.333 16.979 1.00 87.69 323 CYS A CA 1
ATOM 2494 C C . CYS A 1 323 ? -5.588 14.417 16.072 1.00 87.69 323 CYS A C 1
ATOM 2496 O O . CYS A 1 323 ? -5.086 14.096 15.001 1.00 87.69 323 CYS A O 1
ATOM 2498 N N . ASP A 1 324 ? -5.610 15.681 16.504 1.00 89.25 324 ASP A N 1
ATOM 2499 C CA . ASP A 1 324 ? -5.027 16.796 15.751 1.00 89.25 324 ASP A CA 1
ATOM 2500 C C . ASP A 1 324 ? -3.489 16.766 15.705 1.00 89.25 324 ASP A C 1
ATOM 2502 O O . ASP A 1 324 ? -2.902 17.390 14.822 1.00 89.25 324 ASP A O 1
ATOM 2506 N N . GLN A 1 325 ? -2.826 16.045 16.619 1.00 91.00 325 GLN A N 1
ATOM 2507 C CA . GLN A 1 325 ? -1.365 15.876 16.603 1.00 91.00 325 GLN A CA 1
ATOM 2508 C C . GLN A 1 325 ? -0.911 14.787 15.625 1.00 91.00 325 GLN A C 1
ATOM 2510 O O . GLN A 1 325 ? 0.141 14.925 15.006 1.00 91.00 325 GLN A O 1
ATOM 2515 N N . GLU A 1 326 ? -1.698 13.719 15.468 1.00 91.25 326 GLU A N 1
ATOM 2516 C CA . GLU A 1 326 ? -1.376 12.586 14.587 1.00 91.25 326 GLU A CA 1
ATOM 2517 C C . GLU A 1 326 ? -2.532 12.250 13.623 1.00 91.25 326 GLU A C 1
ATOM 2519 O O . GLU A 1 326 ? -3.019 11.115 13.595 1.00 91.25 326 GLU A O 1
ATOM 2524 N N . PRO A 1 327 ? -3.001 13.213 12.807 1.00 92.25 327 PRO A N 1
ATOM 2525 C CA . PRO A 1 327 ? -4.210 13.038 12.009 1.00 92.25 327 PRO A CA 1
ATOM 2526 C C . PRO A 1 327 ? -4.086 11.933 10.955 1.00 92.25 327 PRO A C 1
ATOM 2528 O O . PRO A 1 327 ? -5.049 11.204 10.719 1.00 92.25 327 PRO A O 1
ATOM 2531 N N . ASP A 1 328 ? -2.903 11.775 10.356 1.00 94.25 328 ASP A N 1
ATOM 2532 C CA . ASP A 1 328 ? -2.614 10.741 9.359 1.00 94.25 328 ASP A CA 1
ATOM 2533 C C . ASP A 1 328 ? -2.737 9.324 9.932 1.00 94.25 328 ASP A C 1
ATOM 2535 O O . ASP A 1 328 ? -3.282 8.430 9.276 1.00 94.25 328 ASP A O 1
ATOM 2539 N N . LEU A 1 329 ? -2.272 9.127 11.171 1.00 94.81 329 LEU A N 1
ATOM 2540 C CA . LEU A 1 329 ? -2.364 7.845 11.861 1.00 94.81 329 LEU A CA 1
ATOM 2541 C C . LEU A 1 329 ? -3.821 7.475 12.120 1.00 94.81 329 LEU A C 1
ATOM 2543 O O . LEU A 1 329 ? -4.231 6.340 11.854 1.00 94.81 329 LEU A O 1
ATOM 2547 N N . VAL A 1 330 ? -4.613 8.431 12.615 1.00 93.38 330 VAL A N 1
ATOM 2548 C CA . VAL A 1 330 ? -6.011 8.139 12.931 1.00 93.38 330 VAL A CA 1
ATOM 2549 C C . VAL A 1 330 ? -6.837 7.937 11.671 1.00 93.38 330 VAL A C 1
ATOM 2551 O O . VAL A 1 330 ? -7.653 7.020 11.616 1.00 93.38 330 VAL A O 1
ATOM 2554 N N . GLU A 1 331 ? -6.581 8.727 10.630 1.00 95.44 331 GLU A N 1
ATOM 2555 C CA . GLU A 1 331 ? -7.187 8.535 9.316 1.00 95.44 331 GLU A CA 1
ATOM 2556 C C . GLU A 1 331 ? -6.902 7.133 8.764 1.00 95.44 331 GLU A C 1
ATOM 2558 O O . GLU A 1 331 ? -7.827 6.440 8.337 1.00 95.44 331 GLU A O 1
ATOM 2563 N N . ALA A 1 332 ? -5.646 6.677 8.820 1.00 96.69 332 ALA A N 1
ATOM 2564 C CA . ALA A 1 332 ? -5.272 5.337 8.376 1.00 96.69 332 ALA A CA 1
ATOM 2565 C C . ALA A 1 332 ? -6.000 4.240 9.168 1.00 96.69 332 ALA A C 1
ATOM 2567 O O . ALA A 1 332 ? -6.559 3.318 8.571 1.00 96.69 332 ALA A O 1
ATOM 2568 N N . TYR A 1 333 ? -6.028 4.348 10.500 1.00 96.50 333 TYR A N 1
ATOM 2569 C CA . TYR A 1 333 ? -6.683 3.371 11.374 1.00 96.50 333 TYR A CA 1
ATOM 2570 C C . TYR A 1 333 ? -8.190 3.288 11.142 1.00 96.50 333 TYR A C 1
ATOM 2572 O O . TYR A 1 333 ? -8.750 2.197 11.034 1.00 96.50 333 TYR A O 1
ATOM 2580 N N . VAL A 1 334 ? -8.849 4.437 11.034 1.00 95.38 334 VAL A N 1
ATOM 2581 C CA . VAL A 1 334 ? -10.294 4.503 10.827 1.00 95.38 334 VAL A CA 1
ATOM 2582 C C . VAL A 1 334 ? -10.680 3.995 9.437 1.00 95.38 334 VAL A C 1
ATOM 2584 O O . VAL A 1 334 ? -11.668 3.271 9.315 1.00 95.38 334 VAL A O 1
ATOM 2587 N N . ASN A 1 335 ? -9.890 4.297 8.402 1.00 96.44 335 ASN A N 1
ATOM 2588 C CA . ASN A 1 335 ? -10.097 3.725 7.069 1.00 96.44 335 ASN A CA 1
ATOM 2589 C C . ASN A 1 335 ? -9.940 2.199 7.083 1.00 96.44 335 ASN A C 1
ATOM 2591 O O . ASN A 1 335 ? -10.815 1.502 6.574 1.00 96.44 335 ASN A O 1
ATOM 2595 N N . PHE A 1 336 ? -8.904 1.674 7.747 1.00 96.75 336 PHE A N 1
ATOM 2596 C CA . PHE A 1 336 ? -8.724 0.229 7.916 1.00 96.75 336 PHE A CA 1
ATOM 2597 C C . PHE A 1 336 ? -9.916 -0.419 8.635 1.00 96.75 336 PHE A C 1
ATOM 2599 O O . PHE A 1 336 ? -10.457 -1.421 8.173 1.00 96.75 336 PHE A O 1
ATOM 2606 N N . ALA A 1 337 ? -10.383 0.177 9.734 1.00 95.44 337 ALA A N 1
ATOM 2607 C CA . ALA A 1 337 ? -11.548 -0.322 10.459 1.00 95.44 337 ALA A CA 1
ATOM 2608 C C . ALA A 1 337 ? -12.836 -0.253 9.608 1.00 95.44 337 ALA A C 1
ATOM 2610 O O . ALA A 1 337 ? -13.688 -1.137 9.702 1.00 95.44 337 ALA A O 1
ATOM 2611 N N . SER A 1 338 ? -12.967 0.763 8.750 1.00 94.69 338 SER A N 1
ATOM 2612 C CA . SER A 1 338 ? -14.094 0.912 7.819 1.00 94.69 338 SER A CA 1
ATOM 2613 C C . SER A 1 338 ? -14.089 -0.180 6.748 1.00 94.69 338 SER A C 1
ATOM 2615 O O . SER A 1 338 ? -15.124 -0.807 6.509 1.00 94.69 338 SER A O 1
ATOM 2617 N N . ALA A 1 339 ? -12.918 -0.475 6.172 1.00 93.75 339 ALA A N 1
ATOM 2618 C CA . ALA A 1 339 ? -12.731 -1.579 5.230 1.00 93.75 339 ALA A CA 1
ATOM 2619 C C . ALA A 1 339 ? -13.146 -2.922 5.853 1.00 93.75 339 ALA A C 1
ATOM 2621 O O . ALA A 1 339 ? -13.893 -3.688 5.244 1.00 93.75 339 ALA A O 1
ATOM 2622 N N . LEU A 1 340 ? -12.764 -3.172 7.112 1.00 92.44 340 LEU A N 1
ATOM 2623 C CA . LEU A 1 340 ? -13.149 -4.393 7.827 1.00 92.44 340 LEU A CA 1
ATOM 2624 C C . LEU A 1 340 ? -14.658 -4.520 8.040 1.00 92.44 340 LEU A C 1
ATOM 2626 O O . LEU A 1 340 ? -15.217 -5.590 7.815 1.00 92.44 340 LEU A O 1
ATOM 2630 N N . ILE A 1 341 ? -15.330 -3.449 8.463 1.00 90.88 341 ILE A N 1
ATOM 2631 C CA . ILE A 1 341 ? -16.785 -3.474 8.683 1.00 90.88 341 ILE A CA 1
ATOM 2632 C C . ILE A 1 341 ? -17.539 -3.742 7.384 1.00 90.88 341 ILE A C 1
ATOM 2634 O O . ILE A 1 341 ? -18.550 -4.442 7.397 1.00 90.88 341 ILE A O 1
ATOM 2638 N N . ARG A 1 342 ? -17.066 -3.168 6.275 1.00 87.88 342 ARG A N 1
ATOM 2639 C CA . ARG A 1 342 ? -17.712 -3.306 4.970 1.00 87.88 342 ARG A CA 1
ATOM 2640 C C . ARG A 1 342 ? -17.466 -4.671 4.337 1.00 87.88 342 ARG A C 1
ATOM 2642 O O . ARG A 1 342 ? -18.389 -5.212 3.738 1.00 87.88 342 ARG A O 1
ATOM 2649 N N . GLY A 1 343 ? -16.245 -5.194 4.446 1.00 84.19 343 GLY A N 1
ATOM 2650 C CA . GLY A 1 343 ? -15.833 -6.407 3.741 1.00 84.19 343 GLY A CA 1
ATOM 2651 C C . GLY A 1 343 ? -16.022 -7.703 4.528 1.00 84.19 343 GLY A C 1
ATOM 2652 O O . GLY A 1 343 ? -16.300 -8.740 3.933 1.00 84.19 343 GLY A O 1
ATOM 2653 N N . CYS A 1 344 ? -15.867 -7.694 5.855 1.00 84.75 344 CYS A N 1
ATOM 2654 C CA . CYS A 1 344 ? -15.721 -8.950 6.588 1.00 84.75 344 CYS A CA 1
ATOM 2655 C C . CYS A 1 344 ? -17.076 -9.546 6.982 1.00 84.75 344 CYS A C 1
ATOM 2657 O O . CYS A 1 344 ? -18.036 -8.852 7.321 1.00 84.75 344 CYS A O 1
ATOM 2659 N N . HIS A 1 345 ? -17.144 -10.879 6.972 1.00 81.94 345 HIS A N 1
ATOM 2660 C CA . HIS A 1 345 ? -18.371 -11.601 7.299 1.00 81.94 345 HIS A CA 1
ATOM 2661 C C . HIS A 1 345 ? -18.863 -11.293 8.720 1.00 81.94 345 HIS A C 1
ATOM 2663 O O . HIS A 1 345 ? -18.082 -11.167 9.668 1.00 81.94 345 HIS A O 1
ATOM 2669 N N . LYS A 1 346 ? -20.192 -11.255 8.877 1.00 81.31 346 LYS A N 1
ATOM 2670 C CA . LYS A 1 346 ? -20.876 -10.911 10.137 1.00 81.31 346 LYS A CA 1
ATOM 2671 C C . LYS A 1 346 ? -20.428 -11.765 11.327 1.00 81.31 346 LYS A C 1
ATOM 2673 O O . LYS A 1 346 ? -20.387 -11.270 12.451 1.00 81.31 346 LYS A O 1
ATOM 2678 N N . GLU A 1 347 ? -20.079 -13.027 11.085 1.00 79.56 347 GLU A N 1
ATOM 2679 C CA . GLU A 1 347 ? -19.585 -13.946 12.116 1.00 79.56 347 GLU A CA 1
ATOM 2680 C C . GLU A 1 347 ? -18.264 -13.468 12.725 1.00 79.56 347 GLU A C 1
ATOM 2682 O O . GLU A 1 347 ? -18.134 -13.414 13.949 1.00 79.56 347 GLU A O 1
ATOM 2687 N N . TRP A 1 348 ? -17.322 -13.028 11.886 1.00 81.44 348 TRP A N 1
ATOM 2688 C CA . TRP A 1 348 ? -16.041 -12.489 12.335 1.00 81.44 348 TRP A CA 1
ATOM 2689 C C . TRP A 1 348 ? -16.219 -11.150 13.047 1.00 81.44 348 TRP A C 1
ATOM 2691 O O . TRP A 1 348 ? -15.677 -10.973 14.138 1.00 81.44 348 TRP A O 1
ATOM 2701 N N . LEU A 1 349 ? -17.061 -10.253 12.523 1.00 81.56 349 LEU A N 1
ATOM 2702 C CA . LEU A 1 349 ? -17.372 -8.981 13.191 1.00 81.56 349 LEU A CA 1
ATOM 2703 C C . LEU A 1 349 ? -17.977 -9.186 14.590 1.00 81.56 349 LEU A C 1
ATOM 2705 O O . LEU A 1 349 ? -17.658 -8.441 15.517 1.00 81.56 349 LEU A O 1
ATOM 2709 N N . GLY A 1 350 ? -18.784 -10.235 14.783 1.00 76.88 350 GLY A N 1
ATOM 2710 C CA . GLY A 1 350 ? -19.323 -10.607 16.096 1.00 76.88 350 GLY A CA 1
ATOM 2711 C C . GLY A 1 350 ? -18.249 -10.950 17.139 1.00 76.88 350 GLY A C 1
ATOM 2712 O O . GLY A 1 350 ? -18.472 -10.761 18.340 1.00 76.88 350 GLY A O 1
ATOM 2713 N N . THR A 1 351 ? -17.067 -11.403 16.705 1.00 82.25 351 THR A N 1
ATOM 2714 C CA . THR A 1 351 ? -15.928 -11.689 17.596 1.00 82.25 351 THR A CA 1
ATOM 2715 C C . THR A 1 351 ? -15.155 -10.432 18.005 1.00 82.25 351 THR A C 1
ATOM 2717 O O . THR A 1 351 ? -14.513 -10.424 19.053 1.00 82.25 351 THR A O 1
ATOM 2720 N N . CYS A 1 352 ? -15.292 -9.335 17.254 1.00 84.00 352 CYS A N 1
ATOM 2721 C CA . CYS A 1 352 ? -14.537 -8.094 17.431 1.00 84.00 352 CYS A CA 1
ATOM 2722 C C . CYS A 1 352 ? -15.178 -7.087 18.393 1.00 84.00 352 CYS A C 1
ATOM 2724 O O . CYS A 1 352 ? -14.808 -5.920 18.359 1.00 84.00 352 CYS A O 1
ATOM 2726 N N . GLY A 1 353 ? -16.138 -7.486 19.233 1.00 82.62 353 GLY A N 1
ATOM 2727 C CA . GLY A 1 353 ? -16.974 -6.544 19.995 1.00 82.62 353 GLY A CA 1
ATOM 2728 C C . GLY A 1 353 ? -16.201 -5.448 20.748 1.00 82.62 353 GLY A C 1
ATOM 2729 O O . GLY A 1 353 ? -16.539 -4.276 20.627 1.00 82.62 353 GLY A O 1
ATOM 2730 N N . THR A 1 354 ? -15.131 -5.805 21.463 1.00 89.06 354 THR A N 1
ATOM 2731 C CA . THR A 1 354 ? -14.289 -4.833 22.188 1.00 89.06 354 THR A CA 1
ATOM 2732 C C . THR A 1 354 ? -13.444 -3.967 21.255 1.00 89.06 354 THR A C 1
ATOM 2734 O O . THR A 1 354 ? -13.267 -2.781 21.511 1.00 89.06 354 THR A O 1
ATOM 2737 N N . LEU A 1 355 ? -12.936 -4.536 20.160 1.00 91.44 355 LEU A N 1
ATOM 2738 C CA . LEU A 1 355 ? -12.146 -3.804 19.167 1.00 91.44 355 LEU A CA 1
ATOM 2739 C C . LEU A 1 355 ? -13.008 -2.774 18.430 1.00 91.44 355 LEU A C 1
ATOM 2741 O O . LEU A 1 355 ? -12.579 -1.638 18.252 1.00 91.44 355 LEU A O 1
ATOM 2745 N N . LEU A 1 356 ? -14.241 -3.157 18.078 1.00 91.12 356 LEU A N 1
ATOM 2746 C CA . LEU A 1 356 ? -15.241 -2.290 17.453 1.00 91.12 356 LEU A CA 1
ATOM 2747 C C . LEU A 1 356 ? -15.690 -1.158 18.385 1.00 91.12 356 LEU A C 1
ATOM 2749 O O . LEU A 1 356 ? -15.892 -0.035 17.931 1.00 91.12 356 LEU A O 1
ATOM 2753 N N . GLU A 1 357 ? -15.822 -1.432 19.685 1.00 90.31 357 GLU A N 1
ATOM 2754 C CA . GLU A 1 357 ? -16.108 -0.405 20.694 1.00 90.31 357 GLU A CA 1
ATOM 2755 C C . GLU A 1 357 ? -14.973 0.629 20.760 1.00 90.31 357 GLU A C 1
ATOM 2757 O O . GLU A 1 357 ? -15.225 1.834 20.701 1.00 90.31 357 GLU A O 1
ATOM 2762 N N . ILE A 1 358 ? -13.715 0.173 20.798 1.00 91.88 358 ILE A N 1
ATOM 2763 C CA . ILE A 1 358 ? -12.550 1.066 20.805 1.00 91.88 358 ILE A CA 1
ATOM 2764 C C . ILE A 1 358 ? -12.479 1.868 19.502 1.00 91.88 358 ILE A C 1
ATOM 2766 O O . ILE A 1 358 ? -12.319 3.087 19.557 1.00 91.88 358 ILE A O 1
ATOM 2770 N N . SER A 1 359 ? -12.612 1.237 18.330 1.00 93.62 359 SER A N 1
ATOM 2771 C CA . SER A 1 359 ? -12.577 1.962 17.052 1.00 93.62 359 SER A CA 1
ATOM 2772 C C . SER A 1 359 ? -13.723 2.964 16.919 1.00 93.62 359 SER A C 1
ATOM 2774 O O . SER A 1 359 ? -13.496 4.063 16.416 1.00 93.62 359 SER A O 1
ATOM 2776 N N . PHE A 1 360 ? -14.915 2.648 17.433 1.00 92.94 360 PHE A N 1
ATOM 2777 C CA . PHE A 1 360 ? -16.039 3.582 17.488 1.00 92.94 360 PHE A CA 1
ATOM 2778 C C . PHE A 1 360 ? -15.730 4.809 18.348 1.00 92.94 360 PHE A C 1
ATOM 2780 O O . PHE A 1 360 ? -15.911 5.937 17.890 1.00 92.94 360 PHE A O 1
ATOM 2787 N N . GLN A 1 361 ? -15.198 4.615 19.558 1.00 91.50 361 GLN A N 1
ATOM 2788 C CA . GLN A 1 361 ? -14.791 5.727 20.425 1.00 91.50 361 GLN A CA 1
ATOM 2789 C C . GLN A 1 361 ? -13.720 6.603 19.763 1.00 91.50 361 GLN A C 1
ATOM 2791 O O . GLN A 1 361 ? -13.805 7.829 19.799 1.00 91.50 361 GLN A O 1
ATOM 2796 N N . LYS A 1 362 ? -12.727 5.980 19.117 1.00 92.31 362 LYS A N 1
ATOM 2797 C CA . LYS A 1 362 ? -11.655 6.684 18.398 1.00 92.31 362 LYS A CA 1
ATOM 2798 C C . LYS A 1 362 ? -12.217 7.525 17.251 1.00 92.31 362 LYS A C 1
ATOM 2800 O O . LYS A 1 362 ? -11.908 8.710 17.170 1.00 92.31 362 LYS A O 1
ATOM 2805 N N . ALA A 1 363 ? -13.100 6.953 16.432 1.00 93.12 363 ALA A N 1
ATOM 2806 C CA . ALA A 1 363 ? -13.777 7.683 15.364 1.00 93.12 363 ALA A CA 1
ATOM 2807 C C . ALA A 1 363 ? -14.619 8.852 15.910 1.00 93.12 363 ALA A C 1
ATOM 2809 O O . ALA A 1 363 ? -14.566 9.951 15.362 1.00 93.12 363 ALA A O 1
ATOM 2810 N N . ALA A 1 364 ? -15.327 8.663 17.027 1.00 91.94 364 ALA A N 1
ATOM 2811 C CA . ALA A 1 364 ? -16.102 9.730 17.659 1.00 91.94 364 ALA A CA 1
ATOM 2812 C C . ALA A 1 364 ? -15.224 10.920 18.093 1.00 91.94 364 ALA A C 1
ATOM 2814 O O . ALA A 1 364 ? -15.596 12.071 17.854 1.00 91.94 364 ALA A O 1
ATOM 2815 N N . PHE A 1 365 ? -14.035 10.671 18.658 1.00 90.38 365 PHE A N 1
ATOM 2816 C CA . PHE A 1 365 ? -13.081 11.745 18.965 1.00 90.38 365 PHE A CA 1
ATOM 2817 C C . PHE A 1 365 ? -12.647 12.497 17.699 1.00 90.38 365 PHE A C 1
ATOM 2819 O O . PHE A 1 365 ? -12.649 13.731 17.687 1.00 90.38 365 PHE A O 1
ATOM 2826 N N . CYS A 1 366 ? -12.356 11.774 16.615 1.00 90.94 366 CYS A N 1
ATOM 2827 C CA . CYS A 1 366 ? -11.935 12.361 15.342 1.00 90.94 366 CYS A CA 1
ATOM 2828 C C . CYS A 1 366 ? -13.002 13.206 14.654 1.00 90.94 366 CYS A C 1
ATOM 2830 O O . CYS A 1 366 ? -12.650 14.114 13.911 1.00 90.94 366 CYS A O 1
ATOM 2832 N N . CYS A 1 367 ? -14.292 12.965 14.898 1.00 89.69 367 CYS A N 1
ATOM 2833 C CA . CYS A 1 367 ? -15.355 13.786 14.311 1.00 89.69 367 CYS A CA 1
ATOM 2834 C C . CYS A 1 367 ? -15.307 15.257 14.748 1.00 89.69 367 CYS A C 1
ATOM 2836 O O . CYS A 1 367 ? -15.908 16.104 14.091 1.00 89.69 367 CYS A O 1
ATOM 2838 N N . THR A 1 368 ? -14.614 15.556 15.849 1.00 87.69 368 THR A N 1
ATOM 2839 C CA . THR A 1 368 ? -14.425 16.922 16.362 1.00 87.69 368 THR A CA 1
ATOM 2840 C C . THR A 1 368 ? -13.001 17.449 16.165 1.00 87.69 368 THR A C 1
ATOM 2842 O O . THR A 1 368 ? -12.689 18.540 16.639 1.00 87.69 368 THR A O 1
ATOM 2845 N N . ALA A 1 369 ? -12.145 16.694 15.469 1.00 88.06 369 ALA A N 1
ATOM 2846 C CA . ALA A 1 369 ? -10.796 17.112 15.106 1.00 88.06 369 ALA A CA 1
ATOM 2847 C C . ALA A 1 369 ? -10.831 18.213 14.028 1.00 88.06 369 ALA A C 1
ATOM 2849 O O . ALA A 1 369 ? -11.750 18.287 13.209 1.00 88.06 369 ALA A O 1
ATOM 2850 N N . MET A 1 370 ? -9.807 19.062 13.989 1.00 89.19 370 MET A N 1
ATOM 2851 C CA . MET A 1 370 ? -9.649 20.122 12.985 1.00 89.19 370 MET A CA 1
ATOM 2852 C C . MET A 1 370 ? -8.984 19.635 11.687 1.00 89.19 370 MET A C 1
ATOM 2854 O O . MET A 1 370 ? -8.683 20.439 10.802 1.00 89.19 370 MET A O 1
ATOM 2858 N N . HIS A 1 371 ? -8.777 18.326 11.531 1.00 91.12 371 HIS A N 1
ATOM 2859 C CA . HIS A 1 371 ? -8.213 17.735 10.322 1.00 91.12 371 HIS A CA 1
ATOM 2860 C C . HIS A 1 371 ? -9.287 17.127 9.408 1.00 91.12 371 HIS A C 1
ATOM 2862 O O . HIS A 1 371 ? -10.002 16.191 9.780 1.00 91.12 371 HIS A O 1
ATOM 2868 N N . ARG A 1 372 ? -9.375 17.627 8.167 1.00 91.31 372 ARG A N 1
ATOM 2869 C CA . ARG A 1 372 ? -10.419 17.240 7.201 1.00 91.31 372 ARG A CA 1
ATOM 2870 C C . ARG A 1 372 ? -10.391 15.751 6.841 1.00 91.31 372 ARG A C 1
ATOM 2872 O O . ARG A 1 372 ? -11.458 15.151 6.776 1.00 91.31 372 ARG A O 1
ATOM 2879 N N . GLY A 1 373 ? -9.215 15.179 6.581 1.00 89.81 373 GLY A N 1
ATOM 2880 C CA . GLY A 1 373 ? -9.077 13.779 6.152 1.00 89.81 373 GLY A CA 1
ATOM 2881 C C . GLY A 1 373 ? -9.566 12.807 7.230 1.00 89.81 373 GLY A C 1
ATOM 2882 O O . GLY A 1 373 ? -10.606 12.174 7.065 1.00 89.81 373 GLY A O 1
ATOM 2883 N N . ALA A 1 374 ? -8.897 12.805 8.384 1.00 91.38 374 ALA A N 1
ATOM 2884 C CA . ALA A 1 374 ? -9.332 12.126 9.612 1.00 91.38 374 ALA A CA 1
ATOM 2885 C C . ALA A 1 374 ? -10.831 12.290 9.952 1.00 91.38 374 ALA A C 1
ATOM 2887 O O . ALA A 1 374 ? -11.501 11.300 10.243 1.00 91.38 374 ALA A O 1
ATOM 2888 N N . THR A 1 375 ? -11.385 13.507 9.872 1.00 93.88 375 THR A N 1
ATOM 2889 C CA . THR A 1 375 ? -12.816 13.746 10.150 1.00 93.88 375 THR A CA 1
ATOM 2890 C C . THR A 1 375 ? -13.723 13.033 9.144 1.00 93.88 375 THR A C 1
ATOM 2892 O O . THR A 1 375 ? -14.694 12.385 9.535 1.00 93.88 375 THR A O 1
ATOM 2895 N N . LEU A 1 376 ? -13.415 13.124 7.845 1.00 94.06 376 LEU A N 1
ATOM 2896 C CA . LEU A 1 376 ? -14.194 12.459 6.797 1.00 94.06 376 LEU A CA 1
ATOM 2897 C C . LEU A 1 376 ? -14.101 10.933 6.905 1.00 94.06 376 LEU A C 1
ATOM 2899 O O . LEU A 1 376 ? -15.123 10.257 6.772 1.00 94.06 376 LEU A O 1
ATOM 2903 N N . ALA A 1 377 ? -12.914 10.397 7.197 1.00 93.94 377 ALA A N 1
ATOM 2904 C CA . ALA A 1 377 ? -12.722 8.972 7.454 1.00 93.94 377 ALA A CA 1
ATOM 2905 C C . ALA A 1 377 ? -13.570 8.507 8.649 1.00 93.94 377 ALA A C 1
ATOM 2907 O O . ALA A 1 377 ? -14.285 7.511 8.550 1.00 93.94 377 ALA A O 1
ATOM 2908 N N . ALA A 1 378 ? -13.572 9.271 9.746 1.00 94.62 378 ALA A N 1
ATOM 2909 C CA . ALA A 1 378 ? -14.367 8.984 10.940 1.00 94.62 378 ALA A CA 1
ATOM 2910 C C . ALA A 1 378 ? -15.869 8.994 10.675 1.00 94.62 378 ALA A C 1
ATOM 2912 O O . ALA A 1 378 ? -16.566 8.054 11.055 1.00 94.62 378 ALA A O 1
ATOM 2913 N N . MET A 1 379 ? -16.372 10.005 9.970 1.00 94.44 379 MET A N 1
ATOM 2914 C CA . MET A 1 379 ? -17.787 10.060 9.600 1.00 94.44 379 MET A CA 1
ATOM 2915 C C . MET A 1 379 ? -18.181 8.902 8.675 1.00 94.44 379 MET A C 1
ATOM 2917 O O . MET A 1 379 ? -19.235 8.299 8.872 1.00 94.44 379 MET A O 1
ATOM 2921 N N . SER A 1 380 ? -17.326 8.557 7.706 1.00 93.62 380 SER A N 1
ATOM 2922 C CA . SER A 1 380 ? -17.533 7.412 6.809 1.00 93.62 380 SER A CA 1
ATOM 2923 C C . SER A 1 380 ? -17.602 6.094 7.587 1.00 93.62 380 SER A C 1
ATOM 2925 O O . SER A 1 380 ? -18.549 5.323 7.422 1.00 93.62 380 SER A O 1
ATOM 2927 N N . TYR A 1 381 ? -16.659 5.877 8.508 1.00 95.31 381 TYR A N 1
ATOM 2928 C CA . TYR A 1 381 ? -16.644 4.722 9.403 1.00 95.31 381 TYR A CA 1
ATOM 2929 C C . TYR A 1 381 ? -17.910 4.640 10.264 1.00 95.31 381 TYR A C 1
ATOM 2931 O O . TYR A 1 381 ? -18.550 3.592 10.304 1.00 95.31 381 TYR A O 1
ATOM 2939 N N . LEU A 1 382 ? -18.304 5.732 10.931 1.00 94.44 382 LEU A N 1
ATOM 2940 C CA . LEU A 1 382 ? -19.492 5.746 11.791 1.00 94.44 382 LEU A CA 1
ATOM 2941 C C . LEU A 1 382 ? -20.767 5.473 10.987 1.00 94.44 382 LEU A C 1
ATOM 2943 O O . LEU A 1 382 ? -21.616 4.703 11.434 1.00 94.44 382 LEU A O 1
ATOM 2947 N N . SER A 1 383 ? -20.884 6.050 9.788 1.00 93.44 383 SER A N 1
ATOM 2948 C CA . SER A 1 383 ? -22.002 5.779 8.881 1.00 93.44 383 SER A CA 1
ATOM 2949 C C . SER A 1 383 ? -22.062 4.300 8.496 1.00 93.44 383 SER A C 1
ATOM 2951 O O . SER A 1 383 ? -23.116 3.680 8.635 1.00 93.44 383 SER A O 1
ATOM 2953 N N . GLY A 1 384 ? -20.937 3.714 8.073 1.00 89.75 384 GLY A N 1
ATOM 2954 C CA . GLY A 1 384 ? -20.866 2.297 7.705 1.00 89.75 384 GLY A CA 1
ATOM 2955 C C . GLY A 1 384 ? -21.141 1.362 8.886 1.00 89.75 384 GLY A C 1
ATOM 2956 O O . GLY A 1 384 ? -21.890 0.394 8.758 1.00 89.75 384 GLY A O 1
ATOM 2957 N N . PHE A 1 385 ? -20.613 1.683 10.070 1.00 90.06 385 PHE A N 1
ATOM 2958 C CA . PHE A 1 385 ? -20.879 0.935 11.298 1.00 90.06 385 PHE A CA 1
ATOM 2959 C C . PHE A 1 385 ? -22.373 0.927 11.645 1.00 90.06 385 PHE A C 1
ATOM 2961 O O . PHE A 1 385 ? -22.928 -0.126 11.975 1.00 90.06 385 PHE A O 1
ATOM 2968 N N . LEU A 1 386 ? -23.041 2.081 11.547 1.00 90.12 386 LEU A N 1
ATOM 2969 C CA . LEU A 1 386 ? -24.479 2.198 11.794 1.00 90.12 386 LEU A CA 1
ATOM 2970 C C . LEU A 1 386 ? -25.305 1.447 10.745 1.00 90.12 386 LEU A C 1
ATOM 2972 O O . LEU A 1 386 ? -26.267 0.780 11.115 1.00 90.12 386 LEU A O 1
ATOM 2976 N N . GLU A 1 387 ? -24.928 1.501 9.468 1.00 88.50 387 GLU A N 1
ATOM 2977 C CA . GLU A 1 387 ? -25.617 0.789 8.384 1.00 88.50 387 GLU A CA 1
ATOM 2978 C C . GLU A 1 387 ? -25.571 -0.735 8.573 1.00 88.50 387 GLU A C 1
ATOM 2980 O O . GLU A 1 387 ? -26.607 -1.410 8.508 1.00 88.50 387 GLU A O 1
ATOM 2985 N N . VAL A 1 388 ? -24.392 -1.283 8.886 1.00 85.94 388 VAL A N 1
ATOM 2986 C CA . VAL A 1 388 ? -24.220 -2.718 9.161 1.00 85.94 388 VAL A CA 1
ATOM 2987 C C . VAL A 1 388 ? -24.970 -3.124 10.431 1.00 85.94 388 VAL A C 1
ATOM 2989 O O . VAL A 1 388 ? -25.655 -4.153 10.449 1.00 85.94 388 VAL A O 1
ATOM 2992 N N . SER A 1 389 ? -24.902 -2.299 11.479 1.00 83.00 389 SER A N 1
ATOM 2993 C CA . SER A 1 389 ? -25.611 -2.545 12.740 1.00 83.00 389 SER A CA 1
ATOM 2994 C C . SER A 1 389 ? -27.129 -2.541 12.550 1.00 83.00 389 SER A C 1
ATOM 2996 O O . SER A 1 389 ? -27.809 -3.459 13.012 1.00 83.00 389 SER A O 1
ATOM 2998 N N . LEU A 1 390 ? -27.666 -1.561 11.817 1.00 84.12 390 LEU A N 1
ATOM 2999 C CA . LEU A 1 390 ? -29.092 -1.450 11.511 1.00 84.12 390 LEU A CA 1
ATOM 3000 C C . LEU A 1 390 ? -29.571 -2.637 10.668 1.00 84.12 390 LEU A C 1
ATOM 3002 O O . LEU A 1 390 ? -30.593 -3.244 10.988 1.00 84.12 390 LEU A O 1
ATOM 3006 N N . SER A 1 391 ? -28.813 -3.005 9.633 1.00 84.56 391 SER A N 1
ATOM 3007 C CA . SER A 1 391 ? -29.125 -4.154 8.773 1.00 84.56 391 SER A CA 1
ATOM 3008 C C . SER A 1 391 ? -29.185 -5.452 9.580 1.00 84.56 391 SER A C 1
ATOM 3010 O O . SER A 1 391 ? -30.133 -6.227 9.459 1.00 84.56 391 SER A O 1
ATOM 3012 N N . SER A 1 392 ? -28.218 -5.651 10.479 1.00 80.44 392 SER A N 1
ATOM 3013 C CA . SER A 1 392 ? -28.193 -6.791 11.398 1.00 80.44 392 SER A CA 1
ATOM 3014 C C . SER A 1 392 ? -29.398 -6.799 12.349 1.00 80.44 392 SER A C 1
ATOM 3016 O O . SER A 1 392 ? -30.058 -7.825 12.522 1.00 80.44 392 SER A O 1
ATOM 3018 N N . MET A 1 393 ? -29.765 -5.644 12.915 1.00 78.38 393 MET A N 1
ATOM 3019 C CA . MET A 1 393 ? -30.953 -5.527 13.765 1.00 78.38 393 MET A CA 1
ATOM 3020 C C . MET A 1 393 ? -32.240 -5.876 13.009 1.00 78.38 393 MET A C 1
ATOM 3022 O O . MET A 1 393 ? -33.041 -6.663 13.517 1.00 78.38 393 MET A O 1
ATOM 3026 N N . ILE A 1 394 ? -32.430 -5.361 11.792 1.00 79.56 394 ILE 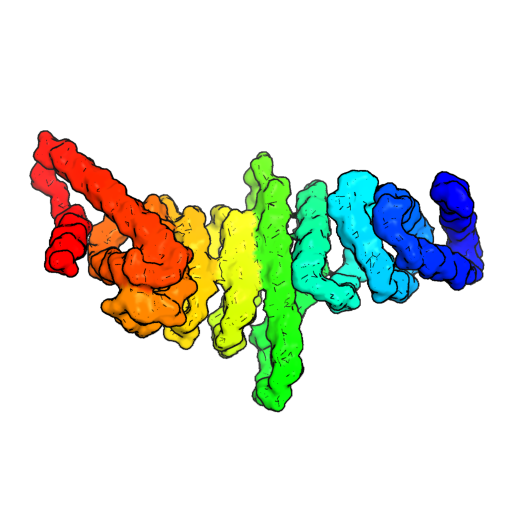A N 1
ATOM 3027 C CA . ILE A 1 394 ? -33.611 -5.653 10.961 1.00 79.56 394 ILE A CA 1
ATOM 3028 C C . ILE A 1 394 ? -33.704 -7.154 10.652 1.00 79.56 394 ILE A C 1
ATOM 3030 O O . ILE A 1 394 ? -34.774 -7.751 10.793 1.00 79.56 394 ILE A O 1
ATOM 3034 N N . GLU A 1 395 ? -32.586 -7.793 10.301 1.00 78.88 395 GLU A N 1
ATOM 3035 C CA . GLU A 1 395 ? -32.538 -9.240 10.068 1.00 78.88 395 GLU A CA 1
ATOM 3036 C C . GLU A 1 395 ? -32.930 -10.043 11.313 1.00 78.88 395 GLU A C 1
ATOM 3038 O O . GLU A 1 395 ? -33.695 -11.005 11.206 1.00 78.88 395 GLU A O 1
ATOM 3043 N N . THR A 1 396 ? -32.487 -9.636 12.509 1.00 70.50 396 THR A N 1
ATOM 3044 C CA . THR A 1 396 ? -32.892 -10.316 13.753 1.00 70.50 396 THR A CA 1
ATOM 3045 C C . THR A 1 396 ? -34.368 -10.145 14.077 1.00 70.50 396 THR A C 1
ATOM 3047 O O . THR A 1 396 ? -34.987 -11.091 14.563 1.00 70.50 396 THR A O 1
ATOM 3050 N N . VAL A 1 397 ? -34.953 -8.974 13.810 1.00 68.75 397 VAL A N 1
ATOM 3051 C CA . VAL A 1 397 ? -36.390 -8.733 14.015 1.00 68.75 397 VAL A CA 1
ATOM 3052 C C . VAL A 1 397 ? -37.211 -9.617 13.075 1.00 68.75 397 VAL A C 1
ATOM 3054 O O . VAL A 1 397 ? -38.159 -10.260 13.523 1.00 68.75 397 VAL A O 1
ATOM 3057 N N . ASN A 1 398 ? -36.787 -9.746 11.815 1.00 63.91 398 ASN A N 1
ATOM 3058 C CA . ASN A 1 398 ? -37.424 -10.633 10.840 1.00 63.91 398 ASN A CA 1
ATOM 3059 C C . ASN A 1 398 ? -37.230 -12.129 11.176 1.00 63.91 398 ASN A C 1
ATOM 3061 O O . ASN A 1 398 ? -38.135 -12.930 10.950 1.00 63.91 398 ASN A O 1
ATOM 3065 N N . CYS A 1 399 ? -36.090 -12.524 11.758 1.00 52.19 399 CYS A N 1
ATOM 3066 C CA . CYS A 1 399 ? -35.832 -13.911 12.176 1.00 52.19 399 CYS A CA 1
ATOM 3067 C C . CYS A 1 399 ? -36.531 -14.302 13.488 1.00 52.19 399 CYS A C 1
ATOM 3069 O O . CYS A 1 399 ? -36.938 -15.453 13.645 1.00 52.19 399 CYS A O 1
ATOM 3071 N N . LYS A 1 400 ? -36.737 -13.362 14.422 1.00 46.81 400 LYS A N 1
ATOM 3072 C CA . LYS A 1 400 ? -37.489 -13.593 15.673 1.00 46.81 400 LYS A CA 1
ATOM 3073 C C . LYS A 1 400 ? -38.974 -13.902 15.445 1.00 46.81 400 LYS A C 1
ATOM 3075 O O . LYS A 1 400 ? -39.645 -14.334 16.376 1.00 46.81 400 LYS A O 1
ATOM 3080 N N . GLN A 1 401 ? -39.478 -13.743 14.221 1.00 45.81 401 GLN A N 1
ATOM 3081 C CA . GLN A 1 401 ? -40.781 -14.267 13.809 1.00 45.81 401 GLN A CA 1
ATOM 3082 C C . GLN A 1 401 ? -40.772 -15.770 13.482 1.00 45.81 401 GLN A C 1
ATOM 3084 O O . GLN A 1 401 ? -41.851 -16.322 13.261 1.00 45.81 401 GLN A O 1
ATOM 3089 N N . LYS A 1 402 ? -39.607 -16.442 13.445 1.00 35.81 402 LYS A N 1
ATOM 3090 C CA . LYS A 1 402 ? -39.521 -17.855 13.048 1.00 35.81 402 LYS A CA 1
ATOM 3091 C C . LYS A 1 402 ? -38.811 -18.833 13.978 1.00 35.81 402 LYS A C 1
ATOM 3093 O O . LYS A 1 402 ? -39.246 -19.965 13.928 1.00 35.81 402 LYS A O 1
ATOM 3098 N N . ASP A 1 403 ? -37.844 -18.485 14.831 1.00 33.72 403 ASP A N 1
ATOM 3099 C CA . ASP A 1 403 ? -37.339 -19.461 15.821 1.00 33.72 403 ASP A CA 1
ATOM 3100 C C . ASP A 1 403 ? -36.554 -18.833 16.987 1.00 33.72 403 ASP A C 1
ATOM 3102 O O . ASP A 1 403 ? -35.745 -17.914 16.831 1.00 33.72 403 ASP A O 1
ATOM 3106 N N . HIS A 1 404 ? -36.791 -19.367 18.188 1.00 36.16 404 HIS A N 1
ATOM 3107 C CA . HIS A 1 404 ? -36.165 -18.983 19.453 1.00 36.16 404 HIS A CA 1
ATOM 3108 C C . HIS A 1 404 ? -34.755 -19.586 19.614 1.00 36.16 404 HIS A C 1
ATOM 3110 O O . HIS A 1 404 ? -34.558 -20.447 20.462 1.00 36.16 404 HIS A O 1
ATOM 3116 N N . SER A 1 405 ? -33.748 -19.122 18.867 1.00 40.03 405 SER A N 1
ATOM 3117 C CA . SER A 1 405 ? -32.333 -19.314 19.260 1.00 40.03 405 SER A CA 1
ATOM 3118 C C . SER A 1 405 ? -31.351 -18.536 18.376 1.00 40.03 405 SER A C 1
ATOM 3120 O O . SER A 1 405 ? -30.824 -19.085 17.416 1.00 40.03 405 SER A O 1
ATOM 3122 N N . VAL A 1 406 ? -31.026 -17.280 18.712 1.00 39.50 406 VAL A N 1
ATOM 3123 C CA . VAL A 1 406 ? -29.835 -16.601 18.157 1.00 39.50 406 VAL A CA 1
ATOM 3124 C C . VAL A 1 406 ? -29.177 -15.758 19.255 1.00 39.50 406 VAL A C 1
ATOM 3126 O O . VAL A 1 406 ? -29.650 -14.676 19.591 1.00 39.50 406 VAL A O 1
ATOM 3129 N N . TRP A 1 407 ? -28.098 -16.284 19.842 1.00 32.41 407 TRP A N 1
ATOM 3130 C CA . TRP A 1 407 ? -27.333 -15.686 20.952 1.00 32.41 407 TRP A CA 1
ATOM 3131 C C . TRP A 1 407 ? -25.997 -15.041 20.518 1.00 32.41 407 TRP A C 1
ATOM 3133 O O . TRP A 1 407 ? -25.199 -14.667 21.374 1.00 32.41 407 TRP A O 1
ATOM 3143 N N . SER A 1 408 ? -25.725 -14.875 19.217 1.00 44.59 408 SER A N 1
ATOM 3144 C CA . SER A 1 408 ? -24.448 -14.311 18.729 1.00 44.59 408 SER A CA 1
ATOM 3145 C C . SER A 1 408 ? -24.467 -12.796 18.463 1.00 44.59 408 SER A C 1
ATOM 3147 O O . SER A 1 408 ? -23.414 -12.166 18.472 1.00 44.59 408 SER A O 1
ATOM 3149 N N . LEU A 1 409 ? -25.642 -12.175 18.302 1.00 47.31 409 LEU A N 1
ATOM 3150 C CA . LEU A 1 409 ? -25.775 -10.762 17.894 1.00 47.31 409 LEU A CA 1
ATOM 3151 C C . LEU A 1 409 ? -25.944 -9.765 19.051 1.00 47.31 409 LEU A C 1
ATOM 3153 O O . LEU A 1 409 ? -25.832 -8.554 18.857 1.00 47.31 409 LEU A O 1
ATOM 3157 N N . SER A 1 410 ? -26.128 -10.257 20.277 1.00 44.84 410 SER A N 1
ATOM 3158 C CA . SER A 1 410 ? -26.294 -9.417 21.469 1.00 44.84 410 SER A CA 1
ATOM 3159 C C . SER A 1 410 ? -25.061 -8.560 21.778 1.00 44.84 410 SER A C 1
ATOM 3161 O O . SER A 1 410 ? -25.196 -7.531 22.425 1.00 44.84 410 SER A O 1
ATOM 3163 N N . ARG A 1 411 ? -23.860 -8.947 21.317 1.00 45.75 411 ARG A N 1
ATOM 3164 C CA . ARG A 1 411 ? -22.615 -8.194 21.568 1.00 45.75 411 ARG A CA 1
ATOM 3165 C C . ARG A 1 411 ? -22.455 -6.961 20.681 1.00 45.75 411 ARG A C 1
ATOM 3167 O O . ARG A 1 411 ? -21.982 -5.946 21.174 1.00 45.75 411 ARG A O 1
ATOM 3174 N N . LEU A 1 412 ? -22.885 -7.028 19.421 1.00 47.31 412 LEU A N 1
ATOM 3175 C CA . LEU A 1 412 ? -22.926 -5.866 18.524 1.00 47.31 412 LEU A CA 1
ATOM 3176 C C . LEU A 1 412 ? -23.985 -4.867 19.006 1.00 47.31 412 LEU A C 1
ATOM 3178 O O . LEU A 1 412 ? -23.721 -3.673 19.078 1.00 47.31 412 LEU A O 1
ATOM 3182 N N . TYR A 1 413 ? -25.133 -5.381 19.459 1.00 45.69 413 TYR A N 1
ATOM 3183 C CA . TYR A 1 413 ? -26.159 -4.584 20.130 1.00 45.69 413 TYR A CA 1
ATOM 3184 C C . TYR A 1 413 ? -25.632 -3.922 21.415 1.00 45.69 413 TYR A C 1
ATOM 3186 O O . TYR A 1 413 ? -25.804 -2.724 21.589 1.00 45.69 413 TYR A O 1
ATOM 3194 N N . LEU A 1 414 ? -24.911 -4.657 22.271 1.00 48.06 414 LEU A N 1
ATOM 3195 C CA . LEU A 1 414 ? -24.263 -4.107 23.471 1.00 48.06 414 LEU A CA 1
ATOM 3196 C C . LEU A 1 414 ? -23.177 -3.069 23.150 1.00 48.06 414 LEU A C 1
ATOM 3198 O O . LEU A 1 414 ? -23.021 -2.126 23.917 1.00 48.06 414 LEU A O 1
ATOM 3202 N N . ALA A 1 415 ? -22.433 -3.218 22.050 1.00 48.25 415 ALA A N 1
ATOM 3203 C CA . ALA A 1 415 ? -21.446 -2.227 21.616 1.00 48.25 415 ALA A CA 1
ATOM 3204 C C . ALA A 1 415 ? -22.119 -0.926 21.146 1.00 48.25 415 ALA A C 1
ATOM 3206 O O . ALA A 1 415 ? -21.667 0.159 21.504 1.00 48.25 415 ALA A O 1
ATOM 3207 N N . VAL A 1 416 ? -23.238 -1.026 20.418 1.00 48.84 416 VAL A N 1
ATOM 3208 C CA . VAL A 1 416 ? -24.072 0.129 20.045 1.00 48.84 416 VAL A CA 1
ATOM 3209 C C . VAL A 1 416 ? -24.686 0.776 21.293 1.00 48.84 416 VAL A C 1
ATOM 3211 O O . VAL A 1 416 ? -24.564 1.981 21.483 1.00 48.84 416 VAL A O 1
ATOM 3214 N N . GLU A 1 417 ? -25.286 -0.011 22.186 1.00 36.91 417 GLU A N 1
ATOM 3215 C CA . GLU A 1 417 ? -25.950 0.478 23.402 1.00 36.91 417 GLU A CA 1
ATOM 3216 C C . GLU A 1 417 ? -24.957 1.145 24.374 1.00 36.91 417 GLU A C 1
ATOM 3218 O O . GLU A 1 417 ? -25.255 2.191 24.945 1.00 36.91 417 GLU A O 1
ATOM 3223 N N . ARG A 1 418 ? -23.730 0.617 24.496 1.00 41.69 418 ARG A N 1
ATOM 3224 C CA . ARG A 1 418 ? -22.647 1.251 25.271 1.00 41.69 418 ARG A CA 1
ATOM 3225 C C . ARG A 1 418 ? -22.046 2.474 24.581 1.00 41.69 418 ARG A C 1
ATOM 3227 O O . ARG A 1 418 ? -21.717 3.435 25.270 1.00 41.69 418 ARG A O 1
ATOM 3234 N N . GLY A 1 419 ? -21.941 2.467 23.251 1.00 39.78 419 GLY A N 1
ATOM 3235 C CA . GLY A 1 419 ? -21.485 3.617 22.466 1.00 39.78 419 GLY A CA 1
ATOM 3236 C C . GLY A 1 419 ? -22.426 4.823 22.565 1.00 39.78 419 GLY A C 1
ATOM 3237 O O . GLY A 1 419 ? -21.959 5.958 22.601 1.00 39.78 419 GLY A O 1
ATOM 3238 N N . PHE A 1 420 ? -23.737 4.588 22.687 1.00 34.69 420 PHE A N 1
ATOM 3239 C CA . PHE A 1 420 ? -24.742 5.640 22.892 1.00 34.69 420 PHE A CA 1
ATOM 3240 C C . PHE A 1 420 ? -24.834 6.156 24.340 1.00 34.69 420 PHE A C 1
ATOM 3242 O O . PHE A 1 420 ? -25.319 7.262 24.551 1.00 34.69 420 PHE A O 1
ATOM 3249 N N . CYS A 1 421 ? -24.351 5.417 25.344 1.00 30.27 421 CYS A N 1
ATOM 3250 C CA . CYS A 1 421 ? -24.367 5.861 26.747 1.00 30.27 421 CYS A CA 1
ATOM 3251 C C . CYS A 1 421 ? -23.212 6.812 27.138 1.00 30.27 421 CYS A C 1
ATOM 3253 O O . CYS A 1 421 ? -23.081 7.135 28.318 1.00 30.27 421 CYS A O 1
ATOM 3255 N N . LEU A 1 422 ? -22.373 7.244 26.187 1.00 32.69 422 LEU A N 1
ATOM 3256 C CA . LEU A 1 422 ? -21.246 8.166 26.414 1.00 32.69 422 LEU A CA 1
ATOM 3257 C C . LEU A 1 422 ? -21.468 9.594 25.869 1.00 32.69 422 LEU A C 1
ATOM 3259 O O . LEU A 1 422 ? -20.532 10.394 25.873 1.00 32.69 422 LEU A O 1
ATOM 3263 N N . THR A 1 423 ? -22.689 9.931 25.444 1.00 31.41 423 THR A N 1
ATOM 3264 C CA . THR A 1 423 ? -23.165 11.326 25.315 1.00 31.41 423 THR A CA 1
ATOM 3265 C C . THR A 1 423 ? -23.950 11.722 26.549 1.00 31.41 423 THR A C 1
ATOM 3267 O O . THR A 1 423 ? -23.788 12.875 27.005 1.00 31.41 423 THR A O 1
#

Organism: Brassica campestris (NCBI:txid3711)

InterPro domains:
  IPR011989 Armadillo-like helical [G3DSA:1.25.10.10] (1-409)
  IPR016024 Armadillo-type fold [SSF48371] (6-415)
  IPR051345 Importin beta-like nuclear transport receptors [PTHR12363] (4-399)